Protein AF-A0A8S1H5B8-F1 (afdb_monomer)

Secondary structure (DSSP, 8-state):
-PPP--PPPHHHHHHHHHHHSSSS--------------------------------PPP----------------------S--S--TTSHHHHHHHHHHHHHHHHHHHHHHHHHHHHHHHHHHHHHHHHHHHHHHHHHHHHHHHHHHHHHHHHHHHHHHHHHHHHHHHHHHHHHHHHHHHHHHHHHHHHHHHHHHHHHHHHHHHHHHHHHHHHHHHHHHHHHHHHHHHHHHHHHHHHHHHHHHHHHHHHHHHHHHHHHHHHHHHHHHHHHHHHHHHS-HHHHHHHHHHHHHHHHHHHHHHHHHHHHHHHHHHHHTS------------------------------HHHHHHHHHHHHS-HHHHHHHHHHHHHHTT--HHHHHHHHHHHHH----

Sequence (396 aa):
MTLPQTAIPEEELQETMEASMIFFDQEFEPKSAEASDWEAYSTPAGSASDLSSEKMPPHTLEDNPERTTSKDQLLSEKTPSDLRLKVEENVHDWLPRAMQQLRDENEHLRSQLEVFHMANIEELRNEIENLRKQLEEANHTIDEIEVEAEQQYTEMSSEIDELCEVVMKKDEEIANLKEKLAKMDLDDSKLKEDLETKRLAIQRHLEIVENLRDELEQQEKKIDDLTKEKDKAINEAKEAKQKNDDKETFLANEAQMSLEIEDLQRELNKQKLILNSTSVAKIADTFERRILDLENAVRERDVLIHKQNQILNNNRRSPTSSRPSPSYSSNLPSSTSSSESFPVNFDSKTRDTIYSFLLSDRHSQLANIYNIGRILELSSQEEQTLERHLSRDRFL

pLDDT: mean 74.71, std 23.67, range [28.81, 98.44]

Radius of gyration: 93.09 Å; Cα contacts (8 Å, |Δi|>4): 14; chains: 1; bounding box: 169×66×282 Å

Organism: NCBI:txid2777116

Foldseek 3Di:
DDDDDDDDDPVVVVVVVVVVVPPDPDPDDP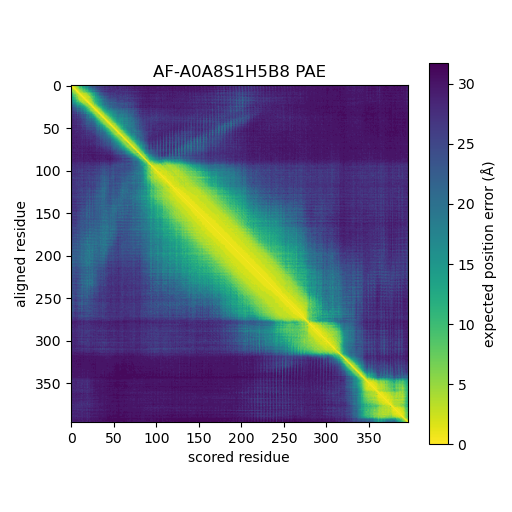PDDPDDDPPDPDDDDDDDDDDDDDDDDDDDDDDDDDDDDDDDDDDDDDDDDDDPDDPDPPPPPVVVVVVVVVVVVVVVVVVVVVVVVVVVVVVVVVVVVVVVVVVVVVVVVVVVVVVVVVVVVVVVVVVVVVVVVVVVVVVVVVVVVVVVVVVVVVVVVVVVVVVVVVVVVVVVVVVVVVVVVVVVVVVVVVVVVVVVVVVVVVVVVVVVVVVVVVVVVVVVVVVVVVVVVVVVVVVVVVVVVVVVVCPPVNVVVVVVVVVVVVVVVVVVVVVVVVVVVVVVVVVVPDDDDDDDDDDDDDDDDDDDDDPDDDPPDDDPVSVVVVVCLVPPDLVSVLVVLVVVCVVVVPDPVVSVVVNVVSVPPDPD

Mean predicted aligned error: 22.42 Å

Solvent-accessible surface area (backbone atoms only — not comparable to full-atom values): 24410 Å² total; per-residue (Å²): 138,87,78,85,85,80,82,74,67,72,68,66,59,52,58,55,52,58,65,66,68,75,73,80,87,70,90,79,76,82,75,78,75,81,78,83,88,83,87,79,86,80,80,87,84,79,90,76,90,79,88,80,77,88,87,81,84,84,87,78,82,88,82,86,82,86,88,86,78,86,89,77,90,76,91,81,82,84,89,87,81,92,84,89,88,90,74,90,86,64,62,82,69,47,55,61,53,53,52,49,51,53,48,54,50,48,52,49,52,48,51,51,50,49,53,51,50,51,52,52,52,49,51,51,49,52,49,52,51,50,53,49,50,52,50,51,53,51,50,49,53,49,54,51,50,52,53,52,52,51,51,53,50,53,52,53,51,50,52,50,53,54,50,50,53,51,50,53,55,48,52,51,51,51,51,54,50,51,53,51,48,55,50,48,56,50,52,52,51,50,51,51,51,54,49,50,55,51,51,54,51,50,54,52,50,50,53,52,52,52,53,52,48,54,52,48,55,53,50,52,53,50,50,54,51,50,47,52,51,51,54,49,54,52,50,54,50,50,53,52,48,51,56,47,53,54,48,51,54,49,51,50,50,51,52,50,52,52,52,52,52,52,50,52,49,52,51,51,50,49,52,52,49,49,56,69,71,47,44,69,64,58,56,48,50,52,52,49,50,52,50,51,53,51,52,48,54,47,51,53,48,50,51,51,49,51,52,49,50,50,51,51,56,54,66,71,71,68,84,85,84,80,88,83,89,83,87,87,85,81,85,87,88,83,82,81,89,77,86,85,68,80,80,92,69,70,51,71,66,55,46,51,51,50,51,50,49,75,71,41,56,70,70,58,44,51,53,50,46,55,55,48,33,64,75,67,67,54,50,75,69,56,53,53,49,54,53,49,58,71,66,64,76,79,85,125

Structure (mmCIF, N/CA/C/O backbone):
data_AF-A0A8S1H5B8-F1
#
_entry.id   AF-A0A8S1H5B8-F1
#
loop_
_atom_site.group_PDB
_atom_site.id
_atom_site.type_symbol
_atom_site.label_atom_id
_atom_site.label_alt_id
_atom_site.label_comp_id
_atom_site.label_asym_id
_atom_site.label_entity_id
_atom_site.label_seq_id
_atom_site.pdbx_PDB_ins_code
_atom_site.Cartn_x
_atom_site.Cartn_y
_atom_site.Cartn_z
_atom_site.occupancy
_atom_site.B_iso_or_equiv
_atom_site.auth_seq_id
_atom_site.auth_comp_id
_atom_site.auth_asym_id
_atom_site.auth_atom_id
_atom_site.pdbx_PDB_model_num
ATOM 1 N N . MET A 1 1 ? -9.256 -28.923 22.385 1.00 42.41 1 MET A N 1
ATOM 2 C CA . MET A 1 1 ? -8.512 -28.455 21.199 1.00 42.41 1 MET A CA 1
ATOM 3 C C . MET A 1 1 ? -7.850 -27.148 21.579 1.00 42.41 1 MET A C 1
ATOM 5 O O . MET A 1 1 ? -8.531 -26.145 21.720 1.00 42.41 1 MET A O 1
ATOM 9 N N . THR A 1 2 ? -6.565 -27.208 21.902 1.00 36.34 2 THR A N 1
ATOM 10 C CA . THR A 1 2 ? -5.739 -26.077 22.341 1.00 36.34 2 THR A CA 1
ATOM 11 C C . THR A 1 2 ? -5.164 -25.366 21.118 1.00 36.34 2 THR A C 1
ATOM 13 O O . THR A 1 2 ? -4.443 -25.987 20.340 1.00 36.34 2 THR A O 1
ATOM 16 N N . LEU A 1 3 ? -5.517 -24.092 20.941 1.00 44.03 3 LEU A N 1
ATOM 17 C CA . LEU A 1 3 ? -4.917 -23.178 19.963 1.00 44.03 3 LEU A CA 1
ATOM 18 C C . LEU A 1 3 ? -3.586 -22.633 20.513 1.00 44.03 3 LEU A C 1
ATOM 20 O O . LEU A 1 3 ? -3.516 -22.365 21.715 1.00 44.03 3 LEU A O 1
ATOM 24 N N . PRO A 1 4 ? -2.546 -22.444 19.682 1.00 52.16 4 PRO A N 1
ATOM 25 C CA . PRO A 1 4 ? -1.317 -21.806 20.124 1.00 52.16 4 PRO A CA 1
ATOM 26 C C . PRO A 1 4 ? -1.472 -20.278 20.091 1.00 52.16 4 PRO A C 1
ATOM 28 O O . PRO A 1 4 ? -1.879 -19.703 19.084 1.00 52.16 4 PRO A O 1
ATOM 31 N N . GLN A 1 5 ? -1.127 -19.626 21.202 1.00 43.56 5 GLN A N 1
ATOM 32 C CA . GLN A 1 5 ? -0.845 -18.193 21.254 1.00 43.56 5 GLN A CA 1
ATOM 33 C C . GLN A 1 5 ? 0.556 -17.957 20.684 1.00 43.56 5 GLN A C 1
ATOM 35 O O . GLN A 1 5 ? 1.554 -18.277 21.327 1.00 43.56 5 GLN A O 1
ATOM 40 N N . THR A 1 6 ? 0.638 -17.394 19.484 1.00 47.91 6 THR A N 1
ATOM 41 C CA . THR A 1 6 ? 1.848 -16.724 19.001 1.00 47.91 6 THR A CA 1
ATOM 42 C C . THR A 1 6 ? 1.750 -15.258 19.399 1.00 47.91 6 THR A C 1
ATOM 44 O O . THR A 1 6 ? 1.008 -14.493 18.786 1.00 47.91 6 THR A O 1
ATOM 47 N N . ALA A 1 7 ? 2.454 -14.892 20.469 1.00 48.09 7 ALA A N 1
ATOM 48 C CA . ALA A 1 7 ? 2.708 -13.504 20.818 1.00 48.09 7 ALA A CA 1
ATOM 49 C C . ALA A 1 7 ? 3.693 -12.927 19.792 1.00 48.09 7 ALA A C 1
ATOM 51 O O . ALA A 1 7 ? 4.810 -13.427 19.661 1.00 48.09 7 ALA A O 1
ATOM 52 N N . ILE A 1 8 ? 3.249 -11.921 19.043 1.00 57.56 8 ILE A N 1
ATOM 53 C CA . ILE A 1 8 ? 4.113 -11.078 18.214 1.00 57.56 8 ILE A CA 1
ATOM 54 C C . ILE A 1 8 ? 4.660 -9.983 19.147 1.00 57.56 8 ILE A C 1
ATOM 56 O O . ILE A 1 8 ? 3.865 -9.423 19.907 1.00 57.56 8 ILE A O 1
ATOM 60 N N . PRO A 1 9 ? 5.975 -9.705 19.168 1.00 62.16 9 PRO A N 1
ATOM 61 C CA . PRO A 1 9 ? 6.550 -8.678 20.036 1.00 62.16 9 PRO A CA 1
ATOM 62 C C . PRO A 1 9 ? 6.002 -7.288 19.679 1.00 62.16 9 PRO A C 1
ATOM 64 O O . PRO A 1 9 ? 6.005 -6.907 18.511 1.00 62.16 9 PRO A O 1
ATOM 67 N N . GLU A 1 10 ? 5.561 -6.519 20.678 1.00 60.78 10 GLU A N 1
ATOM 68 C CA . GLU A 1 10 ? 5.018 -5.157 20.501 1.00 60.78 10 GLU A CA 1
ATOM 69 C C . GLU A 1 10 ? 6.015 -4.178 19.845 1.00 60.78 10 GLU A C 1
ATOM 71 O O . GLU A 1 10 ? 5.590 -3.195 19.241 1.00 60.78 10 GLU A O 1
ATOM 76 N N . GLU A 1 11 ? 7.321 -4.470 19.872 1.00 58.78 11 GLU A N 1
ATOM 77 C CA . GLU A 1 11 ? 8.355 -3.636 19.237 1.00 58.78 11 GLU A CA 1
ATOM 78 C C . GLU A 1 11 ? 8.296 -3.647 17.693 1.00 58.78 11 GLU A C 1
ATOM 80 O O . GLU A 1 11 ? 8.552 -2.616 17.076 1.00 58.78 11 GLU A O 1
ATOM 85 N N . GLU A 1 12 ? 7.860 -4.736 17.043 1.00 53.69 12 GLU A N 1
ATOM 86 C CA . GLU A 1 12 ? 7.759 -4.802 15.565 1.00 53.69 12 GLU A CA 1
ATOM 87 C C . GLU A 1 12 ? 6.538 -4.037 15.006 1.00 53.69 12 GLU A C 1
ATOM 89 O O . GLU A 1 12 ? 6.514 -3.619 13.844 1.00 53.69 12 GLU A O 1
ATOM 94 N N . LEU A 1 13 ? 5.513 -3.810 15.835 1.00 56.75 13 LEU A N 1
ATOM 95 C CA . LEU A 1 13 ? 4.312 -3.048 15.467 1.00 56.75 13 LEU A CA 1
ATOM 96 C C . LEU A 1 13 ? 4.527 -1.531 15.549 1.00 56.75 13 LEU A C 1
ATOM 98 O O . LEU A 1 13 ? 3.898 -0.779 14.803 1.00 56.75 13 LEU A O 1
ATOM 102 N N . GLN A 1 14 ? 5.432 -1.073 16.416 1.00 58.53 14 GLN A N 1
ATOM 103 C CA . GLN A 1 14 ? 5.767 0.347 16.533 1.00 58.53 14 GLN A CA 1
ATOM 104 C C . GLN A 1 14 ? 6.683 0.815 15.394 1.00 58.53 14 GLN A C 1
ATOM 106 O O . GLN A 1 14 ? 6.435 1.870 14.809 1.00 58.53 14 GLN A O 1
ATOM 111 N N . GLU A 1 15 ? 7.657 -0.005 14.993 1.00 56.66 15 GLU A N 1
ATOM 112 C CA . GLU A 1 15 ? 8.589 0.332 13.907 1.00 56.66 15 GLU A CA 1
ATOM 113 C C . GLU A 1 15 ? 7.898 0.338 12.523 1.00 56.66 15 GLU A C 1
ATOM 115 O O . GLU A 1 15 ? 8.205 1.158 11.655 1.00 56.66 15 GLU A O 1
ATOM 120 N N . THR A 1 16 ? 6.872 -0.502 12.329 1.00 56.03 16 THR A N 1
ATOM 121 C CA . THR A 1 16 ? 6.067 -0.534 11.091 1.00 56.03 16 THR A CA 1
ATOM 122 C C . THR A 1 16 ? 5.043 0.605 10.988 1.00 56.03 16 THR A C 1
ATOM 124 O O . THR A 1 16 ? 4.745 1.062 9.876 1.00 56.03 16 THR A O 1
ATOM 127 N N . MET A 1 17 ? 4.541 1.123 12.117 1.00 55.72 17 MET A N 1
ATOM 128 C CA . MET A 1 17 ? 3.708 2.334 12.132 1.00 55.72 17 MET A CA 1
ATOM 129 C C . MET A 1 17 ? 4.525 3.606 11.878 1.00 55.72 17 MET A C 1
ATOM 131 O O . MET A 1 17 ? 4.071 4.459 11.112 1.00 55.72 17 MET A O 1
ATOM 135 N N . GLU A 1 18 ? 5.732 3.729 12.441 1.00 53.84 18 GLU A N 1
ATOM 136 C CA . GLU A 1 18 ? 6.600 4.890 12.185 1.00 53.84 18 GLU A CA 1
ATOM 137 C C . GLU A 1 18 ? 7.105 4.932 10.733 1.00 53.84 18 GLU A C 1
ATOM 139 O O . GLU A 1 18 ? 7.144 6.006 10.129 1.00 53.84 18 GLU A O 1
ATOM 144 N N . ALA A 1 19 ? 7.371 3.778 10.109 1.00 53.34 19 ALA A N 1
ATOM 145 C CA . ALA A 1 19 ? 7.744 3.711 8.693 1.00 53.34 19 ALA A CA 1
ATOM 146 C C . ALA A 1 19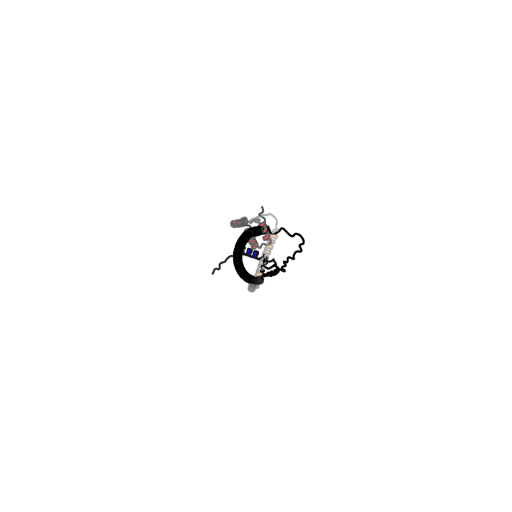 ? 6.602 4.109 7.730 1.00 53.34 19 ALA A C 1
ATOM 148 O O . ALA A 1 19 ? 6.866 4.625 6.643 1.00 53.34 19 ALA A O 1
ATOM 149 N N . SER A 1 20 ? 5.335 3.923 8.123 1.00 51.72 20 SER A N 1
ATOM 150 C CA . SER A 1 20 ? 4.174 4.298 7.293 1.00 51.72 20 SER A CA 1
ATOM 151 C C . SER A 1 20 ? 3.812 5.785 7.377 1.00 51.72 20 SER A C 1
ATOM 153 O O . SER A 1 20 ? 3.103 6.290 6.508 1.00 51.72 20 SER A O 1
ATOM 155 N N . MET A 1 21 ? 4.299 6.505 8.392 1.00 48.44 21 MET A N 1
ATOM 156 C CA . MET A 1 21 ? 3.913 7.900 8.638 1.00 48.44 21 MET A CA 1
ATOM 157 C C . MET A 1 21 ? 4.839 8.933 7.969 1.00 48.44 21 MET A C 1
ATOM 159 O O . MET A 1 21 ? 4.516 10.116 7.950 1.00 48.44 21 MET A O 1
ATOM 163 N N . ILE A 1 22 ? 5.968 8.505 7.387 1.00 51.28 22 ILE A N 1
ATOM 164 C CA . ILE A 1 22 ? 6.985 9.402 6.798 1.00 51.28 22 ILE A CA 1
ATOM 165 C C . ILE A 1 22 ? 6.769 9.661 5.288 1.00 51.28 22 ILE A C 1
ATOM 167 O O . ILE A 1 22 ? 7.431 10.517 4.710 1.00 51.28 22 ILE A O 1
ATOM 171 N N . PHE A 1 23 ? 5.805 9.004 4.633 1.00 46.72 23 PHE A N 1
ATOM 172 C CA . PHE A 1 23 ? 5.661 9.063 3.166 1.00 46.72 23 PHE A CA 1
ATOM 173 C C . PHE A 1 23 ? 4.490 9.894 2.612 1.00 46.72 23 PHE A C 1
ATOM 175 O O . PHE A 1 23 ? 4.240 9.831 1.410 1.00 46.72 23 PHE A O 1
ATOM 182 N N . PHE A 1 24 ? 3.773 10.677 3.430 1.00 48.34 24 PHE A N 1
ATOM 183 C CA . PHE A 1 24 ? 2.505 11.284 2.984 1.00 48.34 24 PHE A CA 1
ATOM 184 C C . PHE A 1 24 ? 2.519 12.752 2.524 1.00 48.34 24 PHE A C 1
ATOM 186 O O . PHE A 1 24 ? 1.495 13.190 2.016 1.00 48.34 24 PHE A O 1
ATOM 193 N N . ASP A 1 25 ? 3.639 13.480 2.572 1.00 42.56 25 ASP A N 1
ATOM 194 C CA . ASP A 1 25 ? 3.670 14.900 2.158 1.00 42.56 25 ASP A CA 1
ATOM 195 C C . ASP A 1 25 ? 4.761 15.207 1.121 1.00 42.56 25 ASP A C 1
ATOM 197 O O . ASP A 1 25 ? 5.639 16.048 1.324 1.00 42.56 25 ASP A O 1
ATOM 201 N N . GLN A 1 26 ? 4.706 14.548 -0.038 1.00 41.69 26 GLN A N 1
ATOM 202 C CA . GLN A 1 26 ? 5.410 15.063 -1.211 1.00 41.69 26 GLN A CA 1
ATOM 203 C C . GLN A 1 26 ? 4.544 14.928 -2.462 1.00 41.69 26 GLN A C 1
ATOM 205 O O . GLN A 1 26 ? 4.528 13.903 -3.141 1.00 41.69 26 GLN A O 1
ATOM 210 N N . GLU A 1 27 ? 3.796 15.998 -2.738 1.00 40.53 27 GLU A N 1
ATOM 211 C CA . GLU A 1 27 ? 3.133 16.256 -4.012 1.00 40.53 27 GLU A CA 1
ATOM 212 C C . GLU A 1 27 ? 4.152 16.121 -5.152 1.00 40.53 27 GLU A C 1
ATOM 214 O O . GLU A 1 27 ? 4.971 17.004 -5.409 1.00 40.53 27 GLU A O 1
ATOM 219 N N . PHE A 1 28 ? 4.123 14.979 -5.835 1.00 38.50 28 PHE A N 1
ATOM 220 C CA . PHE A 1 28 ? 4.816 14.793 -7.099 1.00 38.50 28 PHE A CA 1
ATOM 221 C C . PHE A 1 28 ? 3.934 15.395 -8.199 1.00 38.50 28 PHE A C 1
ATOM 223 O O . PHE A 1 28 ? 3.018 14.748 -8.704 1.00 38.50 28 PHE A O 1
ATOM 230 N N . GLU A 1 29 ? 4.195 16.652 -8.564 1.00 43.09 29 GLU A N 1
ATOM 231 C CA . GLU A 1 29 ? 3.761 17.190 -9.855 1.00 43.09 29 GLU A CA 1
ATOM 232 C C . GLU A 1 29 ? 4.371 16.327 -10.975 1.00 43.09 29 GLU A C 1
ATOM 234 O O . GLU A 1 29 ? 5.601 16.262 -11.090 1.00 43.09 29 GLU A O 1
ATOM 239 N N . PRO A 1 30 ? 3.575 15.700 -11.859 1.00 42.56 30 PRO A N 1
ATOM 240 C CA . PRO A 1 30 ? 4.121 15.137 -13.076 1.00 42.56 30 PRO A CA 1
ATOM 241 C C . PRO A 1 30 ? 4.355 16.298 -14.045 1.00 42.56 30 PRO A C 1
ATOM 243 O O . PRO A 1 30 ? 3.466 16.691 -14.801 1.00 42.56 30 PRO A O 1
ATOM 246 N N . LYS A 1 31 ? 5.564 16.867 -14.035 1.00 40.22 31 LYS A N 1
ATOM 247 C CA . LYS A 1 31 ? 6.022 17.652 -15.183 1.00 40.22 31 LYS A CA 1
ATOM 248 C C . LYS A 1 31 ? 6.106 16.706 -16.370 1.00 40.22 31 LYS A C 1
ATOM 250 O O . LYS A 1 31 ? 6.932 15.798 -16.402 1.00 40.22 31 LYS A O 1
ATOM 255 N N . SER A 1 32 ? 5.191 16.924 -17.306 1.00 39.12 32 SER A N 1
ATOM 256 C CA . SER A 1 32 ? 5.177 16.380 -18.655 1.00 39.12 32 SER A CA 1
ATOM 257 C C . SER A 1 32 ? 6.593 16.345 -19.225 1.00 39.12 32 SER A C 1
ATOM 259 O O . SER A 1 32 ? 7.167 17.390 -19.535 1.00 39.12 32 SER A O 1
ATOM 261 N N . ALA A 1 33 ? 7.153 15.144 -19.344 1.00 42.00 33 ALA A N 1
ATOM 262 C CA . ALA A 1 33 ? 8.310 14.915 -20.184 1.00 42.00 33 ALA A CA 1
ATOM 263 C C . ALA A 1 33 ? 7.860 15.163 -21.626 1.00 42.00 33 ALA A C 1
ATOM 265 O O . ALA A 1 33 ? 7.033 14.424 -22.163 1.00 42.00 33 ALA A O 1
ATOM 266 N N . GLU A 1 34 ? 8.348 16.257 -22.204 1.00 39.56 34 GLU A N 1
ATOM 267 C CA . GLU A 1 34 ? 8.284 16.516 -23.634 1.00 39.56 34 GLU A CA 1
ATOM 268 C C . GLU A 1 34 ? 8.849 15.295 -24.359 1.00 39.56 34 GLU A C 1
ATOM 270 O O . GLU A 1 34 ? 10.015 14.923 -24.213 1.00 39.56 34 GLU A O 1
ATOM 275 N N . ALA A 1 35 ? 7.958 14.629 -25.083 1.00 41.09 35 ALA A N 1
ATOM 276 C CA . ALA A 1 35 ? 8.298 13.571 -25.998 1.00 41.09 35 ALA A CA 1
ATOM 277 C C . ALA A 1 35 ? 9.184 14.147 -27.110 1.00 41.09 35 ALA A C 1
ATOM 279 O O . ALA A 1 35 ? 8.777 15.045 -27.838 1.00 41.09 35 ALA A O 1
ATOM 280 N N . SER A 1 36 ? 10.390 13.595 -27.201 1.00 44.56 36 SER A N 1
ATOM 281 C CA . SER A 1 36 ? 10.949 13.044 -28.434 1.00 44.56 36 SER A CA 1
ATOM 282 C C . SER A 1 36 ? 10.778 13.880 -29.705 1.00 44.56 36 SER A C 1
ATOM 284 O O . SER A 1 36 ? 9.839 13.663 -30.462 1.00 44.56 36 SER A O 1
ATOM 286 N N . ASP A 1 37 ? 11.779 14.705 -30.005 1.00 43.16 37 ASP A N 1
ATOM 287 C CA . ASP A 1 37 ? 12.054 15.159 -31.371 1.00 43.16 37 ASP A CA 1
ATOM 288 C C . ASP A 1 37 ? 13.516 14.813 -31.711 1.00 43.16 37 ASP A C 1
ATOM 290 O O . ASP A 1 37 ? 14.435 15.625 -31.626 1.00 43.16 37 ASP A O 1
ATOM 294 N N . TRP A 1 38 ? 13.743 13.531 -32.006 1.00 45.34 38 TRP A N 1
ATOM 295 C CA . TRP A 1 38 ? 14.976 13.015 -32.615 1.00 45.34 38 TRP A CA 1
ATOM 296 C C . TRP A 1 38 ? 14.615 12.187 -33.856 1.00 45.34 38 TRP A C 1
ATOM 298 O O . TRP A 1 38 ? 15.022 11.038 -33.999 1.00 45.34 38 TRP A O 1
ATOM 308 N N . GLU A 1 39 ? 13.840 12.769 -34.771 1.00 49.62 39 GLU A N 1
ATOM 309 C CA . GLU A 1 39 ? 13.740 12.300 -36.157 1.00 49.62 39 GLU A CA 1
ATOM 310 C C . GLU A 1 39 ? 14.535 13.241 -37.068 1.00 49.62 39 GLU A C 1
ATOM 312 O O . GLU A 1 39 ? 14.008 14.190 -37.640 1.00 49.62 39 GLU A O 1
ATOM 317 N N . ALA A 1 40 ? 15.837 12.983 -37.206 1.00 39.03 40 ALA A N 1
ATOM 318 C CA . ALA A 1 40 ? 16.638 13.542 -38.295 1.00 39.03 40 ALA A CA 1
ATOM 319 C C . ALA A 1 40 ? 17.873 12.674 -38.590 1.00 39.03 40 ALA A C 1
ATOM 321 O O . ALA A 1 40 ? 19.006 13.146 -38.560 1.00 39.03 40 ALA A O 1
ATOM 322 N N . TYR A 1 41 ? 17.659 11.396 -38.910 1.00 41.00 41 TYR A N 1
ATOM 323 C CA . TYR A 1 41 ? 18.592 10.657 -39.763 1.00 41.00 41 TYR A CA 1
ATOM 324 C C . TYR A 1 41 ? 18.006 10.622 -41.173 1.00 41.00 41 TYR A C 1
ATOM 326 O O . TYR A 1 41 ? 17.188 9.772 -41.504 1.00 41.00 41 TYR A O 1
ATOM 334 N N . SER A 1 42 ? 18.415 11.581 -42.003 1.00 41.53 42 SER A N 1
ATOM 335 C CA . SER A 1 42 ? 18.362 11.427 -43.457 1.00 41.53 42 SER A CA 1
ATOM 336 C C . SER A 1 42 ? 19.748 11.015 -43.929 1.00 41.53 42 SER A C 1
ATOM 338 O O . SER A 1 42 ? 20.668 11.825 -44.010 1.00 41.53 42 SER A O 1
ATOM 340 N N . THR A 1 43 ? 19.889 9.727 -44.207 1.00 53.31 43 THR A N 1
ATOM 341 C CA . THR A 1 43 ? 20.915 9.177 -45.088 1.00 53.31 43 THR A CA 1
ATOM 342 C C . THR A 1 43 ? 20.708 9.704 -46.511 1.00 53.31 43 THR A C 1
ATOM 344 O O . THR A 1 43 ? 19.587 9.656 -47.017 1.00 53.31 43 THR A O 1
ATOM 347 N N . PRO A 1 44 ? 21.766 10.115 -47.227 1.00 45.28 44 PRO A N 1
ATOM 348 C CA . PRO A 1 44 ? 21.782 10.040 -48.673 1.00 45.28 44 PRO A CA 1
ATOM 349 C C . PRO A 1 44 ? 22.578 8.795 -49.076 1.00 45.28 44 PRO A C 1
ATOM 351 O O . PRO A 1 44 ? 23.805 8.808 -49.127 1.00 45.28 44 PRO A O 1
ATOM 354 N N . ALA A 1 45 ? 21.860 7.709 -49.358 1.00 40.97 45 ALA A N 1
ATOM 355 C CA . ALA A 1 45 ? 22.347 6.651 -50.234 1.00 40.97 45 ALA A CA 1
ATOM 356 C C . ALA A 1 45 ? 21.896 6.998 -51.658 1.00 40.97 45 ALA A C 1
ATOM 358 O O . ALA A 1 45 ? 20.707 7.213 -51.893 1.00 40.97 45 ALA A O 1
ATOM 359 N N . GLY A 1 46 ? 22.833 7.083 -52.601 1.00 32.47 46 GLY A N 1
ATOM 360 C CA . GLY A 1 46 ? 22.503 7.393 -53.990 1.00 32.47 46 GLY A CA 1
ATOM 361 C C . GLY A 1 46 ? 23.722 7.635 -54.865 1.00 32.47 46 GLY A C 1
ATOM 362 O O . GLY A 1 46 ? 24.052 8.775 -55.171 1.00 32.47 46 GLY A O 1
ATOM 363 N N . SER A 1 47 ? 24.367 6.537 -55.245 1.00 40.34 47 SER A N 1
ATOM 364 C CA . SER A 1 47 ? 25.445 6.416 -56.223 1.00 40.34 47 SER A CA 1
ATOM 365 C C . SER A 1 47 ? 25.148 7.048 -57.590 1.00 40.34 47 SER A C 1
ATOM 367 O O . SER A 1 47 ? 24.060 6.874 -58.133 1.00 40.34 47 SER A O 1
ATOM 369 N N . ALA A 1 48 ? 26.177 7.654 -58.181 1.00 36.59 48 ALA A N 1
ATOM 370 C CA . ALA A 1 48 ? 26.538 7.597 -59.604 1.00 36.59 48 ALA A CA 1
ATOM 371 C C . ALA A 1 48 ? 27.992 8.112 -59.675 1.00 36.59 48 ALA A C 1
ATOM 373 O O . ALA A 1 48 ? 28.261 9.246 -59.299 1.00 36.59 48 ALA A O 1
ATOM 374 N N . SER A 1 49 ? 29.005 7.260 -59.839 1.00 43.22 49 SER A N 1
ATOM 375 C CA . SER A 1 49 ? 29.456 6.761 -61.144 1.00 43.22 49 SER A CA 1
ATOM 376 C C . SER A 1 49 ? 29.655 7.901 -62.142 1.00 43.22 49 SER A C 1
ATOM 378 O O . SER A 1 49 ? 28.729 8.226 -62.868 1.00 43.22 49 SER A O 1
ATOM 380 N N . ASP A 1 50 ? 30.861 8.468 -62.179 1.00 35.84 50 ASP A N 1
ATOM 381 C CA . ASP A 1 50 ? 31.452 8.993 -63.414 1.00 35.84 50 ASP A CA 1
ATOM 382 C C . ASP A 1 50 ? 32.982 8.930 -63.305 1.00 35.84 50 ASP A C 1
ATOM 384 O O . ASP A 1 50 ? 33.675 9.850 -62.873 1.00 35.84 50 ASP A O 1
ATOM 388 N N . LEU A 1 51 ? 33.496 7.758 -63.678 1.00 40.34 51 LEU A N 1
ATOM 389 C CA . LEU A 1 51 ? 34.851 7.586 -64.176 1.00 40.34 51 LEU A CA 1
ATOM 390 C C . LEU A 1 51 ? 34.876 8.184 -65.587 1.00 40.34 51 LEU A C 1
ATOM 392 O O . LEU A 1 51 ? 34.332 7.583 -66.511 1.00 40.34 51 LEU A O 1
ATOM 396 N N . SER A 1 52 ? 35.515 9.340 -65.777 1.00 36.53 52 SER A N 1
ATOM 397 C CA . SER A 1 52 ? 35.963 9.757 -67.108 1.00 36.53 52 SER A CA 1
ATOM 398 C C . SER A 1 52 ? 37.485 9.716 -67.164 1.00 36.53 52 SER A C 1
ATOM 400 O O . SER A 1 52 ? 38.182 10.606 -66.675 1.00 36.53 52 SER A O 1
ATOM 402 N N . SER A 1 53 ? 37.945 8.621 -67.753 1.00 37.81 53 SER A N 1
ATOM 403 C CA . SER A 1 53 ? 39.275 8.360 -68.283 1.00 37.81 53 SER A CA 1
ATOM 404 C C . SER A 1 53 ? 39.808 9.491 -69.182 1.00 37.81 53 SER A C 1
ATOM 406 O O . SER A 1 53 ? 39.043 10.218 -69.814 1.00 37.81 53 SER A O 1
ATOM 408 N N . GLU A 1 54 ? 41.140 9.530 -69.285 1.00 35.25 54 GLU A N 1
ATOM 409 C CA . GLU A 1 54 ? 41.938 10.013 -70.425 1.00 35.25 54 GLU A CA 1
ATOM 410 C C . GLU A 1 54 ? 41.916 11.500 -70.812 1.00 35.25 54 GLU A C 1
ATOM 412 O O . GLU A 1 54 ? 41.028 11.975 -71.519 1.00 35.25 54 GLU A O 1
ATOM 417 N N . LYS A 1 55 ? 43.055 12.175 -70.576 1.00 33.44 55 LYS A N 1
ATOM 418 C CA . LYS A 1 55 ? 43.863 12.720 -71.689 1.00 33.44 55 LYS A CA 1
ATOM 419 C C . LYS A 1 55 ? 45.242 13.219 -71.240 1.00 33.44 55 LYS A C 1
ATOM 421 O O . LYS A 1 55 ? 45.383 14.314 -70.706 1.00 33.44 55 LYS A O 1
ATOM 426 N N . MET A 1 56 ? 46.268 12.443 -71.558 1.00 39.75 56 MET A N 1
ATOM 427 C CA . MET A 1 56 ? 47.630 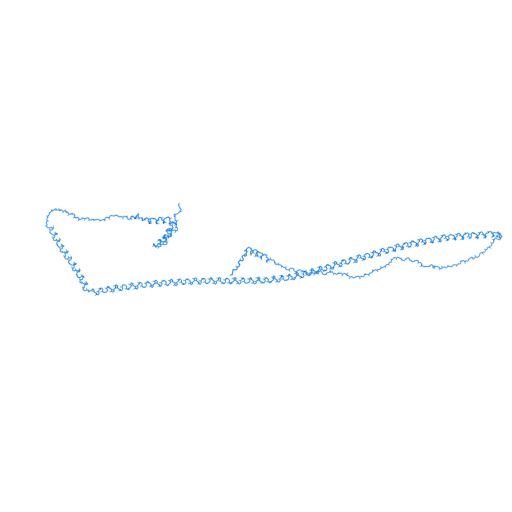12.915 -71.834 1.00 39.75 56 MET A CA 1
ATOM 428 C C . MET A 1 56 ? 48.005 12.419 -73.251 1.00 39.75 56 MET A C 1
ATOM 430 O O . MET A 1 56 ? 47.260 11.633 -73.834 1.00 39.75 56 MET A O 1
ATOM 434 N N . PRO A 1 57 ? 49.021 13.013 -73.890 1.00 46.50 57 PRO A N 1
ATOM 435 C CA . PRO A 1 57 ? 48.910 13.674 -75.191 1.00 46.50 57 PRO A CA 1
ATOM 436 C C . PRO A 1 57 ? 49.109 12.727 -76.385 1.00 46.50 57 PRO A C 1
ATOM 438 O O . PRO A 1 57 ? 49.806 11.724 -76.256 1.00 46.50 57 PRO A O 1
ATOM 441 N N . PRO A 1 58 ? 48.615 13.070 -77.590 1.00 43.00 58 PRO A N 1
ATOM 442 C CA . PRO A 1 58 ? 49.047 12.388 -78.794 1.00 43.00 58 PRO A CA 1
ATOM 443 C C . PRO A 1 58 ? 50.301 13.065 -79.360 1.00 43.00 58 PRO A C 1
ATOM 445 O O . PRO A 1 58 ? 50.272 14.220 -79.790 1.00 43.00 58 PRO A O 1
ATOM 448 N N . HIS A 1 59 ? 51.394 12.308 -79.418 1.00 37.44 59 HIS A N 1
ATOM 449 C CA . HIS A 1 59 ? 52.312 12.397 -80.545 1.00 37.44 59 HIS A CA 1
ATOM 450 C C . HIS A 1 59 ? 51.644 11.708 -81.741 1.00 37.44 59 HIS A C 1
ATOM 452 O O . HIS A 1 59 ? 51.324 10.525 -81.673 1.00 37.44 59 HIS A O 1
ATOM 458 N N . THR A 1 60 ? 51.460 12.434 -82.841 1.00 34.44 60 THR A N 1
ATOM 459 C CA . THR A 1 60 ? 51.243 11.843 -84.166 1.00 34.44 60 THR A CA 1
ATOM 460 C C . THR A 1 60 ? 52.360 12.299 -85.089 1.00 34.44 60 THR A C 1
ATOM 462 O O . THR A 1 60 ? 52.511 13.486 -85.381 1.00 34.44 60 THR A O 1
ATOM 465 N N . LEU A 1 61 ? 53.155 11.312 -85.487 1.00 36.28 61 LEU A N 1
ATOM 466 C CA . LEU A 1 61 ? 53.951 11.260 -86.705 1.00 36.28 61 LEU A CA 1
ATOM 467 C C . LEU A 1 61 ? 53.010 11.080 -87.916 1.00 36.28 61 LEU A C 1
ATOM 469 O O . LEU A 1 61 ? 51.914 10.553 -87.752 1.00 36.28 61 LEU A O 1
ATOM 473 N N . GLU A 1 62 ? 53.507 11.465 -89.096 1.00 32.72 62 GLU A N 1
ATOM 474 C CA . GLU A 1 62 ? 52.920 11.325 -90.447 1.00 32.72 62 GLU A CA 1
ATOM 475 C C . GLU A 1 62 ? 51.779 12.303 -90.802 1.00 32.72 62 GLU A C 1
ATOM 477 O O . GLU A 1 62 ? 50.661 12.197 -90.319 1.00 32.72 62 GLU A O 1
ATOM 482 N N . ASP A 1 63 ? 52.024 13.275 -91.691 1.00 32.41 63 ASP A N 1
ATOM 483 C CA . ASP A 1 63 ? 51.971 13.028 -93.135 1.00 32.41 63 ASP A CA 1
ATOM 484 C C . ASP A 1 63 ? 52.531 14.213 -93.960 1.00 32.41 63 ASP A C 1
ATOM 486 O O . ASP A 1 63 ? 52.449 15.378 -93.584 1.00 32.41 63 ASP A O 1
ATOM 490 N N . ASN A 1 64 ? 53.144 13.833 -95.075 1.00 31.62 64 ASN A N 1
ATOM 491 C CA . ASN A 1 64 ? 53.672 14.540 -96.246 1.00 31.62 64 ASN A CA 1
ATOM 492 C C . ASN A 1 64 ? 53.860 16.082 -96.366 1.00 31.62 64 ASN A C 1
ATOM 494 O O . ASN A 1 64 ? 52.956 16.879 -96.119 1.00 31.62 64 ASN A O 1
ATOM 498 N N . PRO A 1 65 ? 54.983 16.492 -97.004 1.00 42.03 65 PRO A N 1
ATOM 499 C CA . PRO A 1 65 ? 55.197 17.818 -97.580 1.00 42.03 65 PRO A CA 1
ATOM 500 C C . PRO A 1 65 ? 54.665 17.930 -99.029 1.00 42.03 65 PRO A C 1
ATOM 502 O O . PRO A 1 65 ? 55.155 17.265 -99.944 1.00 42.03 65 PRO A O 1
ATOM 505 N N . GLU A 1 66 ? 53.738 18.852 -99.292 1.00 33.88 66 GLU A N 1
ATOM 506 C CA . GLU A 1 66 ? 53.574 19.469 -100.624 1.00 33.88 66 GLU A CA 1
ATOM 507 C C . GLU A 1 66 ? 54.758 20.443 -100.809 1.00 33.88 66 GLU A C 1
ATOM 509 O O . GLU A 1 66 ? 54.983 21.303 -99.966 1.00 33.88 66 GLU A O 1
ATOM 514 N N . ARG A 1 67 ? 55.682 20.393 -101.777 1.00 35.06 67 ARG A N 1
ATOM 515 C CA . ARG A 1 67 ? 55.757 19.951 -103.180 1.00 35.06 67 ARG A CA 1
ATOM 516 C C . ARG A 1 67 ? 54.852 20.691 -104.173 1.00 35.06 67 ARG A C 1
ATOM 518 O O . ARG A 1 67 ? 53.996 20.099 -104.809 1.00 35.06 67 ARG A O 1
ATOM 525 N N . THR A 1 68 ? 55.228 21.937 -104.456 1.00 37.84 68 THR A N 1
ATOM 526 C CA . THR A 1 68 ? 55.093 22.620 -105.763 1.00 37.84 68 THR A CA 1
ATOM 527 C C . THR A 1 68 ? 56.337 23.508 -105.922 1.00 37.84 68 THR A C 1
ATOM 529 O O . THR A 1 68 ? 56.637 24.241 -104.990 1.00 37.84 68 THR A O 1
ATOM 532 N N . THR A 1 69 ? 57.180 23.537 -106.956 1.00 36.50 69 THR A N 1
ATOM 533 C CA . THR A 1 69 ? 57.259 22.998 -108.328 1.00 36.50 69 THR A CA 1
ATOM 534 C C . THR A 1 69 ? 58.738 23.172 -108.742 1.00 36.50 69 THR A C 1
ATOM 536 O O . THR A 1 69 ? 59.321 24.216 -108.472 1.00 36.50 69 THR A O 1
ATOM 539 N N . SER A 1 70 ? 59.452 22.125 -109.177 1.00 33.19 70 SER A N 1
ATOM 540 C CA . SER A 1 70 ? 59.797 21.859 -110.596 1.00 33.19 70 SER A CA 1
ATOM 541 C C . SER A 1 70 ? 60.322 23.096 -111.343 1.00 33.19 70 SER A C 1
ATOM 543 O O . SER A 1 70 ? 59.578 24.044 -111.539 1.00 33.19 70 SER A O 1
ATOM 545 N N . LYS A 1 71 ? 61.635 23.167 -111.600 1.00 32.97 71 LYS A N 1
ATOM 546 C CA . LYS A 1 71 ? 62.364 22.662 -112.795 1.00 32.97 71 LYS A CA 1
ATOM 547 C C . LYS A 1 71 ? 62.478 23.743 -113.874 1.00 32.97 71 LYS A C 1
ATOM 549 O O . LYS A 1 71 ? 61.465 24.288 -114.274 1.00 32.97 71 LYS A O 1
ATOM 554 N N . ASP A 1 72 ? 63.727 23.998 -114.266 1.00 35.03 72 ASP A N 1
ATOM 555 C CA . ASP A 1 72 ? 64.254 24.364 -115.598 1.00 35.03 72 ASP A CA 1
ATOM 556 C C . ASP A 1 72 ? 65.613 25.043 -115.320 1.00 35.03 72 ASP A C 1
ATOM 558 O O . ASP A 1 72 ? 65.682 26.155 -114.813 1.00 35.03 72 ASP A O 1
ATOM 562 N N . GLN A 1 73 ? 66.766 24.362 -115.358 1.00 33.06 73 GLN A N 1
ATOM 563 C CA . GLN A 1 73 ? 67.440 23.873 -116.566 1.00 33.06 73 GLN A CA 1
ATOM 564 C C . GLN A 1 73 ? 67.062 24.668 -117.815 1.00 33.06 73 GLN A C 1
ATOM 566 O O . GLN A 1 73 ? 66.097 24.331 -118.481 1.00 33.06 73 GLN A O 1
ATOM 571 N N . LEU A 1 74 ? 67.884 25.658 -118.165 1.00 35.62 74 LEU A N 1
ATOM 572 C CA . LEU A 1 74 ? 68.469 25.747 -119.504 1.00 35.62 74 LEU A CA 1
ATOM 573 C C . LEU A 1 74 ? 69.579 26.801 -119.534 1.00 35.62 74 LEU A C 1
ATOM 575 O O . LEU A 1 74 ? 69.376 27.994 -119.327 1.00 35.62 74 LEU A O 1
ATOM 579 N N . LEU A 1 75 ? 70.776 26.292 -119.806 1.00 33.72 75 LEU A N 1
ATOM 580 C CA . LEU A 1 75 ? 71.885 27.019 -120.398 1.00 33.72 75 LEU A CA 1
ATOM 581 C C . LEU A 1 75 ? 71.403 27.733 -121.672 1.00 33.72 75 LEU A C 1
ATOM 583 O O . LEU A 1 75 ? 70.771 27.102 -122.515 1.00 33.72 75 LEU A O 1
ATOM 587 N N . SER A 1 76 ? 71.759 29.008 -121.838 1.00 36.50 76 SER A N 1
ATOM 588 C CA . SER A 1 76 ? 71.721 29.698 -123.131 1.00 36.50 76 SER A CA 1
ATOM 589 C C . SER A 1 76 ? 73.104 30.246 -123.449 1.00 36.50 76 SER A C 1
ATOM 591 O O . SER A 1 76 ? 73.788 30.834 -122.613 1.00 36.50 76 SER A O 1
ATOM 593 N N . GLU A 1 77 ? 73.492 29.985 -124.684 1.00 35.75 77 GLU A N 1
ATOM 594 C CA . GLU A 1 77 ? 74.807 30.101 -125.281 1.00 35.75 77 GLU A CA 1
ATOM 595 C C . GLU A 1 77 ? 75.332 31.535 -125.441 1.00 35.75 77 GLU A C 1
ATOM 597 O O . GLU A 1 77 ? 74.623 32.455 -125.834 1.00 35.75 77 GLU A O 1
ATOM 602 N N . LYS A 1 78 ? 76.639 31.659 -125.177 1.00 33.66 78 LYS A N 1
ATOM 603 C CA . LYS A 1 78 ? 77.682 32.230 -126.048 1.00 33.66 78 LYS A CA 1
ATOM 604 C C . LYS A 1 78 ? 77.260 33.251 -127.123 1.00 33.66 78 LYS A C 1
ATOM 606 O O . LYS A 1 78 ? 76.653 32.901 -128.126 1.00 33.66 78 LYS A O 1
ATOM 611 N N . THR A 1 79 ? 77.945 34.393 -127.086 1.00 36.00 79 THR A N 1
ATOM 612 C CA . THR A 1 79 ? 78.657 34.919 -128.266 1.00 36.00 79 THR A CA 1
ATOM 613 C C . THR A 1 79 ? 80.113 35.214 -127.892 1.00 36.00 79 THR A C 1
ATOM 615 O O . THR A 1 79 ? 80.349 36.106 -127.077 1.00 36.00 79 THR A O 1
ATOM 618 N N . PRO A 1 80 ? 81.092 34.476 -128.446 1.00 49.56 80 PRO A N 1
ATOM 619 C CA . PRO A 1 80 ? 82.509 34.765 -128.319 1.00 49.56 80 PRO A CA 1
ATOM 620 C C . PRO A 1 80 ? 83.025 35.435 -129.597 1.00 49.56 80 PRO A C 1
ATOM 622 O O . PRO A 1 80 ? 82.868 34.903 -130.697 1.00 49.56 80 PRO A O 1
ATOM 625 N N . SER A 1 81 ? 83.720 36.550 -129.429 1.00 41.38 81 SER A N 1
ATOM 626 C CA . SER A 1 81 ? 84.658 37.066 -130.421 1.00 41.38 81 SER A CA 1
ATOM 627 C C . SER A 1 81 ? 86.006 37.191 -129.723 1.00 41.38 81 SER A C 1
ATOM 629 O O . SER A 1 81 ? 86.071 37.722 -128.620 1.00 41.38 81 SER A O 1
ATOM 631 N N . ASP A 1 82 ? 87.042 36.677 -130.379 1.00 42.72 82 ASP A N 1
ATOM 632 C CA . ASP A 1 82 ? 88.454 36.674 -129.986 1.00 42.72 82 ASP A CA 1
ATOM 633 C C . ASP A 1 82 ? 88.891 35.665 -128.920 1.00 42.72 82 ASP A C 1
ATOM 635 O O . ASP A 1 82 ? 88.857 35.906 -127.721 1.00 42.72 82 ASP A O 1
ATOM 639 N N . LEU A 1 83 ? 89.375 34.513 -129.399 1.00 44.00 83 LEU A N 1
ATOM 640 C CA . LEU A 1 83 ? 90.759 34.043 -129.213 1.00 44.00 83 LEU A CA 1
ATOM 641 C C . LEU A 1 83 ? 90.896 32.691 -129.933 1.00 44.00 83 LEU A C 1
ATOM 643 O O . LEU A 1 83 ? 90.758 31.605 -129.373 1.00 44.00 83 LEU A O 1
ATOM 647 N N . ARG A 1 84 ? 91.107 32.777 -131.248 1.00 41.53 84 ARG A N 1
ATOM 648 C CA . ARG A 1 84 ? 91.347 31.643 -132.142 1.00 41.53 84 ARG A CA 1
ATOM 649 C C . ARG A 1 84 ? 92.806 31.189 -131.962 1.00 41.53 84 ARG A C 1
ATOM 651 O O . ARG A 1 84 ? 93.698 32.005 -132.164 1.00 41.53 84 ARG A O 1
ATOM 658 N N . LEU A 1 85 ? 92.995 29.891 -131.670 1.00 49.47 85 LEU A N 1
ATOM 659 C CA . LEU A 1 85 ? 94.240 29.080 -131.677 1.00 49.47 85 LEU A CA 1
ATOM 660 C C . LEU A 1 85 ? 94.993 28.925 -130.334 1.00 49.47 85 LEU A C 1
ATOM 662 O O . LEU A 1 85 ? 95.909 29.704 -130.080 1.00 49.47 85 LEU A O 1
ATOM 666 N N . LYS A 1 86 ? 94.666 27.870 -129.540 1.00 49.44 86 LYS A N 1
ATOM 667 C CA . LYS A 1 86 ? 95.611 27.089 -128.672 1.00 49.44 86 LYS A CA 1
ATOM 668 C C . LYS A 1 86 ? 95.018 25.938 -127.796 1.00 49.44 86 LYS A C 1
ATOM 670 O O . LYS A 1 86 ? 95.547 25.684 -126.721 1.00 49.44 86 LYS A O 1
ATOM 675 N N . VAL A 1 87 ? 93.943 25.227 -128.180 1.00 50.94 87 VAL A N 1
ATOM 676 C CA . VAL A 1 87 ? 93.225 24.307 -127.238 1.00 50.94 87 VAL A CA 1
ATOM 677 C C . VAL A 1 87 ? 93.227 22.803 -127.600 1.00 50.94 87 VAL A C 1
ATOM 679 O O . VAL A 1 87 ? 92.776 21.991 -126.802 1.00 50.94 87 VAL A O 1
ATOM 682 N N . GLU A 1 88 ? 93.794 22.359 -128.723 1.00 46.59 88 GLU A N 1
ATOM 683 C CA . GLU A 1 88 ? 93.640 20.946 -129.142 1.00 46.59 88 GLU A CA 1
ATOM 684 C C . GLU A 1 88 ? 94.620 19.923 -128.517 1.00 46.59 88 GLU A C 1
ATOM 686 O O . GLU A 1 88 ? 94.466 18.732 -128.757 1.00 46.59 88 GLU A O 1
ATOM 691 N N . GLU A 1 89 ? 95.561 20.316 -127.648 1.00 48.66 89 GLU A N 1
ATOM 692 C CA . GLU A 1 89 ? 96.608 19.395 -127.140 1.00 48.66 89 GLU A CA 1
ATOM 693 C C . GLU A 1 89 ? 96.441 18.941 -125.668 1.00 48.66 89 GLU A C 1
ATOM 695 O O . GLU A 1 89 ? 97.205 18.112 -125.193 1.00 48.66 89 GLU A O 1
ATOM 700 N N . ASN A 1 90 ? 95.421 19.414 -124.931 1.00 55.16 90 ASN A N 1
ATOM 701 C CA . ASN A 1 90 ? 95.300 19.184 -123.470 1.00 55.16 90 ASN A CA 1
ATOM 702 C C . ASN A 1 90 ? 94.104 18.310 -123.027 1.00 55.16 90 ASN A C 1
ATOM 704 O O . ASN A 1 90 ? 93.888 18.091 -121.836 1.00 55.16 90 ASN A O 1
ATOM 708 N N . VAL A 1 91 ? 93.299 17.813 -123.972 1.00 58.78 91 VAL A N 1
ATOM 709 C CA . VAL A 1 91 ? 92.061 17.061 -123.678 1.00 58.78 91 VAL A CA 1
ATOM 710 C C . VAL A 1 91 ? 92.336 15.576 -123.386 1.00 58.78 91 VAL A C 1
ATOM 712 O O . VAL A 1 91 ? 91.560 14.936 -122.676 1.00 58.78 91 VAL A O 1
ATOM 715 N N . HIS A 1 92 ? 93.455 15.024 -123.872 1.00 59.12 92 HIS A N 1
ATOM 716 C CA . HIS A 1 92 ? 93.699 13.577 -123.838 1.00 59.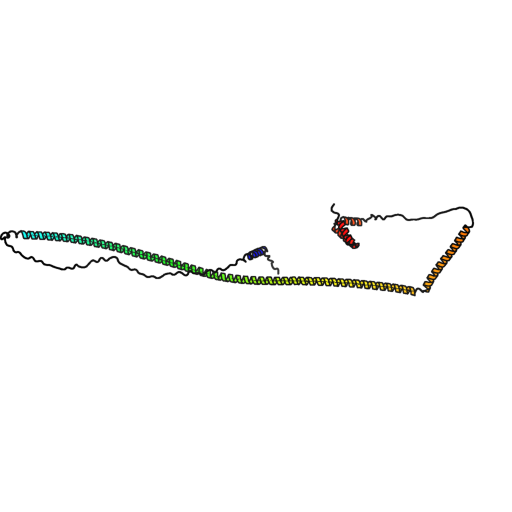12 92 HIS A CA 1
ATOM 717 C C . HIS A 1 92 ? 94.097 13.027 -122.450 1.00 59.12 92 HIS A C 1
ATOM 719 O O . HIS A 1 92 ? 93.741 11.892 -122.134 1.00 59.12 92 HIS A O 1
ATOM 725 N N . ASP A 1 93 ? 94.736 13.846 -121.604 1.00 62.53 93 ASP A N 1
ATOM 726 C CA . ASP A 1 93 ? 95.193 13.475 -120.249 1.00 62.53 93 ASP A CA 1
ATOM 727 C C . ASP A 1 93 ? 94.237 13.902 -119.125 1.00 62.53 93 ASP A C 1
ATOM 729 O O . ASP A 1 93 ? 94.274 13.356 -118.017 1.00 62.53 93 ASP A O 1
ATOM 733 N N . TRP A 1 94 ? 93.377 14.887 -119.386 1.00 74.31 94 TRP A N 1
ATOM 734 C CA . TRP A 1 94 ? 92.475 15.447 -118.380 1.00 74.31 94 TRP A CA 1
ATOM 735 C C . TRP A 1 94 ? 91.253 14.551 -118.130 1.00 74.31 94 TRP A C 1
ATOM 737 O O . TRP A 1 94 ? 90.851 14.358 -116.982 1.00 74.31 94 TRP A O 1
ATOM 747 N N . LEU A 1 95 ? 90.704 13.936 -119.184 1.00 76.81 95 LEU A N 1
ATOM 748 C CA . LEU A 1 95 ? 89.480 13.133 -119.098 1.00 76.81 95 LEU A CA 1
ATOM 749 C C . LEU A 1 95 ? 89.624 11.880 -118.201 1.00 76.81 95 LEU A C 1
ATOM 751 O O . LEU A 1 95 ? 88.756 11.669 -117.352 1.00 76.81 95 LEU A O 1
ATOM 755 N N . PRO A 1 96 ? 90.699 11.065 -118.295 1.00 80.56 96 PRO A N 1
ATOM 756 C CA . PRO A 1 96 ? 90.862 9.902 -117.419 1.00 80.56 96 PRO A CA 1
ATOM 757 C C . PRO A 1 96 ? 91.089 10.287 -115.952 1.00 80.56 96 PRO A C 1
ATOM 759 O O . PRO A 1 96 ? 90.574 9.614 -115.063 1.00 80.56 96 PRO A O 1
ATOM 762 N N . ARG A 1 97 ? 91.813 11.388 -115.687 1.00 78.06 97 ARG A N 1
ATOM 763 C CA . ARG A 1 97 ? 92.039 11.892 -114.320 1.00 78.06 97 ARG A CA 1
ATOM 764 C C . ARG A 1 97 ? 90.750 12.402 -113.684 1.00 78.06 97 ARG A C 1
ATOM 766 O O . ARG A 1 97 ? 90.486 12.067 -112.536 1.00 78.06 97 ARG A O 1
ATOM 773 N N . ALA A 1 98 ? 89.933 13.138 -114.437 1.00 79.69 98 ALA A N 1
ATOM 774 C CA . ALA A 1 98 ? 88.620 13.581 -113.978 1.00 79.69 98 ALA A CA 1
ATOM 775 C C . ALA A 1 98 ? 87.685 12.390 -113.696 1.00 79.69 98 ALA A C 1
ATOM 777 O O . ALA A 1 98 ? 86.996 12.374 -112.681 1.00 79.69 98 ALA A O 1
ATOM 778 N N . MET A 1 99 ? 87.701 11.352 -114.543 1.00 83.62 99 MET A N 1
ATOM 779 C CA . MET A 1 99 ? 86.923 10.134 -114.287 1.00 83.62 99 MET A CA 1
ATOM 780 C C . MET A 1 99 ? 87.416 9.344 -113.070 1.00 83.62 99 MET A C 1
ATOM 782 O O . MET A 1 99 ? 86.589 8.785 -112.354 1.00 83.62 99 MET A O 1
ATOM 786 N N . GLN A 1 100 ? 88.729 9.285 -112.823 1.00 84.12 100 GLN A N 1
ATOM 787 C CA . GLN A 1 100 ? 89.268 8.625 -111.632 1.00 84.12 100 GLN A CA 1
ATOM 788 C C . GLN A 1 100 ? 88.909 9.397 -110.358 1.00 84.12 100 GLN A C 1
ATOM 790 O O . GLN A 1 100 ? 88.406 8.793 -109.421 1.00 84.12 100 GLN A O 1
ATOM 795 N N . GLN A 1 101 ? 89.053 10.726 -110.359 1.00 85.62 101 GLN A N 1
ATOM 796 C CA . GLN A 1 101 ? 88.623 11.572 -109.239 1.00 85.62 101 GLN A CA 1
ATOM 797 C C . GLN A 1 101 ? 87.133 11.399 -108.932 1.00 85.62 101 GLN A C 1
ATOM 799 O O . GLN A 1 101 ? 86.769 11.218 -107.777 1.00 85.62 101 GLN A O 1
ATOM 804 N N . LEU A 1 102 ? 86.279 11.371 -109.961 1.00 85.12 102 LEU A N 1
ATOM 805 C CA . LEU A 1 102 ? 84.847 11.124 -109.784 1.00 85.12 102 LEU A CA 1
ATOM 806 C C . LEU A 1 102 ? 84.542 9.720 -109.249 1.00 85.12 102 LEU A C 1
ATOM 808 O O . LEU A 1 102 ? 83.545 9.559 -108.550 1.00 85.12 102 LEU A O 1
ATOM 812 N N . ARG A 1 103 ? 85.353 8.702 -109.574 1.00 87.19 103 ARG A N 1
ATOM 813 C CA . ARG A 1 103 ? 85.212 7.350 -109.003 1.00 87.19 103 ARG A CA 1
ATOM 814 C C . ARG A 1 103 ? 85.609 7.321 -107.537 1.00 87.19 103 ARG A C 1
ATOM 816 O O . ARG A 1 103 ? 84.828 6.813 -106.742 1.00 87.19 103 ARG A O 1
ATOM 823 N N . ASP A 1 104 ? 86.761 7.893 -107.204 1.00 87.19 104 ASP A N 1
ATOM 824 C CA . ASP A 1 104 ? 87.263 7.954 -105.832 1.00 87.19 104 ASP A CA 1
ATOM 825 C C . ASP A 1 104 ? 86.293 8.761 -104.947 1.00 87.19 104 ASP A C 1
ATOM 827 O O . ASP A 1 104 ? 85.973 8.359 -103.831 1.00 87.19 104 ASP A O 1
ATOM 831 N N . GLU A 1 105 ? 85.735 9.858 -105.471 1.00 89.38 105 GLU A N 1
ATOM 832 C CA . GLU A 1 105 ? 84.693 10.641 -104.802 1.00 89.38 105 GLU A CA 1
ATOM 833 C C . GLU A 1 105 ? 83.378 9.857 -104.668 1.00 89.38 105 GLU A C 1
ATOM 835 O O . GLU A 1 105 ? 82.756 9.891 -103.609 1.00 89.38 105 GLU A O 1
ATOM 840 N N . ASN A 1 106 ? 82.967 9.082 -105.682 1.00 89.19 106 ASN A N 1
ATOM 841 C CA . ASN A 1 106 ? 81.798 8.199 -105.567 1.00 89.19 106 ASN A CA 1
ATOM 842 C C . ASN A 1 106 ? 81.997 7.125 -104.491 1.00 89.19 106 ASN A C 1
ATOM 844 O O . ASN A 1 106 ? 81.074 6.836 -103.736 1.00 89.19 106 ASN A O 1
ATOM 848 N N . GLU A 1 107 ? 83.179 6.515 -104.434 1.00 89.81 107 GLU A N 1
ATOM 849 C CA . GLU A 1 107 ? 83.522 5.488 -103.452 1.00 89.81 107 GLU A CA 1
ATOM 850 C C . GLU A 1 107 ? 83.584 6.074 -102.037 1.00 89.81 107 GLU A C 1
ATOM 852 O O . GLU A 1 107 ? 83.040 5.490 -101.096 1.00 89.81 107 GLU A O 1
ATOM 857 N N . HIS A 1 108 ? 84.137 7.280 -101.896 1.00 90.44 108 HIS A N 1
ATOM 858 C CA . HIS A 1 108 ? 84.145 8.014 -100.637 1.00 90.44 108 HIS A CA 1
ATOM 859 C C . HIS A 1 108 ? 82.732 8.388 -100.174 1.00 90.44 108 HIS A C 1
ATOM 861 O O . HIS A 1 108 ? 82.383 8.134 -99.023 1.00 90.44 108 HIS A O 1
ATOM 867 N N . LEU A 1 109 ? 81.894 8.927 -101.066 1.00 90.50 109 LEU A N 1
ATOM 868 C CA . LEU A 1 109 ? 80.503 9.271 -100.761 1.00 90.50 109 LEU A CA 1
ATOM 869 C C . LEU A 1 109 ? 79.674 8.032 -100.414 1.00 90.50 109 LEU A C 1
ATOM 871 O O . LEU A 1 109 ? 78.883 8.080 -99.478 1.00 90.50 109 LEU A O 1
ATOM 875 N N . ARG A 1 110 ? 79.876 6.907 -101.111 1.00 90.50 110 ARG A N 1
ATOM 876 C CA . ARG A 1 110 ? 79.246 5.623 -100.759 1.00 90.50 110 ARG A CA 1
ATOM 877 C C . ARG A 1 110 ? 79.679 5.137 -99.382 1.00 90.50 110 ARG A C 1
ATOM 879 O O . ARG A 1 110 ? 78.820 4.746 -98.603 1.00 90.50 110 ARG A O 1
ATOM 886 N N . SER A 1 111 ? 80.970 5.220 -99.066 1.00 88.62 111 SER A N 1
ATOM 887 C CA . SER A 1 111 ? 81.485 4.835 -97.747 1.00 88.62 111 SER A CA 1
ATOM 888 C C . SER A 1 111 ? 80.924 5.732 -96.639 1.00 88.62 111 SER A C 1
ATOM 890 O O . SER A 1 111 ? 80.520 5.237 -95.592 1.00 88.62 111 SER A O 1
ATOM 892 N N . GLN A 1 112 ? 80.840 7.049 -96.864 1.00 90.75 112 GLN A N 1
ATOM 893 C CA . GLN A 1 112 ? 80.209 7.967 -95.910 1.00 90.75 112 GLN A CA 1
ATOM 894 C C . GLN A 1 112 ? 78.719 7.667 -95.727 1.00 90.75 112 GLN A C 1
ATOM 896 O O . GLN A 1 112 ? 78.235 7.658 -94.598 1.00 90.75 112 GLN A O 1
ATOM 901 N N . LEU A 1 113 ? 78.001 7.399 -96.823 1.00 90.50 113 LEU A N 1
ATOM 902 C CA . LEU A 1 113 ? 76.590 7.025 -96.787 1.00 90.50 113 LEU A CA 1
ATOM 903 C C . LEU A 1 113 ? 76.386 5.724 -95.999 1.00 90.50 113 LEU A C 1
ATOM 905 O O . LEU A 1 113 ? 75.459 5.632 -95.205 1.00 90.50 113 LEU A O 1
ATOM 909 N N . GLU A 1 114 ? 77.262 4.737 -96.182 1.00 91.19 114 GLU A N 1
ATOM 910 C CA . GLU A 1 114 ? 77.217 3.463 -95.463 1.00 91.19 114 GLU A CA 1
ATOM 911 C C . GLU A 1 114 ? 77.492 3.639 -93.965 1.00 91.19 114 GLU A C 1
ATOM 913 O O . GLU A 1 114 ? 76.734 3.125 -93.145 1.00 91.19 114 GLU A O 1
ATOM 918 N N . VAL A 1 115 ? 78.502 4.433 -93.589 1.00 90.56 115 VAL A N 1
ATOM 919 C CA . VAL A 1 115 ? 78.773 4.775 -92.181 1.00 90.56 115 VAL A CA 1
ATOM 920 C C . VAL A 1 115 ? 77.592 5.522 -91.560 1.00 90.56 115 VAL A C 1
ATOM 922 O O . VAL A 1 115 ? 77.182 5.195 -90.448 1.00 90.56 115 VAL A O 1
ATOM 925 N N . PHE A 1 116 ? 77.012 6.489 -92.276 1.00 92.38 116 PHE A N 1
ATOM 926 C CA . PHE A 1 116 ? 75.840 7.233 -91.815 1.00 92.38 116 PHE A CA 1
ATOM 927 C C . PHE A 1 116 ? 74.614 6.325 -91.647 1.00 92.38 116 PHE A C 1
ATOM 929 O O . PHE A 1 116 ? 73.942 6.379 -90.620 1.00 92.38 116 PHE A O 1
ATOM 936 N N . HIS A 1 117 ? 74.345 5.442 -92.613 1.00 92.88 117 HIS A N 1
ATOM 937 C CA . HIS A 1 117 ? 73.270 4.457 -92.510 1.00 92.88 117 HIS A CA 1
ATOM 938 C C . HIS A 1 117 ? 73.484 3.501 -91.338 1.00 92.88 117 HIS A C 1
ATOM 940 O O . HIS A 1 117 ? 72.536 3.233 -90.608 1.00 92.88 117 HIS A O 1
ATOM 946 N N . MET A 1 118 ? 74.708 3.013 -91.127 1.00 90.38 118 MET A N 1
ATOM 947 C CA . MET A 1 118 ? 75.015 2.131 -90.003 1.00 90.38 118 MET A CA 1
ATOM 948 C C . MET A 1 118 ? 74.840 2.830 -88.655 1.00 90.38 118 MET A C 1
ATOM 950 O O . MET A 1 118 ? 74.261 2.237 -87.749 1.00 90.38 118 MET A O 1
ATOM 954 N N . ALA A 1 119 ? 75.276 4.087 -88.532 1.00 89.94 119 ALA A N 1
ATOM 955 C CA . ALA A 1 119 ? 75.061 4.885 -87.328 1.00 89.94 119 ALA A CA 1
ATOM 956 C C . ALA A 1 119 ? 73.564 5.106 -87.051 1.00 89.94 119 ALA A C 1
ATOM 958 O O . ALA A 1 119 ? 73.119 4.889 -85.929 1.00 89.94 119 ALA A O 1
ATOM 959 N N . ASN A 1 120 ? 72.778 5.444 -88.079 1.00 93.50 120 ASN A N 1
ATOM 960 C CA . ASN A 1 120 ? 71.330 5.627 -87.955 1.00 93.50 120 ASN A CA 1
ATOM 961 C C . ASN A 1 120 ? 70.601 4.312 -87.612 1.00 93.50 120 ASN A C 1
ATOM 963 O O . ASN A 1 120 ? 69.681 4.301 -86.803 1.00 93.50 120 ASN A O 1
ATOM 967 N N . ILE A 1 121 ? 71.020 3.179 -88.190 1.00 92.50 121 ILE A N 1
ATOM 968 C CA . ILE A 1 121 ? 70.477 1.856 -87.840 1.00 92.50 121 ILE A CA 1
ATOM 969 C C . ILE A 1 121 ? 70.769 1.525 -86.374 1.00 92.50 121 ILE A C 1
ATOM 971 O O . ILE A 1 121 ? 69.899 0.986 -85.695 1.00 92.50 121 ILE A O 1
ATOM 975 N N . GLU A 1 122 ? 71.970 1.828 -85.885 1.00 92.75 122 GLU A N 1
ATOM 976 C CA . GLU A 1 122 ? 72.346 1.562 -84.496 1.00 92.75 122 GLU A CA 1
ATOM 977 C C . GLU A 1 122 ? 71.620 2.491 -83.511 1.00 92.75 122 GLU A C 1
ATOM 979 O O . GLU A 1 122 ? 71.156 2.035 -82.471 1.00 92.75 122 GLU A O 1
ATOM 984 N N . GLU A 1 123 ? 71.438 3.768 -83.855 1.00 94.00 123 GLU A N 1
ATOM 985 C CA . GLU A 1 123 ? 70.614 4.708 -83.084 1.00 94.00 123 GLU A CA 1
ATOM 986 C C . GLU A 1 123 ? 69.157 4.234 -83.000 1.00 94.00 123 GLU A C 1
ATOM 988 O O . GLU A 1 123 ? 68.608 4.128 -81.906 1.00 94.00 123 GLU A O 1
ATOM 993 N N . LEU A 1 124 ? 68.564 3.830 -84.129 1.00 94.25 124 LEU A N 1
ATOM 994 C CA . LEU A 1 124 ? 67.215 3.258 -84.160 1.00 94.25 124 LEU A CA 1
ATOM 995 C C . LEU A 1 124 ? 67.113 1.953 -83.361 1.00 94.25 124 LEU A C 1
ATOM 997 O O . LEU A 1 124 ? 66.092 1.706 -82.726 1.00 94.25 124 LEU A O 1
ATOM 1001 N N . ARG A 1 125 ? 68.150 1.106 -83.368 1.00 94.50 125 ARG A N 1
ATOM 1002 C CA . ARG A 1 125 ? 68.189 -0.112 -82.541 1.00 94.50 125 ARG A CA 1
ATOM 1003 C C . ARG A 1 125 ? 68.220 0.213 -81.055 1.00 94.50 125 ARG A C 1
ATOM 1005 O O . ARG A 1 125 ? 67.469 -0.400 -80.303 1.00 94.50 125 ARG A O 1
ATOM 1012 N N . ASN A 1 126 ? 69.052 1.170 -80.652 1.00 95.00 126 ASN A N 1
ATOM 1013 C CA . ASN A 1 126 ? 69.122 1.626 -79.267 1.00 95.00 126 ASN A CA 1
ATOM 1014 C C . ASN A 1 126 ? 67.797 2.250 -78.821 1.00 95.00 126 ASN A C 1
ATOM 1016 O O . ASN A 1 126 ? 67.347 1.975 -77.713 1.00 95.00 126 ASN A O 1
ATOM 1020 N N . GLU A 1 127 ? 67.137 3.017 -79.690 1.00 95.56 127 GLU A N 1
ATOM 1021 C CA . GLU A 1 127 ? 65.823 3.589 -79.393 1.00 95.56 127 GLU A CA 1
ATOM 1022 C C . GLU A 1 127 ? 64.740 2.510 -79.281 1.00 95.56 127 GLU A C 1
ATOM 1024 O O . GLU A 1 127 ? 63.961 2.522 -78.333 1.00 95.56 127 GLU A O 1
ATOM 1029 N N . ILE A 1 128 ? 64.721 1.515 -80.177 1.00 95.12 128 ILE A N 1
ATOM 1030 C CA . ILE A 1 128 ? 63.805 0.366 -80.069 1.00 95.12 128 ILE A CA 1
ATOM 1031 C C . ILE A 1 128 ? 64.023 -0.386 -78.751 1.00 95.12 128 ILE A C 1
ATOM 1033 O O . ILE A 1 128 ? 63.051 -0.783 -78.111 1.00 95.12 128 ILE A O 1
ATOM 1037 N N . GLU A 1 129 ? 65.273 -0.594 -78.339 1.00 95.88 129 GLU A N 1
ATOM 1038 C CA . GLU A 1 129 ? 65.582 -1.284 -77.086 1.00 95.8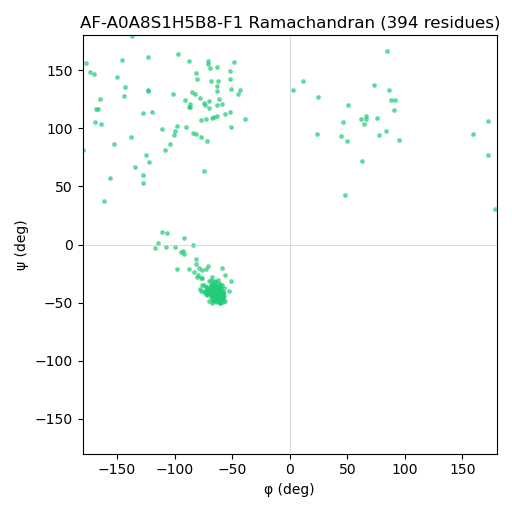8 129 GLU A CA 1
ATOM 1039 C C . GLU A 1 129 ? 65.180 -0.453 -75.859 1.00 95.88 129 GLU A C 1
ATOM 1041 O O . GLU A 1 129 ? 64.590 -0.978 -74.917 1.00 95.88 129 GLU A O 1
ATOM 1046 N N . ASN A 1 130 ? 65.406 0.861 -75.896 1.00 96.56 130 ASN A N 1
ATOM 1047 C CA . ASN A 1 130 ? 64.954 1.784 -74.859 1.00 96.56 130 ASN A CA 1
ATOM 1048 C C . ASN A 1 130 ? 63.419 1.801 -74.743 1.00 96.56 130 ASN A C 1
ATOM 1050 O O . ASN A 1 130 ? 62.885 1.705 -73.640 1.00 96.56 130 ASN A O 1
ATOM 1054 N N . LEU A 1 131 ? 62.703 1.845 -75.871 1.00 96.31 131 LEU 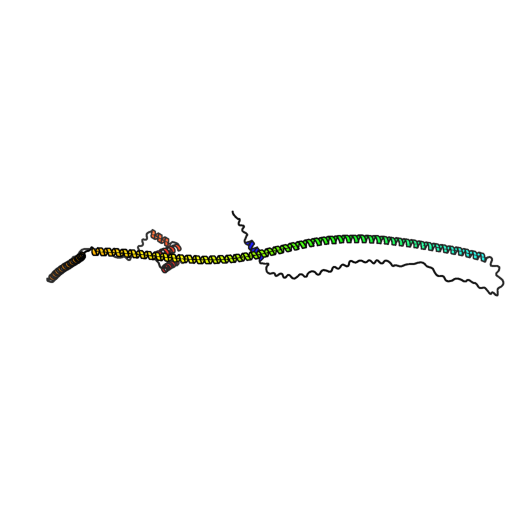A N 1
ATOM 1055 C CA . LEU A 1 131 ? 61.239 1.777 -75.906 1.00 96.31 131 LEU A CA 1
ATOM 1056 C C . LEU A 1 131 ? 60.709 0.431 -75.399 1.00 96.31 131 LEU A C 1
ATOM 1058 O O . LEU A 1 131 ? 59.698 0.398 -74.704 1.00 96.31 131 LEU A O 1
ATOM 1062 N N . ARG A 1 132 ? 61.391 -0.681 -75.698 1.00 96.25 132 ARG A N 1
ATOM 1063 C CA . ARG A 1 132 ? 61.048 -1.999 -75.138 1.00 96.25 132 ARG A CA 1
ATOM 1064 C C . ARG A 1 132 ? 61.208 -2.032 -73.630 1.00 96.25 132 ARG A C 1
ATOM 1066 O O . ARG A 1 132 ? 60.318 -2.530 -72.952 1.00 96.25 132 ARG A O 1
ATOM 1073 N N . LYS A 1 133 ? 62.300 -1.469 -73.117 1.00 96.38 133 LYS A N 1
ATOM 1074 C CA . LYS A 1 133 ? 62.532 -1.379 -71.678 1.00 96.38 133 LYS A CA 1
ATOM 1075 C C . LYS A 1 133 ? 61.476 -0.508 -70.992 1.00 96.38 133 LYS A C 1
ATOM 1077 O O . LYS A 1 133 ? 60.935 -0.914 -69.974 1.00 96.38 133 LYS A O 1
ATOM 1082 N N . GLN A 1 134 ? 61.129 0.642 -71.574 1.00 95.69 134 GLN A N 1
ATOM 1083 C CA . GLN A 1 134 ? 60.048 1.494 -71.061 1.00 95.69 134 GLN A CA 1
ATOM 1084 C C . GLN A 1 134 ? 58.690 0.786 -71.090 1.00 95.69 134 GLN A C 1
ATOM 1086 O O . GLN A 1 134 ? 57.904 0.942 -70.162 1.00 95.69 134 GLN A O 1
ATOM 1091 N N . LEU A 1 135 ? 58.413 -0.008 -72.129 1.00 95.69 135 LEU A N 1
ATOM 1092 C CA . LEU A 1 135 ? 57.195 -0.814 -72.207 1.00 95.69 135 LEU A CA 1
ATOM 1093 C C . LEU A 1 135 ? 57.167 -1.904 -71.126 1.00 95.69 135 LEU A C 1
ATOM 1095 O O . LEU A 1 135 ? 56.121 -2.140 -70.532 1.00 95.69 135 LEU A O 1
ATOM 1099 N N . GLU A 1 136 ? 58.297 -2.560 -70.862 1.00 96.44 136 GLU A N 1
ATOM 1100 C CA . GLU A 1 136 ? 58.420 -3.565 -69.800 1.00 96.44 136 GLU A CA 1
ATOM 1101 C C . GLU A 1 136 ? 58.247 -2.943 -68.407 1.00 96.44 136 GLU A C 1
ATOM 1103 O O . GLU A 1 136 ? 57.478 -3.463 -67.603 1.00 96.44 136 GLU A O 1
ATOM 1108 N N . GLU A 1 137 ? 58.876 -1.792 -68.149 1.00 96.56 137 GLU A N 1
ATOM 1109 C CA . GLU A 1 137 ? 58.697 -1.021 -66.911 1.00 96.56 137 GLU A CA 1
ATOM 1110 C C . GLU A 1 137 ? 57.234 -0.567 -66.744 1.00 96.56 137 GLU A C 1
ATOM 1112 O O . GLU A 1 137 ? 56.664 -0.733 -65.668 1.00 96.56 137 GLU A O 1
ATOM 1117 N N . ALA A 1 138 ? 56.588 -0.070 -67.806 1.00 96.19 138 ALA A N 1
ATOM 1118 C CA . ALA A 1 138 ? 55.179 0.323 -67.770 1.00 96.19 138 ALA A CA 1
ATOM 1119 C C . ALA A 1 138 ? 54.243 -0.869 -67.503 1.00 96.19 138 ALA A C 1
ATOM 1121 O O . ALA A 1 138 ? 53.346 -0.761 -66.669 1.00 96.19 138 ALA A O 1
ATOM 1122 N N . ASN A 1 139 ? 54.467 -2.015 -68.152 1.00 95.81 139 ASN A N 1
ATOM 1123 C CA . ASN A 1 139 ? 53.693 -3.232 -67.886 1.00 95.81 139 ASN A CA 1
ATOM 1124 C C . ASN A 1 139 ? 53.873 -3.700 -66.439 1.00 95.81 139 ASN A C 1
ATOM 1126 O O . ASN A 1 139 ? 52.891 -4.026 -65.786 1.00 95.81 139 ASN A O 1
ATOM 1130 N N . HIS A 1 140 ? 55.096 -3.648 -65.907 1.00 96.75 140 HIS A N 1
ATOM 1131 C CA . HIS A 1 140 ? 55.337 -3.986 -64.508 1.00 96.75 140 HIS A CA 1
ATOM 1132 C C . HIS A 1 140 ? 54.574 -3.060 -63.550 1.00 96.75 140 HIS A C 1
ATOM 1134 O O . HIS A 1 140 ? 53.958 -3.545 -62.607 1.00 96.75 140 HIS A O 1
ATOM 1140 N N . THR A 1 141 ? 54.542 -1.748 -63.820 1.00 96.50 141 THR A N 1
ATOM 1141 C CA . THR A 1 141 ? 53.740 -0.818 -63.005 1.00 96.50 141 THR A CA 1
ATOM 1142 C C . THR A 1 141 ? 52.238 -1.077 -63.111 1.00 96.50 141 THR A C 1
ATOM 1144 O O . THR A 1 141 ? 51.525 -0.872 -62.136 1.00 96.50 141 THR A O 1
ATOM 1147 N N . ILE A 1 142 ? 51.744 -1.536 -64.268 1.00 96.88 142 ILE A N 1
ATOM 1148 C CA . ILE A 1 142 ? 50.336 -1.922 -64.429 1.00 96.88 142 ILE A CA 1
ATOM 1149 C C . ILE A 1 142 ? 50.037 -3.153 -63.571 1.00 96.88 142 ILE A C 1
ATOM 1151 O O . ILE A 1 142 ? 49.082 -3.111 -62.802 1.00 96.88 142 ILE A O 1
ATOM 1155 N N . ASP A 1 143 ? 50.878 -4.189 -63.629 1.00 96.81 143 ASP A N 1
ATOM 1156 C CA . ASP A 1 143 ? 50.710 -5.404 -62.823 1.00 96.81 143 ASP A CA 1
ATOM 1157 C C . ASP A 1 143 ? 50.721 -5.088 -61.312 1.00 96.81 143 ASP A C 1
ATOM 1159 O O . ASP A 1 143 ? 49.913 -5.620 -60.553 1.00 96.81 143 ASP A O 1
ATOM 1163 N N . GLU A 1 144 ? 51.612 -4.195 -60.859 1.00 97.06 144 GLU A N 1
ATOM 1164 C CA . GLU A 1 144 ? 51.654 -3.745 -59.460 1.00 97.06 144 GLU A CA 1
ATOM 1165 C C . GLU A 1 144 ? 50.370 -3.010 -59.049 1.00 97.06 144 GLU A C 1
ATOM 1167 O O . GLU A 1 144 ? 49.822 -3.288 -57.981 1.00 97.06 144 GLU A O 1
ATOM 1172 N N . ILE A 1 145 ? 49.865 -2.111 -59.903 1.00 97.06 145 ILE A N 1
ATOM 1173 C CA . ILE A 1 145 ? 48.614 -1.381 -59.657 1.00 97.06 145 ILE A CA 1
ATOM 1174 C C . ILE A 1 145 ? 47.418 -2.341 -59.629 1.00 97.06 145 ILE A C 1
ATOM 1176 O O . ILE A 1 145 ? 46.535 -2.174 -58.789 1.00 97.06 145 ILE A O 1
ATOM 1180 N N . GLU A 1 146 ? 47.370 -3.342 -60.512 1.00 96.88 146 GLU A N 1
ATOM 1181 C CA . GLU A 1 146 ? 46.304 -4.351 -60.527 1.00 96.88 146 GLU A CA 1
ATOM 1182 C C . GLU A 1 146 ? 46.293 -5.168 -59.230 1.00 96.88 146 GLU A C 1
ATOM 1184 O O . GLU A 1 146 ? 45.244 -5.293 -58.596 1.00 96.88 146 GLU A O 1
ATOM 1189 N N . VAL A 1 147 ? 47.457 -5.644 -58.777 1.00 97.31 147 VAL A N 1
ATOM 1190 C CA . VAL A 1 147 ? 47.576 -6.387 -57.512 1.00 97.31 147 VAL A CA 1
ATOM 1191 C C . VAL A 1 147 ? 47.212 -5.512 -56.309 1.00 97.31 147 VAL A C 1
ATOM 1193 O O . VAL A 1 147 ? 46.501 -5.972 -55.415 1.00 97.31 147 VAL A O 1
ATOM 1196 N N . GLU A 1 148 ? 47.662 -4.254 -56.267 1.00 97.06 148 GLU A N 1
ATOM 1197 C CA . GLU A 1 148 ? 47.311 -3.331 -55.181 1.00 97.06 148 GLU A CA 1
ATOM 1198 C C . GLU A 1 148 ? 45.804 -3.033 -55.162 1.00 97.06 148 GLU A C 1
ATOM 1200 O O . GLU A 1 148 ? 45.185 -3.047 -54.096 1.00 97.06 148 GLU A O 1
ATOM 1205 N N . ALA A 1 149 ? 45.190 -2.825 -56.330 1.00 96.88 149 ALA A N 1
ATOM 1206 C CA . ALA A 1 149 ? 43.755 -2.590 -56.446 1.00 96.88 149 ALA A CA 1
ATOM 1207 C C . ALA A 1 149 ? 42.931 -3.814 -56.013 1.00 96.88 149 ALA A C 1
ATOM 1209 O O . ALA A 1 149 ? 41.943 -3.660 -55.290 1.00 96.88 149 ALA A O 1
ATOM 1210 N N . GLU A 1 150 ? 43.336 -5.025 -56.409 1.00 97.06 150 GLU A N 1
ATOM 1211 C CA . GLU A 1 150 ? 42.697 -6.266 -55.959 1.00 97.06 150 GLU A CA 1
ATOM 1212 C C . GLU A 1 150 ? 42.830 -6.448 -54.444 1.00 97.06 150 GLU A C 1
ATOM 1214 O O . GLU A 1 150 ? 41.839 -6.742 -53.769 1.00 97.06 150 GLU A O 1
ATOM 1219 N N . GLN A 1 151 ? 44.020 -6.209 -53.886 1.00 97.50 151 GLN A N 1
ATOM 1220 C CA . GLN A 1 151 ? 44.250 -6.305 -52.448 1.00 97.50 151 GLN A CA 1
ATOM 1221 C C . GLN A 1 151 ? 43.355 -5.322 -51.682 1.00 97.50 151 GLN A C 1
ATOM 1223 O O . GLN A 1 151 ? 42.614 -5.743 -50.792 1.00 97.50 151 GLN A O 1
ATOM 1228 N N . GLN A 1 152 ? 43.331 -4.045 -52.079 1.00 97.50 152 GLN A N 1
ATOM 1229 C CA . GLN A 1 152 ? 42.462 -3.033 -51.468 1.00 97.50 152 GLN A CA 1
ATOM 1230 C C . GLN A 1 152 ? 40.979 -3.402 -51.587 1.00 97.50 152 GLN A C 1
ATOM 1232 O O . GLN A 1 152 ? 40.221 -3.224 -50.634 1.00 97.50 152 GLN A O 1
ATOM 1237 N N . TYR A 1 153 ? 40.549 -3.947 -52.729 1.00 97.75 153 TYR A N 1
ATOM 1238 C CA . TYR A 1 153 ? 39.174 -4.410 -52.905 1.00 97.75 153 TYR A CA 1
ATOM 1239 C C . TYR A 1 153 ? 38.823 -5.539 -51.926 1.00 97.75 153 TYR A C 1
ATOM 1241 O O . TYR A 1 153 ? 37.769 -5.490 -51.291 1.00 97.75 153 TYR A O 1
ATOM 1249 N N . THR A 1 154 ? 39.702 -6.534 -51.764 1.00 97.06 154 THR A N 1
ATOM 1250 C CA . THR A 1 154 ? 39.466 -7.645 -50.826 1.00 97.06 154 THR A CA 1
ATOM 1251 C C . THR A 1 154 ? 39.468 -7.199 -49.365 1.00 97.06 154 THR A C 1
ATOM 1253 O O . THR A 1 154 ? 38.610 -7.640 -48.603 1.00 97.06 154 THR A O 1
ATOM 1256 N N . GLU A 1 155 ? 40.367 -6.289 -48.980 1.00 97.69 155 GLU A N 1
ATOM 1257 C CA . GLU A 1 155 ? 40.424 -5.725 -47.627 1.00 97.69 155 GLU A CA 1
ATOM 1258 C C . GLU A 1 155 ? 39.166 -4.917 -47.307 1.00 97.69 155 GLU A C 1
ATOM 1260 O O . GLU A 1 155 ? 38.515 -5.178 -46.296 1.00 97.69 155 GLU A O 1
ATOM 1265 N N . MET A 1 156 ? 38.760 -4.008 -48.201 1.00 97.75 156 MET A N 1
ATOM 1266 C CA . MET A 1 156 ? 37.524 -3.240 -48.029 1.00 97.75 156 MET A CA 1
ATOM 1267 C C . MET A 1 156 ? 36.290 -4.146 -47.999 1.00 97.75 156 MET A C 1
ATOM 1269 O O . MET A 1 156 ? 35.378 -3.908 -47.211 1.00 97.75 156 MET A O 1
ATOM 1273 N N . SER A 1 157 ? 36.243 -5.194 -48.829 1.00 97.75 157 SER A N 1
ATOM 1274 C CA . SER A 1 157 ? 35.140 -6.160 -48.799 1.00 97.75 157 SER A CA 1
ATOM 1275 C C . SER A 1 157 ? 35.077 -6.901 -47.461 1.00 97.75 157 SER A C 1
ATOM 1277 O O . SER A 1 157 ? 33.989 -7.057 -46.913 1.00 97.75 157 SER A O 1
ATOM 1279 N N . SER A 1 158 ? 36.224 -7.314 -46.913 1.00 97.44 158 SER A N 1
ATOM 1280 C CA . SER A 1 158 ? 36.298 -7.957 -45.595 1.00 97.44 158 SER A CA 1
ATOM 1281 C C . SER A 1 158 ? 35.862 -7.009 -44.476 1.00 97.44 158 SER A C 1
ATOM 1283 O O . SER A 1 158 ? 35.120 -7.413 -43.585 1.00 97.44 158 SER A O 1
ATOM 1285 N N . GLU A 1 159 ? 36.276 -5.739 -44.523 1.00 98.06 159 GLU A N 1
ATOM 1286 C CA . GLU A 1 159 ? 35.866 -4.730 -43.540 1.00 98.06 159 GLU A CA 1
ATOM 1287 C C . GLU A 1 159 ? 34.352 -4.466 -43.598 1.00 98.06 159 GLU A C 1
ATOM 1289 O O . GLU A 1 159 ? 33.699 -4.349 -42.559 1.00 98.06 159 GLU A O 1
ATOM 1294 N N . ILE A 1 160 ? 33.765 -4.431 -44.800 1.00 98.19 160 ILE A N 1
ATOM 1295 C CA . ILE A 1 160 ? 32.311 -4.321 -44.978 1.00 98.19 160 ILE A CA 1
ATOM 1296 C C . ILE A 1 160 ? 31.592 -5.512 -44.331 1.00 98.19 160 ILE A C 1
ATOM 1298 O O . ILE A 1 160 ? 30.624 -5.297 -43.599 1.00 98.19 160 ILE A O 1
ATOM 1302 N N . ASP A 1 161 ? 32.063 -6.741 -44.553 1.00 97.81 161 ASP A N 1
ATOM 1303 C CA . ASP A 1 161 ? 31.459 -7.945 -43.970 1.00 97.81 161 ASP A CA 1
ATOM 1304 C C . ASP A 1 161 ? 31.534 -7.931 -42.432 1.00 97.81 161 ASP A C 1
ATOM 1306 O O . ASP A 1 161 ? 30.535 -8.190 -41.752 1.00 97.81 161 ASP A O 1
ATOM 1310 N N . GLU A 1 162 ? 32.683 -7.549 -41.864 1.00 98.06 162 GLU A N 1
ATOM 1311 C CA . GLU A 1 162 ? 32.858 -7.396 -40.415 1.00 98.06 162 GLU A CA 1
ATOM 1312 C C . GLU A 1 162 ? 31.919 -6.330 -39.829 1.00 98.06 162 GLU A C 1
ATOM 1314 O O . GLU A 1 162 ? 31.277 -6.552 -38.795 1.00 98.06 162 GLU A O 1
ATOM 1319 N N . LEU A 1 163 ? 31.783 -5.180 -40.497 1.00 98.25 163 LEU A N 1
ATOM 1320 C CA . LEU A 1 163 ? 30.848 -4.131 -40.088 1.00 98.25 163 LEU A CA 1
ATOM 1321 C C . LEU A 1 163 ? 29.396 -4.613 -40.163 1.00 98.25 163 LEU A C 1
ATOM 1323 O O . LEU A 1 163 ? 28.621 -4.346 -39.241 1.00 98.25 163 LEU A O 1
ATOM 1327 N N . CYS A 1 164 ? 29.023 -5.366 -41.200 1.00 97.88 164 CYS A N 1
ATOM 1328 C CA . CYS A 1 164 ? 27.704 -5.985 -41.301 1.00 97.88 164 CYS A CA 1
ATOM 1329 C C . CYS A 1 164 ? 27.429 -6.942 -40.132 1.00 97.88 164 CYS A C 1
ATOM 1331 O O . CYS A 1 164 ? 26.351 -6.872 -39.535 1.00 97.88 164 CYS A O 1
ATOM 1333 N N . GLU A 1 165 ? 28.395 -7.776 -39.733 1.00 98.19 165 GLU A N 1
ATOM 1334 C CA . GLU A 1 165 ? 28.243 -8.626 -38.547 1.00 98.19 165 GLU A CA 1
ATOM 1335 C C . GLU A 1 165 ? 28.042 -7.818 -37.261 1.00 98.19 165 GLU A C 1
ATOM 1337 O O . GLU A 1 165 ? 27.240 -8.200 -36.401 1.00 98.19 165 GLU A O 1
ATOM 1342 N N . VAL A 1 166 ? 28.779 -6.715 -37.096 1.00 98.38 166 VAL A N 1
ATOM 1343 C CA . VAL A 1 166 ? 28.643 -5.837 -35.927 1.00 98.38 166 VAL A CA 1
ATOM 1344 C C . VAL A 1 166 ? 27.254 -5.207 -35.888 1.00 98.38 166 VAL A C 1
ATOM 1346 O O . VAL A 1 166 ? 26.627 -5.215 -34.826 1.00 98.38 166 VAL A O 1
ATOM 1349 N N . VAL A 1 167 ? 26.745 -4.714 -37.023 1.00 98.38 167 VAL A N 1
ATOM 1350 C CA . VAL A 1 167 ? 25.381 -4.168 -37.112 1.00 98.38 167 VAL A CA 1
ATOM 1351 C C . VAL A 1 167 ? 24.352 -5.235 -36.748 1.00 98.38 167 VAL A C 1
ATOM 1353 O O . VAL A 1 167 ? 23.525 -4.989 -35.875 1.00 98.38 167 VAL A O 1
ATOM 1356 N N . MET A 1 168 ? 24.455 -6.447 -37.302 1.00 97.81 168 MET A N 1
ATOM 1357 C CA . MET A 1 168 ? 23.528 -7.540 -36.981 1.00 97.81 168 MET A CA 1
ATOM 1358 C C . MET A 1 168 ? 23.521 -7.890 -35.486 1.00 97.81 168 MET A C 1
ATOM 1360 O O . MET A 1 168 ? 22.455 -8.022 -34.885 1.00 97.81 168 MET A O 1
ATOM 1364 N N . LYS A 1 169 ? 24.702 -7.994 -34.859 1.00 98.38 169 LYS A N 1
ATOM 1365 C CA . LYS A 1 169 ? 24.823 -8.251 -33.412 1.00 98.38 169 LYS A CA 1
ATOM 1366 C C . LYS A 1 169 ? 24.190 -7.127 -32.588 1.00 98.38 169 LYS A C 1
ATOM 1368 O O . LYS A 1 169 ? 23.567 -7.388 -31.560 1.00 98.38 169 LYS A O 1
ATOM 1373 N N . LYS A 1 170 ? 24.341 -5.873 -33.025 1.00 98.31 170 LYS A N 1
ATOM 1374 C CA . LYS A 1 170 ? 23.749 -4.712 -32.350 1.00 98.31 170 LYS A CA 1
ATOM 1375 C C . LYS A 1 170 ? 22.237 -4.648 -32.522 1.00 98.31 170 LYS A C 1
ATOM 1377 O O . LYS A 1 170 ? 21.549 -4.355 -31.548 1.00 98.31 170 LYS A O 1
ATOM 1382 N N . ASP A 1 171 ? 21.715 -4.991 -33.691 1.00 98.44 171 ASP A N 1
ATOM 1383 C CA . ASP A 1 171 ? 20.274 -5.087 -33.922 1.00 98.44 171 ASP A CA 1
ATOM 1384 C C . ASP A 1 171 ? 19.634 -6.183 -33.057 1.00 98.44 171 ASP A C 1
ATOM 1386 O O . ASP A 1 171 ? 18.569 -5.967 -32.473 1.00 98.44 171 ASP A O 1
ATOM 1390 N N . GLU A 1 172 ? 20.304 -7.326 -32.892 1.00 98.25 172 GLU A N 1
ATOM 1391 C CA . GLU A 1 172 ? 19.864 -8.390 -31.983 1.00 98.25 172 GLU A CA 1
ATOM 1392 C C . GLU A 1 172 ? 19.892 -7.939 -30.511 1.00 98.25 172 GLU A C 1
ATOM 1394 O O . GLU A 1 172 ? 18.941 -8.174 -29.760 1.00 98.25 172 GLU A O 1
ATOM 1399 N N . GLU A 1 173 ? 20.946 -7.236 -30.085 1.00 98.44 173 GLU A N 1
ATOM 1400 C CA . GLU A 1 173 ? 21.030 -6.647 -28.743 1.00 98.44 173 GLU A CA 1
ATOM 1401 C C . GLU A 1 173 ? 19.890 -5.643 -28.499 1.00 98.44 173 GLU A C 1
ATOM 1403 O O . GLU A 1 173 ? 19.224 -5.698 -27.462 1.00 98.44 173 GLU A O 1
ATOM 1408 N N . ILE A 1 174 ? 19.602 -4.776 -29.475 1.00 98.44 174 ILE A N 1
ATOM 1409 C CA . ILE A 1 174 ? 18.490 -3.819 -29.423 1.00 98.44 174 ILE A CA 1
ATOM 1410 C C . ILE A 1 174 ? 17.145 -4.549 -29.336 1.00 98.44 174 ILE A C 1
ATOM 1412 O O . ILE A 1 174 ? 16.295 -4.155 -28.535 1.00 98.44 174 ILE A O 1
ATOM 1416 N N . ALA A 1 175 ? 16.935 -5.608 -30.120 1.00 98.19 175 ALA A N 1
ATOM 1417 C CA . ALA A 1 175 ? 15.709 -6.402 -30.073 1.00 98.19 175 ALA A CA 1
ATOM 1418 C C . ALA A 1 175 ? 15.501 -7.040 -28.687 1.00 98.19 175 ALA A C 1
ATOM 1420 O O . ALA A 1 175 ? 14.427 -6.901 -28.097 1.00 98.19 175 ALA A O 1
ATOM 1421 N N . ASN A 1 176 ? 16.553 -7.636 -28.121 1.00 98.31 176 ASN A N 1
ATOM 1422 C CA . ASN A 1 176 ? 16.531 -8.223 -26.781 1.00 98.31 176 ASN A CA 1
ATOM 1423 C C . ASN A 1 176 ? 16.261 -7.178 -25.685 1.00 98.31 176 ASN A C 1
ATOM 1425 O O . ASN A 1 176 ? 15.533 -7.443 -24.725 1.00 98.31 176 ASN A O 1
ATOM 1429 N N . LEU A 1 177 ? 16.839 -5.978 -25.803 1.00 98.12 177 LEU A N 1
ATOM 1430 C CA . LEU A 1 177 ? 16.585 -4.882 -24.865 1.00 98.12 177 LEU A CA 1
ATOM 1431 C C . LEU A 1 177 ? 15.144 -4.370 -24.964 1.00 98.12 177 LEU A C 1
ATOM 1433 O O . LEU A 1 177 ? 14.525 -4.131 -23.929 1.00 98.12 177 LEU A O 1
ATOM 1437 N N . LYS A 1 178 ? 14.581 -4.266 -26.174 1.00 98.25 178 LYS A N 1
ATOM 1438 C CA . LYS A 1 178 ? 13.169 -3.901 -26.379 1.00 98.25 178 LYS A CA 1
ATOM 1439 C C . LYS A 1 178 ? 12.215 -4.923 -25.761 1.00 98.25 178 LYS A C 1
ATOM 1441 O O . LYS A 1 178 ? 11.241 -4.527 -25.128 1.00 98.25 178 LYS A O 1
ATOM 1446 N N . GLU A 1 179 ? 12.500 -6.218 -25.893 1.00 98.31 179 GLU A N 1
ATOM 1447 C CA . GLU A 1 179 ? 11.695 -7.268 -25.256 1.00 98.31 179 GLU A CA 1
ATOM 1448 C C . GLU A 1 179 ? 11.756 -7.177 -23.724 1.00 98.31 179 GLU A C 1
ATOM 1450 O O . GLU A 1 179 ? 10.723 -7.225 -23.052 1.00 98.31 179 GLU A O 1
ATOM 1455 N N . LYS A 1 180 ? 12.956 -6.988 -23.156 1.00 98.12 180 LYS A N 1
ATOM 1456 C CA . LYS A 1 180 ? 13.125 -6.792 -21.707 1.00 98.12 180 LYS A CA 1
ATOM 1457 C C . LYS A 1 180 ? 12.379 -5.559 -21.205 1.00 98.12 180 LYS A C 1
ATOM 1459 O O . LYS A 1 180 ? 11.733 -5.651 -20.165 1.00 98.12 180 LYS A O 1
ATOM 1464 N N . LEU A 1 181 ? 12.439 -4.450 -21.942 1.00 98.12 181 LEU A N 1
ATOM 1465 C CA . LEU A 1 181 ? 11.707 -3.225 -21.623 1.00 98.12 181 LEU A CA 1
ATOM 1466 C C . LEU A 1 181 ? 10.194 -3.483 -21.610 1.00 98.12 181 LEU A C 1
ATOM 1468 O O . LEU A 1 181 ? 9.543 -3.212 -20.610 1.00 98.12 181 LEU A O 1
ATOM 1472 N N . ALA A 1 182 ? 9.656 -4.114 -22.657 1.00 98.00 182 ALA A N 1
ATOM 1473 C CA . ALA A 1 182 ? 8.231 -4.436 -22.739 1.00 98.00 182 ALA A CA 1
ATOM 1474 C C . ALA A 1 182 ? 7.766 -5.365 -21.602 1.00 98.00 182 ALA A C 1
ATOM 1476 O O . ALA A 1 182 ? 6.655 -5.226 -21.086 1.00 98.00 182 ALA A O 1
ATOM 1477 N N . LYS A 1 183 ? 8.616 -6.311 -21.184 1.00 98.25 183 LYS A N 1
ATOM 1478 C CA . LYS A 1 183 ? 8.342 -7.160 -20.021 1.00 98.25 183 LYS A CA 1
ATOM 1479 C C . LYS A 1 183 ? 8.321 -6.352 -18.721 1.00 98.25 183 LYS A C 1
ATOM 1481 O O . LYS A 1 183 ? 7.417 -6.554 -17.916 1.00 98.25 183 LYS A O 1
ATOM 1486 N N . MET A 1 184 ? 9.287 -5.453 -18.525 1.00 98.12 184 MET A N 1
ATOM 1487 C CA . MET A 1 184 ? 9.314 -4.564 -17.360 1.00 98.12 184 MET A CA 1
ATOM 1488 C C . MET A 1 184 ? 8.078 -3.661 -17.316 1.00 98.12 184 MET A C 1
ATOM 1490 O O . MET A 1 184 ? 7.447 -3.583 -16.271 1.00 98.12 184 MET A O 1
ATOM 1494 N N . ASP A 1 185 ? 7.663 -3.078 -18.442 1.00 98.31 185 ASP A N 1
ATOM 1495 C CA . ASP A 1 185 ? 6.452 -2.247 -18.521 1.00 98.31 185 ASP A CA 1
ATOM 1496 C C . ASP A 1 185 ? 5.177 -3.027 -18.145 1.00 98.31 185 ASP A C 1
ATOM 1498 O O . ASP A 1 185 ? 4.268 -2.498 -17.492 1.00 98.31 185 ASP A O 1
ATOM 1502 N N . LEU A 1 186 ? 5.100 -4.305 -18.535 1.00 98.19 186 LEU A N 1
ATOM 1503 C CA . LEU A 1 186 ? 3.996 -5.187 -18.161 1.00 98.19 186 LEU A CA 1
ATOM 1504 C C . LEU A 1 186 ? 3.995 -5.490 -16.658 1.00 98.19 186 LEU A C 1
ATOM 1506 O O . LEU A 1 186 ? 2.935 -5.467 -16.030 1.00 98.19 186 LEU A O 1
ATOM 1510 N N . ASP A 1 187 ? 5.159 -5.796 -16.088 1.00 98.19 187 ASP A N 1
ATOM 1511 C CA . ASP A 1 187 ? 5.295 -6.096 -14.663 1.00 98.19 187 ASP A CA 1
ATOM 1512 C C . ASP A 1 187 ? 5.034 -4.842 -13.803 1.00 98.19 187 ASP A C 1
ATOM 1514 O O . ASP A 1 187 ? 4.309 -4.932 -12.812 1.00 98.19 187 ASP A O 1
ATOM 1518 N N . ASP A 1 188 ? 5.484 -3.661 -14.237 1.00 98.19 188 ASP A N 1
ATOM 1519 C CA . ASP A 1 188 ? 5.165 -2.366 -13.619 1.00 98.19 188 ASP A CA 1
ATOM 1520 C C . ASP A 1 188 ? 3.659 -2.073 -13.646 1.00 98.19 188 ASP A C 1
ATOM 1522 O O . ASP A 1 188 ? 3.092 -1.578 -12.668 1.00 98.19 188 ASP A O 1
ATOM 1526 N N . SER A 1 189 ? 2.985 -2.391 -14.754 1.00 97.75 189 SER A N 1
ATOM 1527 C CA . SER A 1 189 ? 1.533 -2.215 -14.875 1.00 97.75 189 SER A CA 1
ATOM 1528 C C . SER A 1 189 ? 0.767 -3.124 -13.911 1.00 97.75 189 SER A C 1
ATOM 1530 O O . SER A 1 189 ? -0.158 -2.661 -13.244 1.00 97.75 189 SER A O 1
ATOM 1532 N N . LYS A 1 190 ? 1.184 -4.391 -13.774 1.00 98.31 190 LYS A N 1
ATOM 1533 C CA . LYS A 1 190 ? 0.605 -5.322 -12.790 1.00 98.31 190 LYS A CA 1
ATOM 1534 C C . LYS A 1 190 ? 0.862 -4.868 -11.360 1.00 98.31 190 LYS A C 1
ATOM 1536 O O . LYS A 1 190 ? -0.045 -4.910 -10.540 1.00 98.31 190 LYS A O 1
ATOM 1541 N N . LEU A 1 191 ? 2.073 -4.396 -11.061 1.00 98.19 191 LEU A N 1
ATOM 1542 C CA . LEU A 1 191 ? 2.410 -3.917 -9.723 1.00 98.19 191 LEU A CA 1
ATOM 1543 C C . LEU A 1 191 ? 1.575 -2.686 -9.342 1.00 98.19 191 LEU A C 1
ATOM 1545 O O . LEU A 1 191 ? 1.143 -2.570 -8.197 1.00 98.19 191 LEU A O 1
ATOM 1549 N N . LYS A 1 192 ? 1.301 -1.788 -10.297 1.00 98.19 192 LYS A N 1
ATOM 1550 C CA . LYS A 1 192 ? 0.381 -0.656 -10.100 1.00 98.19 192 LYS A CA 1
ATOM 1551 C C . LYS A 1 192 ? -1.054 -1.114 -9.836 1.00 98.19 192 LYS A C 1
ATOM 1553 O O . LYS A 1 192 ? -1.700 -0.561 -8.950 1.00 98.19 192 LYS A O 1
ATOM 1558 N N . GLU A 1 193 ? -1.542 -2.117 -10.565 1.00 98.12 193 GLU A N 1
ATOM 1559 C CA . GLU A 1 193 ? -2.863 -2.713 -10.323 1.00 98.12 193 GLU A CA 1
ATOM 1560 C C . GLU A 1 193 ? -2.939 -3.350 -8.926 1.00 98.12 193 GLU A C 1
ATOM 1562 O O . GLU A 1 193 ? -3.851 -3.052 -8.154 1.00 98.12 193 GLU A O 1
ATOM 1567 N N . ASP A 1 194 ? -1.937 -4.147 -8.547 1.00 98.19 194 ASP A N 1
ATOM 1568 C CA . ASP A 1 194 ? -1.835 -4.744 -7.214 1.00 98.19 194 ASP A CA 1
ATOM 1569 C C . ASP A 1 194 ? -1.798 -3.669 -6.118 1.00 98.19 194 ASP A C 1
ATOM 1571 O O . ASP A 1 194 ? -2.493 -3.786 -5.107 1.00 98.19 194 ASP A O 1
ATOM 1575 N N . LEU A 1 195 ? -1.045 -2.585 -6.316 1.00 98.00 195 LEU A N 1
ATOM 1576 C CA . LEU A 1 195 ? -0.991 -1.468 -5.374 1.00 98.00 195 LEU A CA 1
ATOM 1577 C C . LEU A 1 195 ? -2.368 -0.814 -5.205 1.00 98.00 195 LEU A C 1
ATOM 1579 O O . LEU A 1 195 ? -2.800 -0.593 -4.072 1.00 98.00 195 LEU A O 1
ATOM 1583 N N . GLU A 1 196 ? -3.088 -0.566 -6.298 1.00 98.12 196 GLU A N 1
ATOM 1584 C CA . GLU A 1 196 ? -4.425 0.031 -6.245 1.00 98.12 196 GLU A CA 1
ATOM 1585 C C . GLU A 1 196 ? -5.436 -0.895 -5.553 1.00 98.12 196 GLU A C 1
ATOM 1587 O O . GLU A 1 196 ? -6.201 -0.457 -4.691 1.00 98.12 196 GLU A O 1
ATOM 1592 N N . THR A 1 197 ? -5.396 -2.204 -5.829 1.00 98.19 197 THR A N 1
ATOM 1593 C CA . THR A 1 197 ? -6.265 -3.163 -5.124 1.00 98.19 197 THR A CA 1
ATOM 1594 C C . THR A 1 197 ? -5.982 -3.193 -3.620 1.00 98.19 197 THR A C 1
ATOM 1596 O O . THR A 1 197 ? -6.918 -3.234 -2.814 1.00 98.19 197 THR A O 1
ATOM 1599 N N . LYS A 1 198 ? -4.707 -3.119 -3.208 1.00 98.12 198 LYS A N 1
ATOM 1600 C CA . LYS A 1 198 ? -4.323 -3.023 -1.791 1.00 98.12 198 LYS A CA 1
ATOM 1601 C C . LYS A 1 198 ? -4.771 -1.704 -1.172 1.00 98.12 198 LYS A C 1
ATOM 1603 O O . LYS A 1 198 ? -5.280 -1.721 -0.052 1.00 98.12 198 LYS A O 1
ATOM 1608 N N . ARG A 1 199 ? -4.653 -0.586 -1.891 1.00 98.44 199 ARG A N 1
ATOM 1609 C CA . ARG A 1 199 ? -5.130 0.732 -1.450 1.00 98.44 199 ARG A CA 1
ATOM 1610 C C . ARG A 1 199 ? -6.638 0.716 -1.180 1.00 98.44 199 ARG A C 1
ATOM 1612 O O . ARG A 1 199 ? -7.064 1.134 -0.104 1.00 98.44 199 ARG A O 1
ATOM 1619 N N . LEU A 1 200 ? -7.431 0.158 -2.096 1.00 98.31 200 LEU A N 1
ATOM 1620 C CA . LEU A 1 200 ? -8.880 -0.001 -1.923 1.00 98.31 200 LEU A CA 1
ATOM 1621 C C . LEU A 1 200 ? -9.228 -0.924 -0.745 1.00 98.31 200 LEU A C 1
ATOM 1623 O O . LEU A 1 200 ? -10.150 -0.635 0.021 1.00 98.31 200 LEU A O 1
ATOM 1627 N N . ALA A 1 201 ? -8.482 -2.016 -0.556 1.00 98.12 201 ALA A N 1
ATOM 1628 C CA . ALA A 1 201 ? -8.672 -2.907 0.588 1.00 98.12 201 ALA A CA 1
ATOM 1629 C C . ALA A 1 201 ? -8.387 -2.203 1.927 1.00 98.12 201 ALA A C 1
ATOM 1631 O O . ALA A 1 201 ? -9.164 -2.352 2.870 1.00 98.12 201 ALA A O 1
ATOM 1632 N N . ILE A 1 202 ? -7.319 -1.401 2.000 1.00 98.25 202 ILE A N 1
ATOM 1633 C CA . ILE A 1 202 ? -6.991 -0.590 3.182 1.00 98.25 202 ILE A CA 1
ATOM 1634 C C . ILE A 1 202 ? -8.110 0.412 3.468 1.00 98.25 202 ILE A C 1
ATOM 1636 O O . ILE A 1 202 ? -8.561 0.495 4.607 1.00 98.25 202 ILE A O 1
ATOM 1640 N N . GLN A 1 203 ? -8.606 1.120 2.450 1.00 98.19 203 GLN A N 1
ATOM 1641 C CA . GLN A 1 203 ? -9.713 2.064 2.615 1.00 98.19 203 GLN A CA 1
ATOM 1642 C C . GLN A 1 203 ? -10.961 1.383 3.193 1.00 98.19 203 GLN A C 1
ATOM 1644 O O . GLN A 1 203 ? -11.553 1.880 4.148 1.00 98.19 203 GLN A O 1
ATOM 1649 N N . ARG A 1 204 ? -11.320 0.203 2.675 1.00 98.19 204 ARG A N 1
ATOM 1650 C CA . ARG A 1 204 ? -12.438 -0.587 3.205 1.00 98.19 204 ARG A CA 1
ATOM 1651 C C . ARG A 1 204 ? -12.202 -1.038 4.647 1.00 98.19 204 ARG A C 1
ATOM 1653 O O . ARG A 1 204 ? -13.129 -1.042 5.449 1.00 98.19 204 ARG A O 1
ATOM 1660 N N . HIS A 1 205 ? -10.986 -1.461 4.986 1.00 98.12 205 HIS A N 1
ATOM 1661 C CA . HIS A 1 205 ? -10.661 -1.850 6.358 1.00 98.12 205 HIS A CA 1
ATOM 1662 C C . HIS A 1 205 ? -10.739 -0.662 7.322 1.00 98.12 205 HIS A C 1
ATOM 1664 O O . HIS A 1 205 ? -11.229 -0.840 8.434 1.00 98.12 205 HIS A O 1
ATOM 1670 N N . LEU A 1 206 ? -10.323 0.536 6.901 1.00 98.31 206 LEU A N 1
ATOM 1671 C CA . LEU A 1 206 ? -10.478 1.758 7.694 1.00 98.31 206 LEU A CA 1
ATOM 1672 C C . LEU A 1 206 ? -11.955 2.068 7.967 1.00 98.31 206 LEU A C 1
ATOM 1674 O O . LEU A 1 206 ? -12.309 2.307 9.116 1.00 98.31 206 LEU A O 1
ATOM 1678 N N . GLU A 1 207 ? -12.817 1.962 6.954 1.00 98.12 207 GLU A N 1
ATOM 1679 C CA . GLU A 1 207 ? -14.268 2.140 7.109 1.00 98.12 207 GLU A CA 1
ATOM 1680 C C . GLU A 1 207 ? -14.879 1.104 8.071 1.00 98.12 207 GLU A C 1
ATOM 1682 O O . GLU A 1 207 ? -15.704 1.434 8.919 1.00 98.12 207 GLU A O 1
ATOM 1687 N N . ILE A 1 208 ? -14.449 -0.162 7.996 1.00 98.31 208 ILE A N 1
ATOM 1688 C CA . ILE A 1 208 ? -14.887 -1.202 8.944 1.00 98.31 208 ILE A CA 1
ATOM 1689 C C . ILE A 1 208 ? -14.445 -0.859 10.372 1.00 98.31 208 ILE A C 1
ATOM 1691 O O . ILE A 1 208 ? -15.229 -1.021 11.304 1.00 98.31 208 ILE A O 1
ATOM 1695 N N . VAL A 1 209 ? -13.207 -0.394 10.561 1.00 98.19 209 VAL A N 1
ATOM 1696 C CA . VAL A 1 209 ? -12.696 -0.005 11.884 1.00 98.19 209 VAL A CA 1
ATOM 1697 C C . VAL A 1 209 ? -13.471 1.184 12.448 1.00 98.19 209 VAL A C 1
ATOM 1699 O O . VAL A 1 209 ? -13.783 1.178 13.635 1.00 98.19 209 VAL A O 1
ATOM 1702 N N . GLU A 1 210 ? -13.797 2.178 11.625 1.00 98.12 210 GLU A N 1
ATOM 1703 C CA . GLU A 1 210 ? -14.610 3.328 12.030 1.00 98.12 210 GLU A CA 1
ATOM 1704 C C . GLU A 1 210 ? -16.020 2.892 12.451 1.00 98.12 210 GLU A C 1
ATOM 1706 O O . GLU A 1 210 ? -16.430 3.172 13.574 1.00 98.12 210 GLU A O 1
ATOM 1711 N N . ASN A 1 211 ? -16.694 2.068 11.643 1.00 98.19 211 ASN A N 1
ATOM 1712 C CA . ASN A 1 211 ? -18.005 1.512 11.998 1.00 98.19 211 ASN A CA 1
ATOM 1713 C C . ASN A 1 211 ? -17.971 0.704 13.309 1.00 98.19 211 ASN A C 1
ATOM 1715 O O . ASN A 1 211 ? -18.868 0.826 14.138 1.00 98.19 211 ASN A O 1
ATOM 1719 N N . LEU A 1 212 ? -16.931 -0.109 13.530 1.00 98.19 212 LEU A N 1
ATOM 1720 C CA . LEU A 1 212 ? -16.780 -0.871 14.775 1.00 98.19 212 LEU A CA 1
ATOM 1721 C C . LEU A 1 212 ? -16.514 0.029 15.990 1.00 98.19 212 LEU A C 1
ATOM 1723 O O . LEU A 1 212 ? -16.932 -0.314 17.096 1.00 98.19 212 LEU A O 1
ATOM 1727 N N . ARG A 1 213 ? -15.829 1.165 15.810 1.00 97.88 213 ARG A N 1
ATOM 1728 C CA . ARG A 1 213 ? -15.652 2.168 16.873 1.00 97.88 213 ARG A CA 1
ATOM 1729 C C . ARG A 1 213 ? -16.982 2.822 17.232 1.00 97.88 213 ARG A C 1
ATOM 1731 O O . ARG A 1 213 ? -17.294 2.903 18.417 1.00 97.88 213 ARG A O 1
ATOM 1738 N N . ASP A 1 214 ? -17.781 3.191 16.236 1.00 98.12 214 ASP A N 1
ATOM 1739 C CA . ASP A 1 214 ? -19.117 3.754 16.453 1.00 98.12 214 ASP A CA 1
ATOM 1740 C C . ASP A 1 214 ? -20.050 2.746 17.144 1.00 98.12 214 ASP A C 1
ATOM 1742 O O . ASP A 1 214 ? -20.787 3.094 18.069 1.00 98.12 214 ASP A O 1
ATOM 1746 N N . GLU A 1 215 ? -20.012 1.473 16.734 1.00 98.12 215 GLU A N 1
ATOM 1747 C CA . GLU A 1 215 ? -20.756 0.399 17.400 1.00 98.12 215 GLU A CA 1
ATOM 1748 C C . GLU A 1 215 ? -20.311 0.221 18.857 1.00 98.12 215 GLU A C 1
ATOM 1750 O O . GLU A 1 215 ? -21.160 0.062 19.738 1.00 98.12 215 GLU A O 1
ATOM 1755 N N . LEU A 1 216 ? -19.003 0.271 19.131 1.00 98.19 216 LEU A N 1
ATOM 1756 C CA . LEU A 1 216 ? -18.466 0.184 20.487 1.00 98.19 216 LEU A CA 1
ATOM 1757 C C . LEU A 1 216 ? -18.958 1.347 21.357 1.00 98.19 216 LEU A C 1
ATOM 1759 O O . LEU A 1 216 ? -19.485 1.096 22.439 1.00 98.19 216 LEU A O 1
ATOM 1763 N N . GLU A 1 217 ? -18.874 2.588 20.869 1.00 98.31 217 GLU A N 1
ATOM 1764 C CA . GLU A 1 217 ? -19.363 3.776 21.584 1.00 98.31 217 GLU A CA 1
ATOM 1765 C C . GLU A 1 217 ? -20.868 3.667 21.892 1.00 98.31 217 GLU A C 1
ATOM 1767 O O . GLU A 1 217 ? -21.329 3.971 22.998 1.00 98.31 217 GLU A O 1
ATOM 1772 N N . GLN A 1 218 ? -21.659 3.154 20.944 1.00 98.19 218 GLN A N 1
ATOM 1773 C CA . GLN A 1 218 ? -23.083 2.894 21.165 1.00 98.19 218 GLN A CA 1
ATOM 1774 C C . GLN A 1 218 ? -23.326 1.831 22.247 1.00 98.19 218 GLN A C 1
ATOM 1776 O O . GLN A 1 218 ? -24.250 1.982 23.055 1.00 98.19 218 GLN A O 1
ATOM 1781 N N . GLN A 1 219 ? -22.527 0.758 22.281 1.00 98.00 219 GLN A N 1
ATOM 1782 C CA . GLN A 1 219 ? -22.637 -0.267 23.324 1.00 98.00 219 GLN A CA 1
ATOM 1783 C C . GLN A 1 219 ? -22.218 0.269 24.695 1.00 98.00 219 GLN A C 1
ATOM 1785 O O . GLN A 1 219 ? -22.912 -0.006 25.673 1.00 98.00 219 GLN A O 1
ATOM 1790 N N . GLU A 1 220 ? -21.148 1.059 24.781 1.00 98.44 220 GLU A N 1
ATOM 1791 C CA . GLU A 1 220 ? -20.713 1.701 26.028 1.00 98.44 220 GLU A CA 1
ATOM 1792 C C . GLU A 1 220 ? -21.813 2.601 26.593 1.00 98.44 220 GLU A C 1
ATOM 1794 O O . GLU A 1 220 ? -22.228 2.437 27.742 1.00 98.44 220 GLU A O 1
ATOM 1799 N N . LYS A 1 221 ? -22.402 3.457 25.751 1.00 98.25 221 LYS A N 1
ATOM 1800 C CA . LYS A 1 221 ? -23.538 4.297 26.146 1.00 98.25 221 LYS A CA 1
ATOM 1801 C C . LYS A 1 221 ? -24.730 3.473 26.640 1.00 98.25 221 LYS A C 1
ATOM 1803 O O . LYS A 1 221 ? -25.372 3.828 27.628 1.00 98.25 221 LYS A O 1
ATOM 1808 N N . LYS A 1 222 ? -25.029 2.350 25.980 1.00 98.38 222 LYS A N 1
ATOM 1809 C CA . LYS A 1 222 ? -26.102 1.438 26.400 1.00 98.38 222 LYS A CA 1
ATOM 1810 C C . LYS A 1 222 ? -25.802 0.783 27.751 1.00 98.38 222 LYS A C 1
ATOM 1812 O O . LYS A 1 222 ? -26.718 0.621 28.557 1.00 98.38 222 LYS A O 1
ATOM 1817 N N . ILE A 1 223 ? -24.550 0.406 28.007 1.00 98.00 223 ILE A N 1
ATOM 1818 C CA . ILE A 1 223 ? -24.108 -0.139 29.298 1.00 98.00 223 ILE A CA 1
ATOM 1819 C C . ILE A 1 223 ? -24.254 0.913 30.401 1.00 98.00 223 ILE A C 1
ATOM 1821 O O . ILE A 1 223 ? -24.761 0.592 31.479 1.00 98.00 223 ILE A O 1
ATOM 1825 N N . ASP A 1 224 ? -23.875 2.160 30.134 1.00 98.19 224 ASP A N 1
ATOM 1826 C CA . ASP A 1 224 ? -24.037 3.267 31.079 1.00 98.19 224 ASP A CA 1
ATOM 1827 C C . ASP A 1 224 ? -25.509 3.504 31.429 1.00 98.19 224 ASP A C 1
ATOM 1829 O O . ASP A 1 224 ? -25.862 3.648 32.603 1.00 98.19 224 ASP A O 1
ATOM 1833 N N . ASP A 1 225 ? -26.389 3.507 30.429 1.00 98.00 225 ASP A N 1
ATOM 1834 C CA . ASP A 1 225 ? -27.825 3.696 30.637 1.00 98.00 225 ASP A CA 1
ATOM 1835 C C . ASP A 1 225 ? -28.451 2.527 31.415 1.00 98.00 225 ASP A C 1
ATOM 1837 O O . ASP A 1 225 ? -29.192 2.756 32.375 1.00 98.00 225 ASP A O 1
ATOM 1841 N N . LEU A 1 226 ? -28.079 1.281 31.096 1.00 97.88 226 LEU A N 1
ATOM 1842 C CA . LEU A 1 226 ? -28.493 0.101 31.866 1.00 97.88 226 LEU A CA 1
ATOM 1843 C C . LEU A 1 226 ? -27.961 0.128 33.304 1.00 97.88 226 LEU A C 1
ATOM 1845 O O . LEU A 1 226 ? -28.648 -0.306 34.228 1.00 97.88 226 LEU A O 1
ATOM 1849 N N . THR A 1 227 ? -26.752 0.646 33.523 1.00 97.69 227 THR A N 1
ATOM 1850 C CA . THR A 1 227 ? -26.174 0.782 34.866 1.00 97.69 227 THR A CA 1
ATOM 1851 C C . THR A 1 227 ? -26.958 1.796 35.694 1.00 97.69 227 THR A C 1
ATOM 1853 O O . THR A 1 227 ? -27.325 1.493 36.831 1.00 97.69 227 THR A O 1
ATOM 1856 N N . LYS A 1 228 ? -27.315 2.948 35.110 1.00 98.00 228 LYS A N 1
ATOM 1857 C CA . LYS A 1 228 ? -28.192 3.940 35.756 1.00 98.00 228 LYS A CA 1
ATOM 1858 C C . LYS A 1 228 ? -29.568 3.358 36.075 1.00 98.00 228 LYS A C 1
ATOM 1860 O O . LYS A 1 228 ? -30.092 3.596 37.162 1.00 98.00 228 LYS A O 1
ATOM 1865 N N . GLU A 1 229 ? -30.153 2.590 35.157 1.00 97.31 229 GLU A N 1
ATOM 1866 C CA . GLU A 1 229 ? -31.446 1.931 35.373 1.00 97.31 229 GLU A CA 1
ATOM 1867 C C . GLU A 1 229 ? -31.368 0.890 36.499 1.00 97.31 229 GLU A C 1
ATOM 1869 O O . GLU A 1 229 ? -32.218 0.878 37.392 1.00 97.31 229 GLU A O 1
ATOM 1874 N N . LYS A 1 230 ? -30.307 0.074 36.523 1.00 97.81 230 LYS A N 1
ATOM 1875 C CA . LYS A 1 230 ? -30.039 -0.886 37.601 1.00 97.81 230 LYS A CA 1
ATOM 1876 C C . LYS A 1 230 ? -29.915 -0.183 38.953 1.00 97.81 230 LYS A C 1
ATOM 1878 O O . LYS A 1 230 ? -30.526 -0.621 39.925 1.00 97.81 230 LYS A O 1
ATOM 1883 N N . ASP A 1 231 ? -29.148 0.901 39.031 1.00 97.56 231 ASP A N 1
ATOM 1884 C CA . ASP A 1 231 ? -28.951 1.645 40.278 1.00 97.56 231 ASP A CA 1
ATOM 1885 C C . ASP A 1 231 ? -30.251 2.308 40.753 1.00 97.56 231 ASP A C 1
ATOM 1887 O O . ASP A 1 231 ? -30.563 2.286 41.948 1.00 97.56 231 ASP A O 1
ATOM 1891 N N . LYS A 1 232 ? -31.067 2.815 39.820 1.00 97.81 232 LYS A N 1
ATOM 1892 C CA . LYS A 1 232 ? -32.417 3.307 40.111 1.00 97.81 232 LYS A CA 1
ATOM 1893 C C . LYS A 1 232 ? -33.302 2.200 40.692 1.00 97.81 232 LYS A C 1
ATOM 1895 O O . LYS A 1 232 ? -33.883 2.398 41.756 1.00 97.81 232 LYS A O 1
ATOM 1900 N N . ALA A 1 233 ? -33.350 1.029 40.058 1.00 96.81 233 ALA A N 1
ATOM 1901 C CA . ALA A 1 233 ? -34.133 -0.110 40.536 1.00 96.81 233 ALA A CA 1
ATOM 1902 C C . ALA A 1 233 ? -33.666 -0.608 41.918 1.00 96.81 233 ALA A C 1
ATOM 1904 O O . ALA A 1 233 ? -34.487 -0.955 42.765 1.00 96.81 233 ALA A O 1
ATOM 1905 N N . ILE A 1 234 ? -32.354 -0.599 42.187 1.00 97.44 234 ILE A N 1
ATOM 1906 C CA . ILE A 1 234 ? -31.798 -0.928 43.509 1.00 97.44 234 ILE A CA 1
ATOM 1907 C C . ILE A 1 234 ? -32.274 0.072 44.569 1.00 97.44 234 ILE A C 1
ATOM 1909 O O . ILE A 1 234 ? -32.635 -0.339 45.673 1.00 97.44 234 ILE A O 1
ATOM 1913 N N . ASN A 1 235 ? -32.276 1.369 44.260 1.00 96.94 235 ASN A N 1
ATOM 1914 C CA . ASN A 1 235 ? -32.749 2.395 45.188 1.00 96.94 235 ASN A CA 1
ATOM 1915 C C . ASN A 1 235 ? -34.256 2.267 45.448 1.00 96.94 235 ASN A C 1
ATOM 1917 O O . ASN A 1 235 ? -34.662 2.246 46.608 1.00 96.94 235 ASN A O 1
ATOM 1921 N N . GLU A 1 236 ? -35.067 2.065 44.406 1.00 97.12 236 GLU A N 1
ATOM 1922 C CA . GLU A 1 236 ? -36.509 1.812 44.539 1.00 97.12 236 GLU A CA 1
ATOM 1923 C C . GLU A 1 236 ? -36.791 0.558 45.390 1.00 97.12 236 GLU A C 1
ATOM 1925 O O . GLU A 1 236 ? -37.650 0.580 46.274 1.00 97.12 236 GLU A O 1
ATOM 1930 N N . ALA A 1 237 ? -36.025 -0.523 45.200 1.00 96.00 237 ALA A N 1
ATOM 1931 C CA . ALA A 1 237 ? -36.142 -1.737 46.006 1.00 96.00 237 ALA A CA 1
ATOM 1932 C C . ALA A 1 237 ? -35.751 -1.512 47.479 1.00 96.00 237 ALA A C 1
ATOM 1934 O O . ALA A 1 237 ? -36.411 -2.038 48.378 1.00 96.00 237 ALA A O 1
ATOM 1935 N N . LYS A 1 238 ? -34.707 -0.715 47.750 1.00 96.69 238 LYS A N 1
ATOM 1936 C CA . LYS A 1 238 ? -34.318 -0.328 49.118 1.00 96.69 238 LYS A CA 1
ATOM 1937 C C . LYS A 1 238 ? -35.402 0.504 49.798 1.00 96.69 238 LYS A C 1
ATOM 1939 O O . LYS A 1 238 ? -35.736 0.222 50.944 1.00 96.69 238 LYS A O 1
ATOM 1944 N N . GLU A 1 239 ? -35.975 1.482 49.100 1.00 97.25 239 GLU A N 1
ATOM 1945 C CA . GLU A 1 239 ? -37.085 2.289 49.619 1.00 97.25 239 GLU A CA 1
ATOM 1946 C C . GLU A 1 239 ? -38.328 1.441 49.901 1.00 97.25 239 GLU A C 1
ATOM 1948 O O . GLU A 1 239 ? -38.975 1.610 50.935 1.00 97.25 239 GLU A O 1
ATOM 1953 N N . ALA A 1 240 ? -38.665 0.510 49.004 1.00 96.25 240 ALA A N 1
ATOM 1954 C CA . ALA A 1 240 ? -39.778 -0.411 49.201 1.00 96.25 240 ALA A CA 1
ATOM 1955 C C . ALA A 1 240 ? -39.555 -1.319 50.418 1.00 96.25 240 ALA A C 1
ATOM 1957 O O . ALA A 1 240 ? -40.480 -1.516 51.208 1.00 96.25 240 ALA A O 1
ATOM 1958 N N . LYS A 1 241 ? -38.328 -1.825 50.604 1.00 97.06 241 LYS A N 1
ATOM 1959 C CA . LYS A 1 241 ? -37.956 -2.601 51.789 1.00 97.06 241 LYS A CA 1
ATOM 1960 C C . LYS A 1 241 ? -38.085 -1.768 53.065 1.00 97.06 241 LYS A C 1
ATOM 1962 O O . LYS A 1 241 ? -38.741 -2.221 53.991 1.00 97.06 241 LYS A O 1
ATOM 1967 N N . GLN A 1 242 ? -37.553 -0.544 53.086 1.00 96.50 242 GLN A N 1
ATOM 1968 C CA . GLN A 1 242 ? -37.668 0.342 54.249 1.00 96.50 242 GLN A CA 1
ATOM 1969 C C . GLN A 1 242 ? -39.133 0.604 54.614 1.00 96.50 242 GLN A C 1
ATOM 1971 O O . GLN A 1 242 ? -39.515 0.440 55.764 1.00 96.50 242 GLN A O 1
ATOM 1976 N N . LYS A 1 243 ? -39.984 0.920 53.627 1.00 96.06 243 LYS A N 1
ATOM 1977 C CA . LYS A 1 243 ? -41.429 1.099 53.851 1.00 96.06 243 LYS A CA 1
ATOM 1978 C C . LYS A 1 243 ? -42.102 -0.163 54.393 1.00 96.06 243 LYS A C 1
ATOM 1980 O O . LYS A 1 243 ? -43.072 -0.061 55.141 1.00 96.06 243 LYS A O 1
ATOM 1985 N N . ASN A 1 244 ? -41.639 -1.344 53.988 1.00 96.06 244 ASN A N 1
ATOM 1986 C CA . ASN A 1 244 ? -42.155 -2.606 54.505 1.00 96.06 244 ASN A CA 1
ATOM 1987 C C . ASN A 1 244 ? -41.719 -2.846 55.957 1.00 96.06 244 ASN A C 1
ATOM 1989 O O . ASN A 1 244 ? -42.563 -3.205 56.771 1.00 96.06 244 ASN A O 1
ATOM 1993 N N . ASP A 1 245 ? -40.456 -2.583 56.288 1.00 95.50 245 ASP A N 1
ATOM 1994 C CA . ASP A 1 245 ? -39.929 -2.685 57.654 1.00 95.50 245 ASP A CA 1
ATOM 1995 C C . ASP A 1 245 ? -40.638 -1.665 58.583 1.00 95.50 245 ASP A C 1
ATOM 1997 O O . ASP A 1 245 ? -41.074 -2.002 59.685 1.00 95.50 245 ASP A O 1
ATOM 2001 N N . ASP A 1 246 ? -40.879 -0.435 58.109 1.00 95.25 246 ASP A N 1
ATOM 2002 C CA . ASP A 1 246 ? -41.668 0.589 58.816 1.00 95.25 246 ASP A CA 1
ATOM 2003 C C . ASP A 1 246 ? -43.128 0.139 59.036 1.00 95.25 246 ASP A C 1
ATOM 2005 O O . ASP A 1 246 ? -43.731 0.387 60.082 1.00 95.25 246 ASP A O 1
ATOM 2009 N N . LYS A 1 247 ? -43.720 -0.563 58.064 1.00 96.50 247 LYS A N 1
ATOM 2010 C CA . LYS A 1 247 ? -45.066 -1.135 58.200 1.00 96.50 247 LYS A CA 1
ATOM 2011 C C . LYS A 1 247 ? -45.089 -2.303 59.188 1.00 96.50 247 LYS A C 1
ATOM 2013 O O . LYS A 1 247 ? -46.041 -2.420 59.955 1.00 96.50 247 LYS A O 1
ATOM 2018 N N . GLU A 1 248 ? -44.079 -3.165 59.172 1.00 95.62 248 GLU A N 1
ATOM 2019 C CA . GLU A 1 248 ? -43.958 -4.291 60.101 1.00 95.62 248 GLU A CA 1
ATOM 2020 C C . GLU A 1 248 ? -43.784 -3.799 61.542 1.00 95.62 248 GLU A C 1
ATOM 2022 O O . GLU A 1 248 ? -44.477 -4.275 62.440 1.00 95.62 248 GLU A O 1
ATOM 2027 N N . THR A 1 249 ? -42.951 -2.777 61.760 1.00 95.25 249 THR A N 1
ATOM 2028 C CA . THR A 1 249 ? -42.806 -2.132 63.076 1.00 95.25 249 THR A CA 1
ATOM 2029 C C . THR A 1 249 ? -44.096 -1.447 63.527 1.00 95.25 249 THR A C 1
ATOM 2031 O O . THR A 1 249 ? -44.479 -1.577 64.691 1.00 95.25 249 THR A O 1
ATOM 2034 N N . PHE A 1 250 ? -44.821 -0.778 62.622 1.00 96.06 250 PHE A N 1
ATOM 2035 C CA . PHE A 1 250 ? -46.142 -0.223 62.924 1.00 96.06 250 PHE A CA 1
ATOM 2036 C C . PHE A 1 250 ? -47.137 -1.311 63.360 1.00 96.06 250 PHE A C 1
ATOM 2038 O O . PHE A 1 250 ? -47.780 -1.164 64.398 1.00 96.06 250 PHE A O 1
ATOM 2045 N N . LEU A 1 251 ? -47.226 -2.419 62.616 1.00 95.75 251 LEU A N 1
ATOM 2046 C CA . LEU A 1 251 ? -48.102 -3.548 62.948 1.00 95.75 251 LEU A CA 1
ATOM 2047 C C . LEU A 1 251 ? -47.705 -4.222 64.272 1.00 95.75 251 LEU A C 1
ATOM 2049 O O . LEU A 1 251 ? -48.576 -4.612 65.046 1.00 95.75 251 LEU A O 1
ATOM 2053 N N . ALA A 1 252 ? -46.406 -4.337 64.563 1.00 95.38 252 ALA A N 1
ATOM 2054 C CA . ALA A 1 252 ? -45.919 -4.865 65.836 1.00 95.38 252 ALA A CA 1
ATOM 2055 C C . ALA A 1 252 ? -46.328 -3.966 67.017 1.00 95.38 252 ALA A C 1
ATOM 2057 O O . ALA A 1 252 ? -46.824 -4.467 68.028 1.00 95.38 252 ALA A O 1
ATOM 2058 N N . ASN A 1 253 ? -46.197 -2.644 66.866 1.00 95.50 253 ASN A N 1
ATOM 2059 C CA . ASN A 1 253 ? -46.656 -1.674 67.862 1.00 95.50 253 ASN A CA 1
ATOM 2060 C C . ASN A 1 253 ? -48.181 -1.727 68.045 1.00 95.50 253 ASN A C 1
ATOM 2062 O O . ASN A 1 253 ? -48.671 -1.683 69.172 1.00 95.50 253 ASN A O 1
ATOM 2066 N N . GLU A 1 254 ? -48.944 -1.857 66.957 1.00 95.81 254 GLU A N 1
ATOM 2067 C CA . GLU A 1 254 ? -50.402 -2.020 66.999 1.00 95.81 254 GLU A CA 1
ATOM 2068 C C . GLU A 1 254 ? -50.813 -3.295 67.753 1.00 95.81 254 GLU A C 1
ATOM 2070 O O . GLU A 1 254 ? -51.701 -3.253 68.611 1.00 95.81 254 GLU A O 1
ATOM 2075 N N . ALA A 1 255 ? -50.136 -4.416 67.495 1.00 95.75 255 ALA A N 1
ATOM 2076 C CA . ALA A 1 255 ? -50.361 -5.670 68.208 1.00 95.75 255 ALA A CA 1
ATOM 2077 C C . ALA A 1 255 ? -50.012 -5.553 69.703 1.00 95.75 255 ALA A C 1
ATOM 2079 O O . ALA A 1 255 ? -50.773 -6.028 70.547 1.00 95.75 255 ALA A O 1
ATOM 2080 N N . GLN A 1 256 ? -48.908 -4.879 70.045 1.00 96.31 256 GLN A N 1
ATOM 2081 C CA . GLN A 1 256 ? -48.523 -4.619 71.434 1.00 96.31 256 GLN A CA 1
ATOM 2082 C C . GLN A 1 256 ? -49.569 -3.768 72.165 1.00 96.31 256 GLN A C 1
ATOM 2084 O O . GLN A 1 256 ? -50.007 -4.144 73.252 1.00 96.31 256 GLN A O 1
ATOM 2089 N N . MET A 1 257 ? -50.008 -2.656 71.566 1.00 95.62 257 MET A N 1
ATOM 2090 C CA . MET A 1 257 ? -51.064 -1.812 72.137 1.00 95.62 257 MET A CA 1
ATOM 2091 C C . MET A 1 257 ? -52.380 -2.581 72.290 1.00 95.62 257 MET A C 1
ATOM 2093 O O . MET A 1 257 ? -53.074 -2.423 73.292 1.00 95.62 257 MET A O 1
ATOM 2097 N N . SER A 1 258 ? -52.719 -3.445 71.330 1.00 95.81 258 SER A N 1
ATOM 2098 C CA . SER A 1 258 ? -53.910 -4.300 71.415 1.00 95.81 258 SER A CA 1
ATOM 2099 C C . SER A 1 258 ? -53.836 -5.252 72.612 1.00 95.81 258 SER A C 1
ATOM 2101 O O . SER A 1 258 ? -54.813 -5.387 73.349 1.00 95.81 258 SER A O 1
ATOM 2103 N N . LEU A 1 259 ? -52.668 -5.853 72.861 1.00 95.38 259 LEU A N 1
ATOM 2104 C CA . LEU A 1 259 ? -52.443 -6.734 74.008 1.00 95.38 259 LEU A CA 1
ATOM 2105 C C . LEU A 1 259 ? -52.512 -5.977 75.346 1.00 95.38 259 LEU A C 1
ATOM 2107 O O . LEU A 1 259 ? -53.134 -6.460 76.291 1.00 95.38 259 LEU A O 1
ATOM 2111 N N . GLU A 1 260 ? -51.952 -4.766 75.415 1.00 95.94 260 GLU A N 1
ATOM 2112 C CA . GLU A 1 260 ? -52.061 -3.891 76.591 1.00 95.94 260 GLU A CA 1
ATOM 2113 C C . GLU A 1 260 ? -53.520 -3.501 76.875 1.00 95.94 260 GLU A C 1
ATOM 2115 O O . GLU A 1 260 ? -53.973 -3.550 78.020 1.00 95.94 260 GLU A O 1
ATOM 2120 N N . ILE A 1 261 ? -54.299 -3.182 75.836 1.00 96.19 261 ILE A N 1
ATOM 2121 C CA . ILE A 1 261 ? -55.736 -2.913 75.968 1.00 96.19 261 ILE A CA 1
ATOM 2122 C C . ILE A 1 261 ? -56.473 -4.148 76.504 1.00 96.19 261 ILE A C 1
ATOM 2124 O O . ILE A 1 261 ? -57.308 -4.010 77.401 1.00 96.19 261 ILE A O 1
ATOM 2128 N N . GLU A 1 262 ? -56.176 -5.349 76.002 1.00 95.38 262 GLU A N 1
ATOM 2129 C CA . GLU A 1 262 ? -56.769 -6.593 76.508 1.00 95.38 262 GLU A CA 1
ATOM 2130 C C . GLU A 1 262 ? -56.410 -6.863 77.979 1.00 95.38 262 GLU A C 1
ATOM 2132 O O . GLU A 1 262 ? -57.274 -7.286 78.755 1.00 95.38 262 GLU A O 1
ATOM 2137 N N . ASP A 1 263 ? -55.165 -6.608 78.390 1.00 95.94 263 ASP A N 1
ATOM 2138 C CA . ASP A 1 263 ? -54.728 -6.717 79.786 1.00 95.94 263 ASP A CA 1
ATOM 2139 C C . ASP A 1 263 ? -55.462 -5.713 80.685 1.00 95.94 263 ASP A C 1
ATOM 2141 O O . ASP A 1 263 ? -56.018 -6.097 81.721 1.00 95.94 263 ASP A O 1
ATOM 2145 N N . LEU A 1 264 ? -55.553 -4.446 80.263 1.00 96.06 264 LEU A N 1
ATOM 2146 C CA . LEU A 1 264 ? -56.312 -3.409 80.968 1.00 96.06 264 LEU A CA 1
ATOM 2147 C C . LEU A 1 264 ? -57.797 -3.778 81.085 1.00 96.06 264 LEU A C 1
ATOM 2149 O O . LEU A 1 264 ? -58.408 -3.575 82.136 1.00 96.06 264 LEU A O 1
ATOM 2153 N N . GLN A 1 265 ? -58.388 -4.369 80.045 1.00 95.12 265 GLN A N 1
ATOM 2154 C CA . GLN A 1 265 ? -59.763 -4.868 80.086 1.00 95.12 265 GLN A CA 1
ATOM 2155 C C . GLN A 1 265 ? -59.924 -6.056 81.043 1.00 95.12 265 GLN A C 1
ATOM 2157 O O . GLN A 1 265 ? -60.906 -6.107 81.791 1.00 95.12 265 GLN A O 1
ATOM 2162 N N . ARG A 1 266 ? -58.982 -7.010 81.054 1.00 94.56 266 ARG A N 1
ATOM 2163 C CA . ARG A 1 266 ? -58.983 -8.140 81.998 1.00 94.56 266 ARG A CA 1
ATOM 2164 C C . ARG A 1 266 ? -58.872 -7.661 83.441 1.00 94.56 266 ARG A C 1
ATOM 2166 O O . ARG A 1 266 ? -59.655 -8.112 84.280 1.00 94.56 266 ARG A O 1
ATOM 2173 N N . GLU A 1 267 ? -57.973 -6.724 83.725 1.00 95.19 267 GLU A N 1
ATOM 2174 C CA . GLU A 1 267 ? -57.815 -6.150 85.063 1.00 95.19 267 GLU A CA 1
ATOM 2175 C C . GLU A 1 267 ? -59.054 -5.342 85.474 1.00 95.19 267 GLU A C 1
ATOM 2177 O O . GLU A 1 267 ? -59.572 -5.528 86.575 1.00 95.19 267 GLU A O 1
ATOM 2182 N N . LEU A 1 268 ? -59.629 -4.542 84.569 1.00 94.88 268 LEU A N 1
ATOM 2183 C CA . LEU A 1 268 ? -60.901 -3.853 84.810 1.00 94.88 268 LEU A CA 1
ATOM 2184 C C . LEU A 1 268 ? -62.032 -4.842 85.135 1.00 94.88 268 LEU A C 1
ATOM 2186 O O . LEU A 1 268 ? -62.805 -4.625 86.070 1.00 94.88 268 LEU A O 1
ATOM 2190 N N . ASN A 1 269 ? -62.149 -5.939 84.385 1.00 93.00 269 ASN A N 1
ATOM 2191 C CA . ASN A 1 269 ? -63.166 -6.965 84.625 1.00 93.00 269 ASN A CA 1
ATOM 2192 C C . ASN A 1 269 ? -62.946 -7.696 85.953 1.00 93.00 269 ASN A C 1
ATOM 2194 O O . ASN A 1 269 ? -63.911 -7.974 86.666 1.00 93.00 269 ASN A O 1
ATOM 2198 N N . LYS A 1 270 ? -61.691 -7.955 86.326 1.00 94.38 270 LYS A N 1
ATOM 2199 C CA . LYS A 1 270 ? -61.331 -8.507 87.634 1.00 94.38 270 LYS A CA 1
ATOM 2200 C C . LYS A 1 270 ? -61.721 -7.552 88.762 1.00 94.38 270 LYS A C 1
ATOM 2202 O O . LYS A 1 270 ? -62.358 -7.988 89.717 1.00 94.38 270 LYS A O 1
ATOM 2207 N N . GLN A 1 271 ? -61.432 -6.257 88.630 1.00 91.38 271 GLN A N 1
ATOM 2208 C CA . GLN A 1 271 ? -61.865 -5.234 89.586 1.00 91.38 271 GLN A CA 1
ATOM 2209 C C . GLN A 1 271 ? -63.395 -5.159 89.689 1.00 91.38 271 GLN A C 1
ATOM 2211 O O . GLN A 1 271 ? -63.926 -5.131 90.798 1.00 91.38 271 GLN A O 1
ATOM 2216 N N . LYS A 1 272 ? -64.123 -5.221 88.563 1.00 89.44 272 LYS A N 1
ATOM 2217 C CA . LYS A 1 272 ? -65.596 -5.311 88.554 1.00 89.44 272 LYS A CA 1
ATOM 2218 C C . LYS A 1 272 ? -66.107 -6.563 89.269 1.00 89.44 272 LYS A C 1
ATOM 2220 O O . LYS A 1 272 ? -67.059 -6.477 90.038 1.00 89.44 272 LYS A O 1
ATOM 2225 N N . LEU A 1 273 ? -65.493 -7.724 89.037 1.00 87.81 273 LEU A N 1
ATOM 2226 C CA . LEU A 1 273 ? -65.874 -8.977 89.691 1.00 87.81 273 LEU A CA 1
ATOM 2227 C C . LEU A 1 273 ? -65.620 -8.919 91.201 1.00 87.81 273 LEU A C 1
ATOM 2229 O O . LEU A 1 273 ? -66.477 -9.337 91.978 1.00 87.81 273 LEU A O 1
ATOM 2233 N N . ILE A 1 274 ? -64.473 -8.378 91.622 1.00 84.88 274 ILE A N 1
ATOM 2234 C CA . ILE A 1 274 ? -64.170 -8.132 93.036 1.00 84.88 274 ILE A CA 1
ATOM 2235 C C . ILE A 1 274 ? -65.236 -7.209 93.626 1.00 84.88 274 ILE A C 1
ATOM 2237 O O . ILE A 1 274 ? -65.838 -7.561 94.634 1.00 84.88 274 ILE A O 1
ATOM 2241 N N . LEU A 1 275 ? -65.547 -6.085 92.979 1.00 82.00 275 LEU A N 1
ATOM 2242 C CA . LEU A 1 275 ? -66.566 -5.146 93.454 1.00 82.00 275 LEU A CA 1
ATOM 2243 C C . LEU A 1 275 ? -67.953 -5.798 93.576 1.00 82.00 275 LEU A C 1
ATOM 2245 O O . LEU A 1 275 ? -68.634 -5.595 94.572 1.00 82.00 275 LEU A O 1
ATOM 2249 N N . ASN A 1 276 ? -68.358 -6.617 92.603 1.00 79.75 276 ASN A N 1
ATOM 2250 C CA . ASN A 1 276 ? -69.658 -7.293 92.620 1.00 79.75 276 ASN A CA 1
ATOM 2251 C C . ASN A 1 276 ? -69.731 -8.441 93.645 1.00 79.75 276 ASN A C 1
ATOM 2253 O O . ASN A 1 276 ? -70.781 -8.670 94.241 1.00 79.75 276 ASN A O 1
ATOM 2257 N N . SER A 1 277 ? -68.639 -9.190 93.839 1.00 76.81 277 SER A N 1
ATOM 2258 C CA . SER A 1 277 ? -68.570 -10.305 94.802 1.00 76.81 277 SER A CA 1
ATOM 2259 C C . SER A 1 277 ? -68.358 -9.832 96.243 1.00 76.81 277 SER A C 1
ATOM 2261 O O . SER A 1 277 ? -68.779 -10.492 97.199 1.00 76.81 277 SER A O 1
ATOM 2263 N N . THR A 1 278 ? -67.754 -8.659 96.416 1.00 73.25 278 THR A N 1
ATOM 2264 C CA . THR A 1 278 ? -67.643 -7.995 97.708 1.00 73.25 278 THR A CA 1
ATOM 2265 C C . THR A 1 278 ? -68.931 -7.219 97.939 1.00 73.25 278 THR A C 1
ATOM 2267 O O . THR A 1 278 ? -69.091 -6.104 97.462 1.00 73.25 278 THR A O 1
ATOM 2270 N N . SER A 1 279 ? -69.878 -7.824 98.664 1.00 63.28 279 SER A N 1
ATOM 2271 C CA . SER A 1 279 ? -71.113 -7.143 99.067 1.00 63.28 279 SER A CA 1
ATOM 2272 C C . SER A 1 279 ? -70.791 -5.740 99.587 1.00 63.28 279 SER A C 1
ATOM 2274 O O . SER A 1 279 ? -69.935 -5.592 100.462 1.00 63.28 279 SER A O 1
ATOM 2276 N N . VAL A 1 280 ? -71.491 -4.724 99.078 1.00 68.88 280 VAL A N 1
ATOM 2277 C CA . VAL A 1 280 ? -71.380 -3.341 99.568 1.00 68.88 280 VAL A CA 1
ATOM 2278 C C . VAL A 1 280 ? -71.552 -3.299 101.091 1.00 68.88 280 VAL A C 1
ATOM 2280 O O . VAL A 1 280 ? -70.870 -2.526 101.755 1.00 68.88 280 VAL A O 1
ATOM 2283 N N . ALA A 1 281 ? -72.351 -4.211 101.658 1.00 62.22 281 ALA A N 1
ATOM 2284 C CA . ALA A 1 281 ? -72.479 -4.387 103.101 1.00 62.22 281 ALA A CA 1
ATOM 2285 C C . ALA A 1 281 ? -71.190 -4.898 103.769 1.00 62.22 281 ALA A C 1
ATOM 2287 O O . ALA A 1 281 ? -70.836 -4.408 104.824 1.00 62.22 281 ALA A O 1
ATOM 2288 N N . LYS A 1 282 ? -70.419 -5.809 103.155 1.00 72.56 282 LYS A N 1
ATOM 2289 C CA . LYS A 1 282 ? -69.110 -6.235 103.698 1.00 72.56 282 LYS A CA 1
ATOM 2290 C C . LYS A 1 282 ? -68.069 -5.115 103.654 1.00 72.56 282 LYS A C 1
ATOM 2292 O O . LYS A 1 282 ? -67.242 -5.021 104.560 1.00 72.56 282 LYS A O 1
ATOM 2297 N N . ILE A 1 283 ? -68.081 -4.290 102.606 1.00 74.81 283 ILE A N 1
ATOM 2298 C CA . ILE A 1 283 ? -67.201 -3.114 102.517 1.00 74.81 283 ILE A CA 1
ATOM 2299 C C . ILE A 1 283 ? -67.599 -2.101 103.595 1.00 74.81 283 ILE A C 1
ATOM 2301 O O . ILE A 1 283 ? -66.741 -1.671 104.365 1.00 74.81 283 ILE A O 1
ATOM 2305 N N . ALA A 1 284 ? -68.895 -1.793 103.697 1.00 75.88 284 ALA A N 1
ATOM 2306 C CA . ALA A 1 284 ? -69.448 -0.930 104.734 1.00 75.88 284 ALA A CA 1
ATOM 2307 C C . ALA A 1 284 ? -69.114 -1.454 106.139 1.00 75.88 284 ALA A C 1
ATOM 2309 O O . ALA A 1 284 ? -68.517 -0.712 106.904 1.00 75.88 284 ALA A O 1
ATOM 2310 N N . ASP A 1 285 ? -69.330 -2.740 106.429 1.00 78.81 285 ASP A N 1
ATOM 2311 C CA . ASP A 1 285 ? -69.000 -3.385 107.709 1.00 78.81 285 ASP A CA 1
ATOM 2312 C C . ASP A 1 285 ? -67.511 -3.290 108.064 1.00 78.81 285 ASP A C 1
ATOM 2314 O O . ASP A 1 285 ? -67.145 -3.247 109.238 1.00 78.81 285 ASP A O 1
ATOM 2318 N N . THR A 1 286 ? -66.621 -3.336 107.067 1.00 82.69 286 THR A N 1
ATOM 2319 C CA . THR A 1 286 ? -65.171 -3.248 107.299 1.00 82.69 286 THR A CA 1
ATOM 2320 C C . THR A 1 286 ? -64.771 -1.814 107.636 1.00 82.69 286 THR A C 1
ATOM 2322 O O . THR A 1 286 ? -63.985 -1.600 108.560 1.00 82.69 286 THR A O 1
ATOM 2325 N N . PHE A 1 287 ? -65.349 -0.830 106.937 1.00 84.19 287 PHE A N 1
ATOM 2326 C CA . PHE A 1 287 ? -65.201 0.581 107.294 1.00 84.19 287 PHE A CA 1
ATOM 2327 C C . PHE A 1 287 ? -65.830 0.892 108.652 1.00 84.19 287 PHE A C 1
ATOM 2329 O O . PHE A 1 287 ? -65.214 1.580 109.458 1.00 84.19 287 PHE A O 1
ATOM 2336 N N . GLU A 1 288 ? -67.002 0.339 108.940 1.00 84.44 288 GLU A N 1
ATOM 2337 C CA . GLU A 1 288 ? -67.731 0.539 110.187 1.00 84.44 288 GLU A CA 1
ATOM 2338 C C . GLU A 1 288 ? -66.971 -0.065 111.372 1.00 84.44 288 GLU A C 1
ATOM 2340 O O . GLU A 1 288 ? -66.736 0.631 112.355 1.00 84.44 288 GLU A O 1
ATOM 2345 N N . ARG A 1 289 ? -66.437 -1.292 111.249 1.00 85.62 289 ARG A N 1
ATOM 2346 C CA . ARG A 1 289 ? -65.509 -1.865 112.246 1.00 85.62 289 ARG A CA 1
ATOM 2347 C C . ARG A 1 289 ? -64.269 -1.005 112.448 1.00 85.62 289 ARG A C 1
ATOM 2349 O O . ARG A 1 289 ? -63.851 -0.800 113.583 1.00 85.62 289 ARG A O 1
ATOM 2356 N N . ARG A 1 290 ? -63.688 -0.474 111.369 1.00 88.69 290 ARG A N 1
ATOM 2357 C CA . ARG A 1 290 ? -62.504 0.387 111.469 1.00 88.69 290 ARG A CA 1
ATOM 2358 C C . ARG A 1 290 ? -62.809 1.708 112.175 1.00 88.69 290 ARG A C 1
ATOM 2360 O O . ARG A 1 290 ? -61.970 2.179 112.940 1.00 88.69 290 ARG A O 1
ATOM 2367 N N . ILE A 1 291 ? -63.978 2.293 111.928 1.00 89.94 291 ILE A N 1
ATOM 2368 C CA . ILE A 1 291 ? -64.466 3.474 112.648 1.00 89.94 291 ILE A CA 1
ATOM 2369 C C . ILE A 1 291 ? -64.624 3.134 114.131 1.00 89.94 291 ILE A C 1
ATOM 2371 O O . ILE A 1 291 ? -64.090 3.851 114.968 1.00 89.94 291 ILE A O 1
ATOM 2375 N N . LEU A 1 292 ? -65.238 1.996 114.450 1.00 89.50 292 LEU A N 1
ATOM 2376 C CA . LEU A 1 292 ? -65.445 1.535 115.824 1.00 89.50 292 LEU A CA 1
ATOM 2377 C C . LEU A 1 292 ? -64.125 1.315 116.587 1.00 89.50 292 LEU A C 1
ATOM 2379 O O . LEU A 1 292 ? -63.998 1.715 117.745 1.00 89.50 292 LEU A O 1
ATOM 2383 N N . ASP A 1 293 ? -63.114 0.736 115.936 1.00 88.38 293 ASP A N 1
ATOM 2384 C CA . ASP A 1 293 ? -61.769 0.579 116.505 1.00 88.38 293 ASP A CA 1
ATOM 2385 C C . ASP A 1 293 ? -61.103 1.935 116.780 1.00 88.38 293 ASP A C 1
ATOM 2387 O O . ASP A 1 293 ? -60.472 2.127 117.822 1.00 88.38 293 ASP A O 1
ATOM 2391 N N . LEU A 1 294 ? -61.252 2.895 115.861 1.00 89.44 294 LEU A N 1
ATOM 2392 C CA . LEU A 1 294 ? -60.735 4.254 116.033 1.00 89.44 294 LEU A CA 1
ATOM 2393 C C . LEU A 1 294 ? -61.467 4.997 117.156 1.00 89.44 294 LEU A C 1
ATOM 2395 O O . LEU A 1 294 ? -60.821 5.649 117.973 1.00 89.44 294 LEU A O 1
ATOM 2399 N N . GLU A 1 295 ? -62.788 4.863 117.250 1.00 89.88 295 GLU A N 1
ATOM 2400 C CA . GLU A 1 295 ? -63.591 5.421 118.341 1.00 89.88 295 GLU A CA 1
ATOM 2401 C C . GLU A 1 295 ? -63.202 4.823 119.700 1.00 89.88 295 GLU A C 1
ATOM 2403 O O . GLU A 1 295 ? -63.094 5.547 120.692 1.00 89.88 295 GLU A O 1
ATOM 2408 N N . ASN A 1 296 ? -62.931 3.516 119.765 1.00 88.06 296 ASN A N 1
ATOM 2409 C CA . ASN A 1 296 ? -62.401 2.866 120.966 1.00 88.06 296 ASN A CA 1
ATOM 2410 C C . ASN A 1 296 ? -61.022 3.403 121.347 1.00 88.06 296 ASN A C 1
ATOM 2412 O O . ASN A 1 296 ? -60.820 3.769 122.504 1.00 88.06 296 ASN A O 1
ATOM 2416 N N . ALA A 1 297 ? -60.102 3.518 120.387 1.00 86.06 297 ALA A N 1
ATOM 2417 C CA . ALA A 1 297 ? -58.776 4.074 120.632 1.00 86.06 297 ALA A CA 1
ATOM 2418 C C . ALA A 1 297 ? -58.842 5.531 121.127 1.00 86.06 297 ALA A C 1
ATOM 2420 O O . ALA A 1 297 ? -58.058 5.927 121.991 1.00 86.06 297 ALA A O 1
ATOM 2421 N N . VAL A 1 298 ? -59.794 6.328 120.626 1.00 87.25 298 VAL A N 1
ATOM 2422 C CA . VAL A 1 298 ? -60.053 7.690 121.119 1.00 87.25 298 VAL A CA 1
ATOM 2423 C C . VAL A 1 298 ? -60.586 7.661 122.551 1.00 87.25 298 VAL A C 1
ATOM 2425 O O . VAL A 1 298 ? -60.030 8.349 123.403 1.00 87.25 298 VAL A O 1
ATOM 2428 N N . ARG A 1 299 ? -61.579 6.817 122.864 1.00 88.38 299 ARG A N 1
ATOM 2429 C CA . ARG A 1 299 ? -62.100 6.675 124.237 1.00 88.38 299 ARG A CA 1
ATOM 2430 C C . ARG A 1 299 ? -61.032 6.225 125.230 1.00 88.38 299 ARG A C 1
ATOM 2432 O O . ARG A 1 299 ? -60.941 6.779 126.322 1.00 88.38 299 ARG A O 1
ATOM 2439 N N . GLU A 1 300 ? -60.209 5.244 124.868 1.00 86.31 300 GLU A N 1
ATOM 2440 C CA . GLU A 1 300 ? -59.084 4.805 125.700 1.00 86.31 300 GLU A CA 1
ATOM 2441 C C . GLU A 1 300 ? -58.084 5.938 125.924 1.00 86.31 300 GLU A C 1
ATOM 2443 O O . GLU A 1 300 ? -57.633 6.159 127.051 1.00 86.31 300 GLU A O 1
ATOM 2448 N N . ARG A 1 301 ? -57.780 6.709 124.873 1.00 86.12 301 ARG A N 1
ATOM 2449 C CA . ARG A 1 301 ? -56.926 7.891 124.983 1.00 86.12 301 ARG A CA 1
ATOM 2450 C C . ARG A 1 301 ? -57.539 8.945 125.902 1.00 86.12 301 ARG A C 1
ATOM 2452 O O . ARG A 1 301 ? -56.816 9.487 126.730 1.00 86.12 301 ARG A O 1
ATOM 2459 N N . ASP A 1 302 ? -58.841 9.194 125.825 1.00 87.94 302 ASP A N 1
ATOM 2460 C CA . ASP A 1 302 ? -59.542 10.144 126.694 1.00 87.94 302 ASP A CA 1
ATOM 2461 C C . ASP A 1 302 ? -59.544 9.697 128.160 1.00 87.94 302 ASP A C 1
ATOM 2463 O O . ASP A 1 302 ? -59.313 10.515 129.054 1.00 87.94 302 ASP A O 1
ATOM 2467 N N . VAL A 1 303 ? -59.711 8.397 128.428 1.00 84.38 303 VAL A N 1
ATOM 2468 C CA . VAL A 1 303 ? -59.572 7.816 129.775 1.00 84.38 303 VAL A CA 1
ATOM 2469 C C . VAL A 1 303 ? -58.144 7.976 130.292 1.00 84.38 303 VAL A C 1
ATOM 2471 O O . VAL A 1 303 ? -57.947 8.373 131.444 1.00 84.38 303 VAL A O 1
ATOM 2474 N N . LEU A 1 304 ? -57.139 7.707 129.456 1.00 85.44 304 LEU A N 1
ATOM 2475 C CA . LEU A 1 304 ? -55.736 7.921 129.808 1.00 85.44 304 LEU A CA 1
ATOM 2476 C C . LEU A 1 304 ? -55.454 9.401 130.084 1.00 85.44 304 LEU A C 1
ATOM 2478 O O . LEU A 1 304 ? -54.817 9.704 131.090 1.00 85.44 304 LEU A O 1
ATOM 2482 N N . ILE A 1 305 ? -55.990 10.318 129.275 1.00 82.69 305 ILE A N 1
ATOM 2483 C CA . ILE 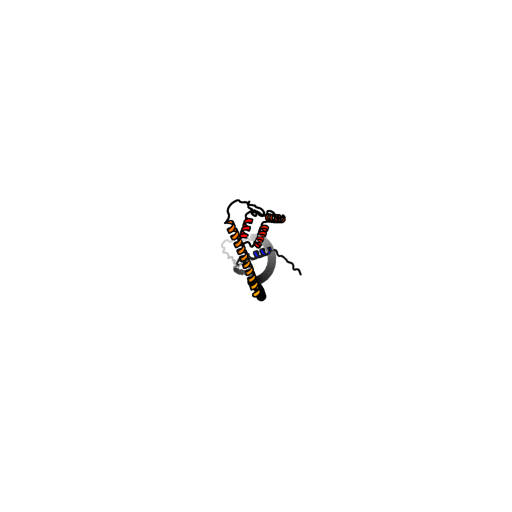A 1 305 ? -55.889 11.767 129.484 1.00 82.69 305 ILE A CA 1
ATOM 2484 C C . ILE A 1 305 ? -56.576 12.173 130.792 1.00 82.69 305 ILE A C 1
ATOM 2486 O O . ILE A 1 305 ? -55.997 12.924 131.573 1.00 82.69 305 ILE A O 1
ATOM 2490 N N . HIS A 1 306 ? -57.775 11.667 131.089 1.00 82.44 306 HIS A N 1
ATOM 2491 C CA . HIS A 1 306 ? -58.472 11.942 132.350 1.00 82.44 306 HIS A CA 1
ATOM 2492 C C . HIS A 1 306 ? -57.689 11.429 133.559 1.00 82.44 306 HIS A C 1
ATOM 2494 O O . HIS A 1 306 ? -57.506 12.168 134.526 1.00 82.44 306 HIS A O 1
ATOM 2500 N N . LYS A 1 307 ? -57.155 10.207 133.492 1.00 83.06 307 LYS A N 1
ATOM 2501 C CA . LYS A 1 307 ? -56.309 9.627 134.541 1.00 83.06 307 LYS A CA 1
ATOM 2502 C C . LYS A 1 307 ? -55.013 10.420 134.719 1.00 83.06 307 LYS A C 1
ATOM 2504 O O . LYS A 1 307 ? -54.611 10.698 135.846 1.00 83.06 307 LYS A O 1
ATOM 2509 N N . GLN A 1 308 ? -54.385 10.841 133.626 1.00 80.62 308 GLN A N 1
ATOM 2510 C CA . GLN A 1 308 ? -53.179 11.665 133.646 1.00 80.62 308 GLN A CA 1
ATOM 2511 C C . GLN A 1 308 ? -53.461 13.069 134.204 1.00 80.62 308 GLN A C 1
ATOM 2513 O O . GLN A 1 308 ? -52.684 13.562 135.017 1.00 80.62 308 GLN A O 1
ATOM 2518 N N . ASN A 1 309 ? -54.607 13.671 133.873 1.00 79.69 309 ASN A N 1
ATOM 2519 C CA . ASN A 1 309 ? -55.080 14.929 134.455 1.00 79.69 309 ASN A CA 1
ATOM 2520 C C . ASN A 1 309 ? -55.415 14.791 135.946 1.00 79.69 309 ASN A C 1
ATOM 2522 O O . ASN A 1 309 ? -55.160 15.711 136.719 1.00 79.69 309 ASN A O 1
ATOM 2526 N N . GLN A 1 310 ? -55.935 13.643 136.379 1.00 77.62 310 GLN A N 1
ATOM 2527 C CA . GLN A 1 310 ? -56.185 13.339 137.788 1.00 77.62 310 GLN A CA 1
ATOM 2528 C C . GLN A 1 310 ? -54.870 13.190 138.568 1.00 77.62 310 GLN A C 1
ATOM 2530 O O . GLN A 1 310 ? -54.734 13.755 139.651 1.00 77.62 310 GLN A O 1
ATOM 2535 N N . ILE A 1 311 ? -53.869 12.516 137.991 1.00 76.50 311 ILE A N 1
ATOM 2536 C CA . ILE A 1 311 ? -52.505 12.428 138.538 1.00 76.50 311 ILE A CA 1
ATOM 2537 C C . ILE A 1 311 ? -51.852 13.817 138.596 1.00 76.50 311 ILE A C 1
ATOM 2539 O O . ILE A 1 311 ? -51.289 14.180 139.624 1.00 76.50 311 ILE A O 1
ATOM 2543 N N . LEU A 1 312 ? -51.966 14.630 137.541 1.00 72.75 312 LEU A N 1
ATOM 2544 C CA . LEU A 1 312 ? -51.471 16.012 137.512 1.00 72.75 312 LEU A CA 1
ATOM 2545 C C . LEU A 1 312 ? -52.152 16.899 138.563 1.00 72.75 312 LEU A C 1
ATOM 2547 O O . LEU A 1 312 ? -51.476 17.669 139.243 1.00 72.75 312 LEU A O 1
ATOM 2551 N N . ASN A 1 313 ? -53.470 16.775 138.734 1.00 70.12 313 ASN A N 1
ATOM 2552 C CA . ASN A 1 313 ? -54.219 17.513 139.751 1.00 70.12 313 ASN A CA 1
ATOM 2553 C C . ASN A 1 313 ? -53.881 17.053 141.178 1.00 70.12 313 ASN A C 1
ATOM 2555 O O . ASN A 1 313 ? -53.805 17.895 142.074 1.00 70.12 313 ASN A O 1
ATOM 2559 N N . ASN A 1 314 ? -53.609 15.761 141.385 1.00 67.38 314 ASN A N 1
ATOM 2560 C CA . ASN A 1 314 ? -53.118 15.230 142.659 1.00 67.38 314 ASN A CA 1
ATOM 2561 C C . ASN A 1 314 ? -51.684 15.708 142.956 1.00 67.38 314 ASN A C 1
ATOM 2563 O O . ASN A 1 314 ? -51.409 16.165 144.063 1.00 67.38 314 ASN A O 1
ATOM 2567 N N . ASN A 1 315 ? -50.799 15.716 141.954 1.00 61.78 315 ASN A N 1
ATOM 2568 C CA . ASN A 1 315 ? -49.421 16.209 142.071 1.00 61.78 315 ASN A CA 1
ATOM 2569 C C . ASN A 1 315 ? -49.328 17.740 142.218 1.00 61.78 315 ASN A C 1
ATOM 2571 O O . ASN A 1 315 ? -48.312 18.250 142.682 1.00 61.78 315 ASN A O 1
ATOM 2575 N N . ARG A 1 316 ? -50.380 18.493 141.865 1.00 56.91 316 ARG A N 1
ATOM 2576 C CA . ARG A 1 316 ? -50.474 19.945 142.102 1.00 56.91 316 ARG A CA 1
ATOM 2577 C C . ARG A 1 316 ? -50.919 20.324 143.523 1.00 56.91 316 ARG A C 1
ATOM 2579 O O . ARG A 1 316 ? -50.822 21.500 143.864 1.00 56.91 316 ARG A O 1
ATOM 2586 N N . ARG A 1 317 ? -51.424 19.390 144.345 1.00 46.75 317 ARG A N 1
ATOM 2587 C CA . ARG A 1 317 ? -52.084 19.692 145.637 1.00 46.75 317 ARG A CA 1
ATOM 2588 C C . ARG A 1 317 ? -51.343 19.260 146.908 1.00 46.75 317 ARG A C 1
ATOM 2590 O O . ARG A 1 317 ? -51.930 19.370 147.982 1.00 46.75 317 ARG A O 1
ATOM 2597 N N . SER A 1 318 ? -50.078 18.838 146.874 1.00 33.75 318 SER A N 1
ATOM 2598 C CA . SER A 1 318 ? -49.305 18.671 148.122 1.00 33.75 318 SER A CA 1
ATOM 2599 C C . SER A 1 318 ? -47.797 18.904 147.957 1.00 33.75 318 SER A C 1
ATOM 2601 O O . SER A 1 318 ? -47.256 18.585 146.899 1.00 33.75 318 SER A O 1
ATOM 2603 N N . PRO A 1 319 ? -47.128 19.497 148.972 1.00 46.09 319 PRO A N 1
ATOM 2604 C CA . PRO A 1 319 ? -45.801 20.086 148.845 1.00 46.09 319 PRO A CA 1
ATOM 2605 C C . PRO A 1 319 ? -44.668 19.148 149.297 1.00 46.09 319 PRO A C 1
ATOM 2607 O O . PRO A 1 319 ? -44.856 18.272 150.137 1.00 46.09 319 PRO A O 1
ATOM 2610 N N . THR A 1 320 ? -43.452 19.512 148.883 1.00 33.47 320 THR A N 1
ATOM 2611 C CA . THR A 1 320 ? -42.144 19.162 149.479 1.00 33.47 320 THR A CA 1
ATOM 2612 C C . THR A 1 320 ? -41.451 17.865 149.029 1.00 33.47 320 THR A C 1
ATOM 2614 O O . THR A 1 320 ? -41.913 16.756 149.250 1.00 33.47 320 THR A O 1
ATOM 2617 N N . SER A 1 321 ? -40.216 18.091 148.568 1.00 28.81 321 SER A N 1
ATOM 2618 C CA . SER A 1 321 ? -39.014 17.262 148.716 1.00 28.81 321 SER A CA 1
ATOM 2619 C C . SER A 1 321 ? -38.670 16.201 147.660 1.00 28.81 321 SER A C 1
ATOM 2621 O O . SER A 1 321 ? -39.280 15.147 147.548 1.00 28.81 321 SER A O 1
ATOM 2623 N N . SER A 1 322 ? -37.525 16.482 147.021 1.00 31.50 322 SER A N 1
ATOM 2624 C CA . SER A 1 322 ? -36.458 15.557 146.601 1.00 31.50 322 SER A CA 1
ATOM 2625 C C . SER A 1 322 ? -36.755 14.474 145.552 1.00 31.50 322 SER A C 1
ATOM 2627 O O . SER A 1 322 ? -37.271 13.404 145.848 1.00 31.50 322 SER A O 1
ATOM 2629 N N . ARG A 1 323 ? -36.263 14.758 144.333 1.00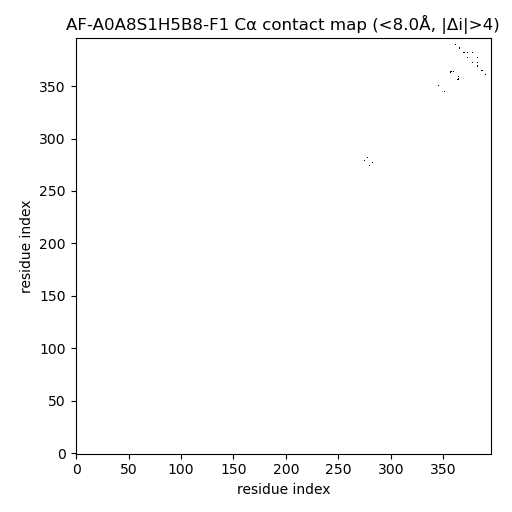 45.25 323 ARG A N 1
ATOM 2630 C CA . ARG A 1 323 ? -35.447 13.902 143.433 1.00 45.25 323 ARG A CA 1
ATOM 2631 C C . ARG A 1 323 ? -35.183 12.468 143.949 1.00 45.25 323 ARG A C 1
ATOM 2633 O O . ARG A 1 323 ? -34.679 12.327 145.061 1.00 45.25 323 ARG A O 1
ATOM 2640 N N . PRO A 1 324 ? -35.364 11.431 143.108 1.00 38.91 324 PRO A N 1
ATOM 2641 C CA . PRO A 1 324 ? -34.212 10.921 142.346 1.00 38.91 324 PRO A CA 1
ATOM 2642 C C . PRO A 1 324 ? -34.536 10.409 140.922 1.00 38.91 324 PRO A C 1
ATOM 2644 O O . PRO A 1 324 ? -35.660 10.035 140.604 1.00 38.91 324 PRO A O 1
ATOM 2647 N N . SER A 1 325 ? -33.504 10.370 140.075 1.00 45.47 325 SER A N 1
ATOM 2648 C CA . SER A 1 325 ? -33.410 9.517 138.875 1.00 45.47 325 SER A CA 1
ATOM 2649 C C . SER A 1 325 ? -32.959 8.100 139.272 1.00 45.47 325 SER A C 1
ATOM 2651 O O . SER A 1 325 ? -32.221 7.974 140.250 1.00 45.47 325 SER A O 1
ATOM 2653 N N . PRO A 1 326 ? -33.405 7.047 138.562 1.00 41.53 326 PRO A N 1
ATOM 2654 C CA . PRO A 1 326 ? -32.504 6.212 137.730 1.00 41.53 326 PRO A CA 1
ATOM 2655 C C . PRO A 1 326 ? -33.204 5.759 136.416 1.00 41.53 326 PRO A C 1
ATOM 2657 O O . PRO A 1 326 ? -34.408 5.539 136.416 1.00 41.53 326 PRO A O 1
ATOM 2660 N N . SER A 1 327 ? -32.637 5.787 135.202 1.00 32.94 327 SER A N 1
ATOM 2661 C CA . SER A 1 327 ? -31.443 5.153 134.596 1.00 32.94 327 SER A CA 1
ATOM 2662 C C . SER A 1 327 ? -31.556 3.644 134.299 1.00 32.94 327 SER A C 1
ATOM 2664 O O . SER A 1 327 ? -31.972 2.879 135.163 1.00 32.94 327 SER A O 1
ATOM 2666 N N . TYR A 1 328 ? -31.044 3.276 133.107 1.00 37.66 328 TYR A N 1
ATOM 2667 C CA . TYR A 1 328 ? -30.851 1.948 132.476 1.00 37.66 328 TYR A CA 1
ATOM 2668 C C . TYR A 1 328 ? -32.074 1.413 131.712 1.00 37.66 328 TYR A C 1
ATOM 2670 O O . TYR A 1 328 ? -33.182 1.457 132.219 1.00 37.66 328 TYR A O 1
ATOM 2678 N N . SER A 1 329 ? -31.991 0.894 130.486 1.00 32.28 329 SER A N 1
ATOM 2679 C CA . SER A 1 329 ? -30.924 0.267 129.682 1.00 32.28 329 SER A CA 1
ATOM 2680 C C . SER A 1 329 ? -31.578 -0.015 128.301 1.00 32.28 329 SER A C 1
ATOM 2682 O O . SER A 1 329 ? -32.792 -0.165 128.254 1.00 32.28 329 SER A O 1
ATOM 2684 N N . SER A 1 330 ? -30.943 -0.144 127.140 1.00 33.50 330 SER A N 1
ATOM 2685 C CA . SER A 1 330 ? -29.572 0.018 126.670 1.00 33.50 330 SER A CA 1
ATOM 2686 C C . SER A 1 330 ? -29.592 -0.155 125.132 1.00 33.50 330 SER A C 1
ATOM 2688 O O . SER A 1 330 ? -30.408 -0.901 124.604 1.00 33.50 330 SER A O 1
ATOM 2690 N N . ASN A 1 331 ? -28.684 0.564 124.464 1.00 34.78 331 ASN A N 1
ATOM 2691 C CA . ASN A 1 331 ? -27.769 0.103 123.405 1.00 34.78 331 ASN A CA 1
ATOM 2692 C C . ASN A 1 331 ? -28.346 -0.449 122.079 1.00 34.78 331 ASN A C 1
ATOM 2694 O O . ASN A 1 331 ? -28.925 -1.524 122.063 1.00 34.78 331 ASN A O 1
ATOM 2698 N N . LEU A 1 332 ? -28.247 0.294 120.955 1.00 36.94 332 LEU A N 1
ATOM 2699 C CA . LEU A 1 332 ? -27.062 0.531 120.068 1.00 36.94 332 LEU A CA 1
ATOM 2700 C C . LEU A 1 332 ? -26.881 -0.606 119.027 1.00 36.94 332 LEU A C 1
ATOM 2702 O O . LEU A 1 332 ? -27.384 -1.698 119.268 1.00 36.94 332 LEU A O 1
ATOM 2706 N N . PRO A 1 333 ? -26.045 -0.466 117.971 1.00 49.88 333 PRO A N 1
ATOM 2707 C CA . PRO A 1 333 ? -25.542 0.721 117.244 1.00 49.88 333 PRO A CA 1
ATOM 2708 C C . PRO A 1 333 ? -25.548 0.523 115.701 1.00 49.88 333 PRO A C 1
ATOM 2710 O O . PRO A 1 333 ? -25.843 -0.566 115.233 1.00 49.88 333 PRO A O 1
ATOM 2713 N N . SER A 1 334 ? -25.115 1.536 114.930 1.00 35.31 334 SER A N 1
ATOM 2714 C CA . SER A 1 334 ? -24.097 1.403 113.848 1.00 35.31 334 SER A CA 1
ATOM 2715 C C . SER A 1 334 ? -23.987 2.725 113.057 1.00 35.31 334 SER A C 1
ATOM 2717 O O . SER A 1 334 ? -24.959 3.169 112.456 1.00 35.31 334 SER A O 1
ATOM 2719 N N . SER A 1 335 ? -22.907 3.495 113.259 1.00 39.81 335 SER A N 1
ATOM 2720 C CA . SER A 1 335 ? -21.724 3.615 112.367 1.00 39.81 335 SER A CA 1
ATOM 2721 C C . SER A 1 335 ? -21.932 4.625 111.223 1.00 39.81 335 SER A C 1
ATOM 2723 O O . SER A 1 335 ? -22.677 4.372 110.289 1.00 39.81 335 SER A O 1
ATOM 2725 N N . THR A 1 336 ? -21.468 5.871 111.340 1.00 31.58 336 THR A N 1
ATOM 2726 C CA . THR A 1 336 ? -20.122 6.342 110.941 1.00 31.58 336 THR A CA 1
ATOM 2727 C C . THR A 1 336 ? -19.701 5.974 109.515 1.00 31.58 336 THR A C 1
ATOM 2729 O O . THR A 1 336 ? -19.438 4.813 109.239 1.00 31.58 336 THR A O 1
ATOM 2732 N N . SER A 1 337 ? -19.441 7.021 108.725 1.00 35.25 337 SER A N 1
ATOM 2733 C CA . SER A 1 337 ? -18.267 7.148 107.850 1.00 35.25 337 SER A CA 1
ATOM 2734 C C . SER A 1 337 ? -18.138 6.187 106.668 1.00 35.25 337 SER A C 1
ATOM 2736 O O . SER A 1 337 ? -17.669 5.066 106.837 1.00 35.25 337 SER A O 1
ATOM 2738 N N . SER A 1 338 ? -18.334 6.697 105.447 1.00 33.94 338 SER A N 1
ATOM 2739 C CA . SER A 1 338 ? -17.355 6.510 104.359 1.00 33.94 338 SER A CA 1
ATOM 2740 C C . SER A 1 338 ? -17.639 7.455 103.190 1.00 33.94 338 SER A C 1
ATOM 2742 O O . SER A 1 338 ? -18.653 7.344 102.511 1.00 33.94 338 SER A O 1
ATOM 2744 N N . SER A 1 339 ? -16.694 8.359 102.928 1.00 40.03 339 SER A N 1
ATOM 2745 C CA . SER A 1 339 ? -16.354 8.742 101.562 1.00 40.03 339 SER A CA 1
ATOM 2746 C C . SER A 1 339 ? -15.981 7.459 100.827 1.00 40.03 339 SER A C 1
ATOM 2748 O O . SER A 1 339 ? -14.987 6.817 101.177 1.00 40.03 339 SER A O 1
ATOM 2750 N N . GLU A 1 340 ? -16.796 7.057 99.861 1.00 32.41 340 GLU A N 1
ATOM 2751 C CA . GLU A 1 340 ? -16.554 5.875 99.047 1.00 32.41 340 GLU A CA 1
ATOM 2752 C C . GLU A 1 340 ? -15.387 6.168 98.096 1.00 32.41 340 GLU A C 1
ATOM 2754 O O . GLU A 1 340 ? -15.516 6.720 97.008 1.00 32.41 340 GLU A O 1
ATOM 2759 N N . SER A 1 341 ? -14.194 5.868 98.600 1.00 44.88 341 SER A N 1
ATOM 2760 C CA . SER A 1 341 ? -13.006 5.649 97.793 1.00 44.88 341 SER A CA 1
ATOM 2761 C C . SER A 1 341 ? -13.230 4.327 97.067 1.00 44.88 341 SER A C 1
ATOM 2763 O O . SER A 1 341 ? -13.488 3.319 97.726 1.00 44.88 341 SER A O 1
ATOM 2765 N N . PHE A 1 342 ? -13.166 4.334 95.734 1.00 40.50 342 PHE A N 1
ATOM 2766 C CA . PHE A 1 342 ? -13.279 3.133 94.905 1.00 40.50 342 PHE A CA 1
ATOM 2767 C C . PHE A 1 342 ? -12.469 1.966 95.500 1.00 40.50 342 PHE A C 1
ATOM 2769 O O . PHE A 1 342 ? -11.298 2.161 95.848 1.00 40.50 342 PHE A O 1
ATOM 2776 N N . PRO A 1 343 ? -13.033 0.750 95.612 1.00 44.03 343 PRO A N 1
ATOM 2777 C CA . PRO A 1 343 ? -12.278 -0.389 96.100 1.00 44.03 343 PRO A CA 1
ATOM 2778 C C . PRO A 1 343 ? -11.205 -0.749 95.068 1.00 44.03 343 PRO A C 1
ATOM 2780 O O . PRO A 1 343 ? -11.490 -1.273 93.993 1.00 44.03 343 PRO A O 1
ATOM 2783 N N . VAL A 1 344 ? -9.942 -0.483 95.407 1.00 53.09 344 VAL A N 1
ATOM 2784 C CA . VAL A 1 344 ? -8.760 -0.923 94.651 1.00 53.09 344 VAL A CA 1
ATOM 2785 C C . VAL A 1 344 ? -8.540 -2.419 94.897 1.00 53.09 344 VAL A C 1
ATOM 2787 O O . VAL A 1 344 ? -7.541 -2.830 95.470 1.00 53.09 344 VAL A O 1
ATOM 2790 N N . ASN A 1 345 ? -9.489 -3.251 94.479 1.00 56.78 345 ASN A N 1
ATOM 2791 C CA . ASN A 1 345 ? -9.325 -4.700 94.382 1.00 56.78 345 ASN A CA 1
ATOM 2792 C C . ASN A 1 345 ? -9.890 -5.163 93.037 1.00 56.78 345 ASN A C 1
ATOM 2794 O O . ASN A 1 345 ? -10.890 -5.869 92.956 1.00 56.78 345 ASN A O 1
ATOM 2798 N N . PHE A 1 346 ? -9.233 -4.739 91.957 1.00 59.28 346 PHE A N 1
ATOM 2799 C CA . PHE A 1 346 ? -9.393 -5.404 90.670 1.00 59.28 346 PHE A CA 1
ATOM 2800 C C . PHE A 1 346 ? -8.924 -6.858 90.808 1.00 59.28 346 PHE A C 1
ATOM 2802 O O . PHE A 1 346 ? -7.786 -7.093 91.226 1.00 59.28 346 PHE A O 1
ATOM 2809 N N . ASP A 1 347 ? -9.797 -7.807 90.458 1.00 71.44 347 ASP A N 1
ATOM 2810 C CA . ASP A 1 347 ? -9.452 -9.220 90.266 1.00 71.44 347 ASP A CA 1
ATOM 2811 C C . ASP A 1 347 ? -8.250 -9.334 89.308 1.00 71.44 347 ASP A C 1
ATOM 2813 O O . ASP A 1 347 ? -8.069 -8.474 88.437 1.00 71.44 347 ASP A O 1
ATOM 2817 N N . SER A 1 348 ? -7.402 -10.359 89.461 1.00 73.19 348 SER A N 1
ATOM 2818 C CA . SER A 1 348 ? -6.159 -10.469 88.677 1.00 73.19 348 SER A CA 1
ATOM 2819 C C . SER A 1 348 ? -6.457 -10.457 87.178 1.00 73.19 348 SER A C 1
ATOM 2821 O O . SER A 1 348 ? -5.772 -9.781 86.421 1.00 73.19 348 SER A O 1
ATOM 2823 N N . LYS A 1 349 ? -7.564 -11.089 86.771 1.00 73.38 349 LYS A N 1
ATOM 2824 C CA . LYS A 1 349 ? -8.059 -11.075 85.391 1.00 73.38 349 LYS A CA 1
ATOM 2825 C C . LYS A 1 349 ? -8.435 -9.682 84.902 1.00 73.38 349 LYS A C 1
ATOM 2827 O O . LYS A 1 349 ? -8.145 -9.336 83.759 1.00 73.38 349 LYS A O 1
ATOM 2832 N N . THR A 1 350 ? -9.067 -8.871 85.744 1.00 75.62 350 THR A N 1
ATOM 2833 C CA . THR A 1 350 ? -9.435 -7.498 85.384 1.00 75.62 350 THR A CA 1
ATOM 2834 C C . THR A 1 350 ? -8.189 -6.626 85.268 1.00 75.62 350 THR A C 1
ATOM 2836 O O . THR A 1 350 ? -8.099 -5.833 84.335 1.00 75.62 350 THR A O 1
ATOM 2839 N N . ARG A 1 351 ? -7.182 -6.821 86.135 1.00 75.25 351 ARG A N 1
ATOM 2840 C CA . ARG A 1 351 ? -5.872 -6.165 85.973 1.00 75.25 351 ARG A CA 1
ATOM 2841 C C . ARG A 1 351 ? -5.182 -6.583 84.685 1.00 75.25 351 ARG A C 1
ATOM 2843 O O . ARG A 1 351 ? -4.740 -5.704 83.959 1.00 75.25 351 ARG A O 1
ATOM 2850 N N . ASP A 1 352 ? -5.125 -7.874 84.381 1.00 75.19 352 ASP A N 1
ATOM 2851 C CA . ASP A 1 352 ? -4.480 -8.375 83.163 1.00 75.19 352 ASP A CA 1
ATOM 2852 C C . ASP A 1 352 ? -5.186 -7.858 81.903 1.00 75.19 352 ASP A C 1
ATOM 2854 O O . ASP A 1 352 ? -4.533 -7.497 80.929 1.00 75.19 352 ASP A O 1
ATOM 2858 N N . THR A 1 353 ? -6.514 -7.719 81.946 1.00 77.00 353 THR A N 1
ATOM 2859 C CA . THR A 1 353 ? -7.303 -7.132 80.850 1.00 77.00 353 THR A CA 1
ATOM 2860 C C . THR A 1 353 ? -7.022 -5.636 80.693 1.00 77.00 353 THR A C 1
ATOM 2862 O O . THR A 1 353 ? -6.835 -5.159 79.576 1.00 77.00 353 THR A O 1
ATOM 2865 N N . ILE A 1 354 ? -6.927 -4.893 81.800 1.00 75.75 354 ILE A N 1
ATOM 2866 C CA . ILE A 1 354 ? -6.582 -3.464 81.791 1.00 75.75 354 ILE A CA 1
ATOM 2867 C C . ILE A 1 354 ? -5.139 -3.254 81.309 1.00 75.75 354 ILE A C 1
ATOM 2869 O O . ILE A 1 354 ? -4.894 -2.369 80.493 1.00 75.75 354 ILE A O 1
ATOM 2873 N N . TYR A 1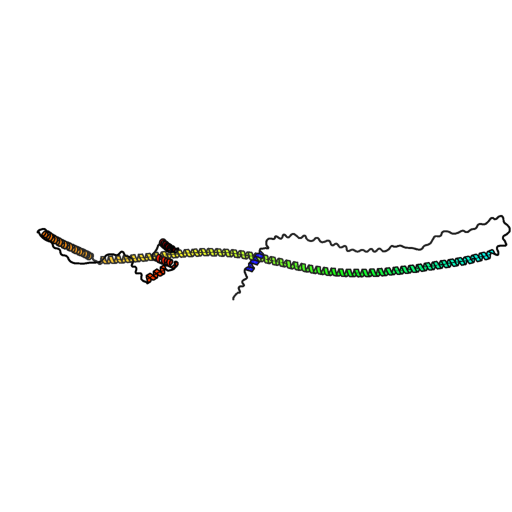 355 ? -4.188 -4.084 81.747 1.00 77.00 355 TYR A N 1
ATOM 2874 C CA . TYR A 1 355 ? -2.805 -4.043 81.268 1.00 77.00 355 TYR A CA 1
ATOM 2875 C C . TYR A 1 355 ? -2.705 -4.424 79.793 1.00 77.00 355 TYR A C 1
ATOM 2877 O O . TYR A 1 355 ? -2.012 -3.744 79.042 1.00 77.00 355 TYR A O 1
ATOM 2885 N N . SER A 1 356 ? -3.437 -5.449 79.354 1.00 76.31 356 SER A N 1
ATOM 2886 C CA . SER A 1 356 ? -3.516 -5.823 77.942 1.00 76.31 356 SER A CA 1
ATOM 2887 C C . SER A 1 356 ? -4.117 -4.702 77.100 1.00 76.31 356 SER A C 1
ATOM 2889 O O . SER A 1 356 ? -3.661 -4.484 75.985 1.00 76.31 356 SER A O 1
ATOM 2891 N N . PHE A 1 357 ? -5.104 -3.967 77.615 1.00 77.75 357 PHE A N 1
ATOM 2892 C CA . PHE A 1 357 ? -5.667 -2.800 76.941 1.00 77.75 357 PHE A CA 1
ATOM 2893 C C . PHE A 1 357 ? -4.646 -1.651 76.865 1.00 77.75 357 PHE A C 1
ATOM 2895 O O . PHE A 1 357 ? -4.364 -1.158 75.774 1.00 77.75 357 PHE A O 1
ATOM 2902 N N . LEU A 1 358 ? -4.007 -1.287 77.981 1.00 71.69 358 LEU A N 1
ATOM 2903 C CA . LEU A 1 358 ? -2.996 -0.219 78.046 1.00 71.69 358 LEU A CA 1
ATOM 2904 C C . LEU A 1 358 ? -1.753 -0.498 77.184 1.00 71.69 358 LEU A C 1
ATOM 2906 O O . LEU A 1 358 ? -1.171 0.436 76.640 1.00 71.69 358 LEU A O 1
ATOM 2910 N N . LEU A 1 359 ? -1.360 -1.767 77.046 1.00 75.62 359 LEU A N 1
ATOM 2911 C CA . LEU A 1 359 ? -0.198 -2.198 76.259 1.00 75.62 359 LEU A CA 1
ATOM 2912 C C . LEU A 1 359 ? -0.549 -2.610 74.818 1.00 75.62 359 LEU A C 1
ATOM 2914 O O . LEU A 1 359 ? 0.359 -2.884 74.034 1.00 75.62 359 LEU A O 1
ATOM 2918 N N . SER A 1 360 ? -1.836 -2.678 74.460 1.00 79.31 360 SER A N 1
ATOM 2919 C CA . SER A 1 360 ? -2.266 -3.014 73.097 1.00 79.31 360 SER A CA 1
ATOM 2920 C C . SER A 1 360 ? -1.966 -1.894 72.099 1.00 79.31 360 SER A C 1
ATOM 2922 O O . SER A 1 360 ? -1.846 -0.724 72.459 1.00 79.31 360 SER A O 1
ATOM 2924 N N . ASP A 1 361 ? -1.828 -2.259 70.823 1.00 78.75 361 ASP A N 1
ATOM 2925 C CA . ASP A 1 361 ? -1.564 -1.288 69.765 1.00 78.75 361 ASP A CA 1
ATOM 2926 C C . ASP A 1 361 ? -2.729 -0.292 69.614 1.00 78.75 361 ASP A C 1
ATOM 2928 O O . ASP A 1 361 ? -3.891 -0.603 69.889 1.00 78.75 361 ASP A O 1
ATOM 2932 N N . ARG A 1 362 ? -2.422 0.917 69.142 1.00 77.81 362 ARG A N 1
ATOM 2933 C CA . ARG A 1 362 ? -3.340 2.061 69.064 1.00 77.81 362 ARG A CA 1
ATOM 2934 C C . ARG A 1 362 ? -4.649 1.720 68.350 1.00 77.81 362 ARG A C 1
ATOM 2936 O O . ARG A 1 362 ? -5.716 2.147 68.784 1.00 77.81 362 ARG A O 1
ATOM 2943 N N . HIS A 1 363 ? -4.576 0.939 67.275 1.00 77.75 363 HIS A N 1
ATOM 2944 C CA . HIS A 1 363 ? -5.760 0.505 66.531 1.00 77.75 363 HIS A CA 1
ATOM 2945 C C . HIS A 1 363 ? -6.677 -0.389 67.378 1.00 77.75 363 HIS A C 1
ATOM 2947 O O . HIS A 1 363 ? -7.896 -0.259 67.309 1.00 77.75 363 HIS A O 1
ATOM 2953 N N . SER A 1 364 ? -6.103 -1.237 68.234 1.00 79.50 364 SER A N 1
ATOM 2954 C CA . SER A 1 364 ? -6.859 -2.091 69.153 1.00 79.50 364 SER A CA 1
ATOM 2955 C C . SER A 1 364 ? -7.485 -1.289 70.295 1.00 79.50 364 SER A C 1
ATOM 2957 O O . SER A 1 364 ? -8.606 -1.586 70.706 1.00 79.50 364 SER A O 1
ATOM 2959 N N . GLN A 1 365 ? -6.794 -0.263 70.798 1.00 78.62 365 GLN A N 1
ATOM 2960 C CA . GLN A 1 365 ? -7.329 0.630 71.832 1.00 78.62 365 GLN A CA 1
ATOM 2961 C C . GLN A 1 365 ? -8.523 1.434 71.308 1.00 78.62 365 GLN A C 1
ATOM 2963 O O . GLN A 1 365 ? -9.566 1.476 71.959 1.00 78.62 365 GLN A O 1
ATOM 2968 N N . LEU A 1 366 ? -8.405 1.998 70.102 1.00 79.00 366 LEU A N 1
ATOM 2969 C CA . LEU A 1 366 ? -9.491 2.734 69.453 1.00 79.00 366 LEU A CA 1
ATOM 2970 C C . LEU A 1 366 ? -10.687 1.830 69.146 1.00 79.00 366 LEU A C 1
ATOM 2972 O O . LEU A 1 366 ? -11.810 2.188 69.481 1.00 79.00 366 LEU A O 1
ATOM 2976 N N . ALA A 1 367 ? -10.463 0.635 68.592 1.00 80.19 367 ALA A N 1
ATOM 2977 C CA . ALA A 1 367 ? -11.543 -0.314 68.308 1.00 80.19 367 ALA A CA 1
ATOM 2978 C C . ALA A 1 367 ? -12.335 -0.695 69.572 1.00 80.19 367 ALA A C 1
ATOM 2980 O O . ALA A 1 367 ? -13.563 -0.740 69.558 1.00 80.19 367 ALA A O 1
ATOM 2981 N N . ASN A 1 368 ? -11.641 -0.910 70.689 1.00 78.06 368 ASN A N 1
ATOM 2982 C CA . ASN A 1 368 ? -12.280 -1.202 71.969 1.00 78.06 368 ASN A CA 1
ATOM 2983 C C . ASN A 1 368 ? -13.062 -0.004 72.522 1.00 78.06 368 ASN A C 1
ATOM 2985 O O . ASN A 1 368 ? -14.125 -0.196 73.104 1.00 78.06 368 ASN A O 1
ATOM 2989 N N . ILE A 1 369 ? -12.591 1.223 72.304 1.00 76.31 369 ILE A N 1
ATOM 2990 C CA . ILE A 1 369 ? -13.314 2.434 72.712 1.00 76.31 369 ILE A CA 1
ATOM 2991 C C . ILE A 1 369 ? -14.556 2.656 71.869 1.00 76.31 369 ILE A C 1
ATOM 2993 O O . ILE A 1 369 ? -15.585 2.990 72.437 1.00 76.31 369 ILE A O 1
ATOM 2997 N N . TYR A 1 370 ? -14.504 2.402 70.564 1.00 77.88 370 TYR A N 1
ATOM 2998 C CA . TYR A 1 370 ? -15.700 2.432 69.722 1.00 77.88 370 TYR A CA 1
ATOM 2999 C C . TYR A 1 370 ? -16.714 1.362 70.145 1.00 77.88 370 TYR A C 1
ATOM 3001 O O . TYR A 1 370 ? -17.914 1.621 70.197 1.00 77.88 370 TYR A O 1
ATOM 3009 N N . ASN A 1 371 ? -16.248 0.173 70.534 1.00 79.00 371 ASN A N 1
ATOM 3010 C CA . ASN A 1 371 ? -17.129 -0.876 71.050 1.00 79.00 371 ASN A CA 1
ATOM 3011 C C . ASN A 1 371 ? -17.759 -0.500 72.401 1.00 79.00 371 ASN A C 1
ATOM 3013 O O . ASN A 1 371 ? -18.951 -0.720 72.600 1.00 79.00 371 ASN A O 1
ATOM 3017 N N . ILE A 1 372 ? -16.986 0.087 73.320 1.00 76.25 372 ILE A N 1
ATOM 3018 C CA . ILE A 1 372 ? -17.487 0.561 74.619 1.00 76.25 372 ILE A CA 1
ATOM 3019 C C . ILE A 1 372 ? -18.409 1.772 74.435 1.00 76.25 372 ILE A C 1
ATOM 3021 O O . ILE A 1 372 ? -19.464 1.825 75.056 1.00 76.25 372 ILE A O 1
ATOM 3025 N N . GLY A 1 373 ? -18.054 2.707 73.554 1.00 73.94 373 GLY A N 1
ATOM 3026 C CA . GLY A 1 373 ? -18.845 3.893 73.229 1.00 73.94 373 GLY A CA 1
ATOM 3027 C C . GLY A 1 373 ? -20.204 3.533 72.651 1.00 73.94 373 GLY A C 1
ATOM 3028 O O . GLY A 1 373 ? -21.214 4.079 73.082 1.00 73.94 373 GLY A O 1
ATOM 3029 N N . ARG A 1 374 ? -20.255 2.499 71.807 1.00 76.06 374 ARG A N 1
ATOM 3030 C CA . ARG A 1 374 ? -21.507 1.934 71.299 1.00 76.06 374 ARG A CA 1
ATOM 3031 C C . ARG A 1 374 ? -22.374 1.284 72.382 1.00 76.06 374 ARG A C 1
ATOM 3033 O O . ARG A 1 374 ? -23.592 1.331 72.272 1.00 76.06 374 ARG A O 1
ATOM 3040 N N . ILE A 1 375 ? -21.774 0.666 73.404 1.00 77.94 375 ILE A N 1
ATOM 3041 C CA . ILE A 1 375 ? -22.509 0.067 74.537 1.00 77.94 375 ILE A CA 1
ATOM 3042 C C . ILE A 1 375 ? -23.014 1.147 75.502 1.00 77.94 375 ILE A C 1
ATOM 3044 O O . ILE A 1 375 ? -24.083 0.999 76.084 1.00 77.94 375 ILE A O 1
ATOM 3048 N N . LEU A 1 376 ? -22.240 2.217 75.680 1.00 75.75 376 LEU A N 1
ATOM 3049 C CA . LEU A 1 376 ? -22.554 3.330 76.576 1.00 75.75 376 LEU A CA 1
ATOM 3050 C C . LEU A 1 376 ? -23.321 4.470 75.885 1.00 75.75 376 LEU A C 1
ATOM 3052 O O . LEU A 1 376 ? -23.529 5.504 76.512 1.00 75.75 376 LEU A O 1
ATOM 3056 N N . GLU A 1 377 ? -23.717 4.283 74.621 1.00 80.38 377 GLU A N 1
ATOM 3057 C CA . GLU A 1 377 ? -24.403 5.275 73.779 1.00 80.38 377 GLU A CA 1
ATOM 3058 C C . GLU A 1 377 ? -23.730 6.659 73.802 1.00 80.38 377 GLU A C 1
ATOM 3060 O O . GLU A 1 377 ? -24.389 7.696 73.890 1.00 80.38 377 GLU A O 1
ATOM 3065 N N . LEU A 1 378 ? -22.395 6.680 73.732 1.00 78.31 378 LEU A N 1
ATOM 3066 C CA . LEU A 1 378 ? -21.642 7.930 73.701 1.00 78.31 378 LEU A CA 1
ATOM 3067 C C . LEU A 1 378 ? -21.997 8.739 72.451 1.00 78.31 378 LEU A C 1
ATOM 3069 O O . LEU A 1 378 ? -22.150 8.210 71.349 1.00 78.31 378 LEU A O 1
ATOM 3073 N N . SER A 1 379 ? -22.100 10.056 72.615 1.00 78.00 379 SER A N 1
ATOM 3074 C CA . SER A 1 379 ? -22.317 10.954 71.487 1.00 78.00 379 SER A CA 1
ATOM 3075 C C . SER A 1 379 ? -21.073 11.017 70.594 1.00 78.00 379 SER A C 1
ATOM 3077 O O . SER A 1 379 ? -19.936 10.907 71.057 1.00 78.00 379 SER A O 1
ATOM 3079 N N . SER A 1 380 ? -21.267 11.294 69.301 1.00 77.56 380 SER A N 1
ATOM 3080 C CA . SER A 1 380 ? -20.159 11.411 68.335 1.00 77.56 380 SER A CA 1
ATOM 3081 C C . SER A 1 380 ? -19.102 12.454 68.753 1.00 77.56 380 SER A C 1
ATOM 3083 O O . SER A 1 380 ? -17.923 12.336 68.419 1.00 77.56 380 SER A O 1
ATOM 3085 N N . GLN A 1 381 ? -19.494 13.461 69.542 1.00 77.88 381 GLN A N 1
ATOM 3086 C CA . GLN A 1 381 ? -18.580 14.467 70.086 1.00 77.88 381 GLN A CA 1
ATOM 3087 C C . GLN A 1 381 ? -17.702 13.923 71.230 1.00 77.88 381 GLN A C 1
ATOM 3089 O O . GLN A 1 381 ? -16.534 14.310 71.346 1.00 77.88 381 GLN A O 1
ATOM 3094 N N . GLU A 1 382 ? -18.229 13.022 72.060 1.00 77.56 382 GLU A N 1
ATOM 3095 C CA . GLU A 1 382 ? -17.489 12.358 73.141 1.00 77.56 382 GLU A CA 1
ATOM 3096 C C . GLU A 1 382 ? -16.506 11.325 72.579 1.00 77.56 382 GLU A C 1
ATOM 3098 O O . GLU A 1 382 ? -15.341 11.311 72.982 1.00 77.56 382 GLU A O 1
ATOM 3103 N N . GLU A 1 383 ? -16.921 10.555 71.570 1.00 75.62 383 GLU A N 1
ATOM 3104 C CA . GLU A 1 383 ? -16.052 9.609 70.854 1.00 75.62 383 GLU A CA 1
ATOM 3105 C C . GLU A 1 383 ? -14.861 10.317 70.191 1.00 75.62 383 GLU A C 1
ATOM 3107 O O . GLU A 1 383 ? -13.707 9.937 70.409 1.00 75.62 383 GLU A O 1
ATOM 3112 N N . GLN A 1 384 ? -15.107 11.423 69.475 1.00 77.12 384 GLN A N 1
ATOM 3113 C CA . GLN A 1 384 ? -14.037 12.230 68.874 1.00 77.12 384 GLN A CA 1
ATOM 3114 C C . GLN A 1 384 ? -13.091 12.843 69.912 1.00 77.12 384 GLN A C 1
ATOM 3116 O O . GLN A 1 384 ? -11.914 13.082 69.631 1.00 77.12 384 GLN A O 1
ATOM 3121 N N . THR A 1 385 ? -13.586 13.147 71.112 1.00 78.81 385 THR A N 1
ATOM 3122 C CA . THR A 1 385 ? -12.755 13.708 72.182 1.00 78.81 385 THR A CA 1
ATOM 3123 C C . THR A 1 385 ? -11.825 12.637 72.755 1.00 78.81 385 THR A C 1
ATOM 3125 O O . THR A 1 385 ? -10.630 12.893 72.922 1.00 78.81 385 THR A O 1
ATOM 3128 N N . LEU A 1 386 ? -12.327 11.417 72.965 1.00 73.56 386 LEU A N 1
ATOM 3129 C CA . LEU A 1 386 ? -11.529 10.264 73.396 1.00 73.56 386 LEU A CA 1
ATOM 3130 C C . LEU A 1 386 ? -10.470 9.877 72.353 1.00 73.56 386 LEU A C 1
ATOM 3132 O O . LEU A 1 386 ? -9.306 9.665 72.702 1.00 73.56 386 LEU A O 1
ATOM 3136 N N . GLU A 1 387 ? -10.832 9.881 71.069 1.00 76.94 387 GLU A N 1
ATOM 3137 C CA . GLU A 1 387 ? -9.899 9.635 69.965 1.00 76.94 387 GLU A CA 1
ATOM 3138 C C . GLU A 1 387 ? -8.768 10.676 69.921 1.00 76.94 387 GLU A C 1
ATOM 3140 O O . GLU A 1 387 ? -7.592 10.326 69.761 1.00 76.94 387 GLU A O 1
ATOM 3145 N N . ARG A 1 388 ? -9.085 11.961 70.129 1.00 77.44 388 ARG A N 1
ATOM 3146 C CA . ARG A 1 388 ? -8.071 13.026 70.206 1.00 77.44 388 ARG A CA 1
ATOM 3147 C C . ARG A 1 388 ? -7.138 12.858 71.402 1.00 77.44 388 ARG A C 1
ATOM 3149 O O . ARG A 1 388 ? -5.948 13.121 71.254 1.00 77.44 388 ARG A O 1
ATOM 3156 N N . HIS A 1 389 ? -7.635 12.413 72.555 1.00 72.00 389 HIS A N 1
ATOM 3157 C CA . HIS A 1 389 ? -6.799 12.193 73.739 1.00 72.00 389 HIS A CA 1
ATOM 3158 C C . HIS A 1 389 ? -5.809 11.039 73.555 1.00 72.00 389 HIS A C 1
ATOM 3160 O O . HIS A 1 389 ? -4.639 11.189 73.891 1.00 72.00 389 HIS A O 1
ATOM 3166 N N . LEU A 1 390 ? -6.224 9.943 72.920 1.00 69.50 390 LEU A N 1
ATOM 3167 C CA . LEU A 1 390 ? -5.323 8.828 72.583 1.00 69.50 390 LEU A CA 1
ATOM 3168 C C . LEU A 1 390 ? -4.358 9.162 71.448 1.00 69.50 390 LEU A C 1
ATOM 3170 O O . LEU A 1 390 ? -3.310 8.538 71.301 1.00 69.50 390 LEU A O 1
ATOM 3174 N N . SER A 1 391 ? -4.708 10.162 70.643 1.00 66.69 391 SER A N 1
ATOM 3175 C CA . SER A 1 391 ? -3.844 10.671 69.585 1.00 66.69 391 SER A CA 1
ATOM 3176 C C . SER A 1 391 ? -2.747 11.607 70.083 1.00 66.69 391 SER A C 1
ATOM 3178 O O . SER A 1 391 ? -1.784 11.820 69.348 1.00 66.69 391 SER A O 1
ATOM 3180 N N . ARG A 1 392 ? -2.897 12.191 71.280 1.00 62.00 392 ARG A N 1
ATOM 3181 C CA . ARG A 1 392 ? -2.070 13.317 71.737 1.00 62.00 392 ARG A CA 1
ATOM 3182 C C . ARG A 1 392 ? -0.769 12.903 72.428 1.00 62.00 392 ARG A C 1
ATOM 3184 O O . ARG A 1 392 ? 0.182 13.676 72.385 1.00 62.00 392 ARG A O 1
ATOM 3191 N N . ASP A 1 393 ? -0.675 11.681 72.943 1.00 56.94 393 ASP A N 1
ATOM 3192 C CA . ASP A 1 393 ? 0.508 11.218 73.676 1.00 56.94 393 ASP A CA 1
ATOM 3193 C C . ASP A 1 393 ? 1.323 10.198 72.873 1.00 56.94 393 ASP A C 1
ATOM 3195 O O . ASP A 1 393 ? 1.216 8.986 73.062 1.00 56.94 393 ASP A O 1
ATOM 3199 N N . ARG A 1 394 ? 2.160 10.706 71.957 1.00 52.72 394 ARG A N 1
ATOM 3200 C CA . ARG A 1 394 ? 3.454 10.082 71.599 1.00 52.72 394 ARG A CA 1
ATOM 3201 C C . ARG A 1 394 ? 4.431 11.038 70.890 1.00 52.72 394 ARG A C 1
ATOM 3203 O O . ARG A 1 394 ? 5.175 10.640 70.001 1.00 52.72 394 ARG A O 1
ATOM 3210 N N . PHE A 1 395 ? 4.445 12.299 71.318 1.00 46.25 395 PHE A N 1
ATOM 3211 C CA . PHE A 1 395 ? 5.588 13.198 71.129 1.00 46.25 395 PHE A CA 1
ATOM 3212 C C . PHE A 1 395 ? 6.055 13.706 72.496 1.00 46.25 395 PHE A C 1
ATOM 3214 O O . PHE A 1 395 ? 5.843 14.864 72.846 1.00 46.25 395 PHE A O 1
ATOM 3221 N N . LEU A 1 396 ? 6.657 12.797 73.263 1.00 37.16 396 LEU A N 1
ATOM 3222 C CA . LEU A 1 396 ? 7.707 13.062 74.246 1.00 37.16 396 LEU A CA 1
ATOM 3223 C C . LEU A 1 396 ? 8.688 11.892 74.198 1.00 37.16 396 LEU A C 1
ATOM 3225 O O . LEU A 1 396 ? 8.203 10.738 74.253 1.00 37.16 396 LEU A O 1
#